Protein AF-A0A969JZW0-F1 (afdb_monomer_lite)

Radius of gyration: 37.88 Å; chains: 1; bounding box: 107×43×106 Å

Foldseek 3Di:
DDDDDDDDDDDPDPDDDPLLVVVLVCLPPPFFDKDDFAQVRKDWQADQFKKKAWAAAKKWKWKAFDDPLDGDDDTHTQDMDHHSAMDGRAHCVVVVNGITMIIHTHPPTMITMGTVLVLLVLCPDPSCVVSSL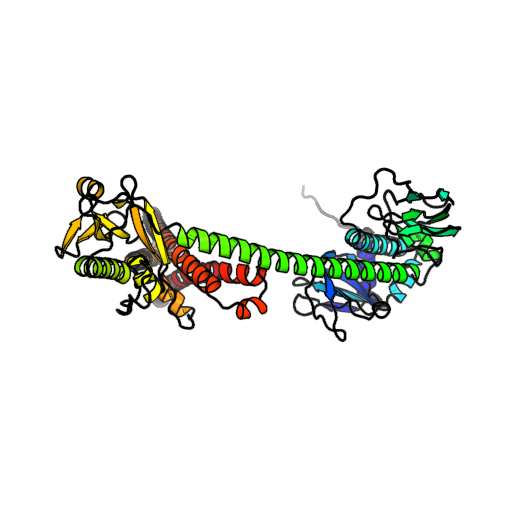VRVQVVLQSLLLSLDPDAFDPQADADDADDWDWDAAQHKHAHAATKKWKAWPQAWWAKQNDPVRIHGRPGTEIGHNRIIITGHHTTTMHIHRSSVRCVVCSVCVNVNVNSNVSRVSVVVVVVVVVVVVVVVVVVVVVVVVVVVVVVVVVVVVVPDDPDDDDDPPVLLVQLLVLVVVQCVLLVQDFDDADPDDPDPDPDDSVVRRCVRSVKDKDKDFQDDLNQQAQDGKWFWAFPVPRRTWTWHRPDRGWIWIQRSVVRDIHTDDPVVSVRIDRMIMHIAHADDPDDQDLVNLVVSLCPNLVVLVVLLVVLLLLLLVLVLLVVVLVLCCVPPCVVVVPVVVVVVSVVVNVVSVVSSVVSVVSNVVSLVVSLVSSVVRLLVNLVSVVVPDDPVVPVVDDPVRSVVVSVCVSVSSCCCSPVVSVVVSVVVSCVVNVVVVVVSVVVVD

Sequence (577 aa):
MKGKRNRNQPEAELDQRPVEELFLLHLRYKEARLVETGSNQPILLTDKDTAWVVYTGRIDLFAVQLAHGQVAGPRVHLYRVEAGQALLGIDNAQIGGQIGLLAVGNKETTLLKLPISRLQALSQDKEFGPAIVSMLERWVEQLSNCLSPALPPKDCLNLETGRERVVASQTHASAKRSILWIEHIEGKSYFMGQPQFTVNGQGYMPLSAHTWIETIEDCRIQAQSTASFLTHDPTWSALDNFHQLVLQHIWHTAQQSAQADKQRLQDRLTSNQEVINEALASLAAPLVLPGHRTLTGTGQKTLLHACRLVAEQMGIPLVEPPTHRVNGTNLDPLAEIARASRFQWRRVVLKGCWWQLDGGPFLGYWEESKQPVAILPQSAKSYVVYDPVTGSRIKVTDEVAERLSPFAIMFYRPFASQVVSALDMLKFGFYGRRHELQTILLAGLAVSLLSLVIPIATGLIFNTIIPNAAQDQLWQLGFAMFIIALAVAMFQVTQNIAVLRLQGKMGIELQAAVWNRLISLPASFFRDYSAGDLGNRAMGINVIQQTFSGQVIYAFLSGIFSIFSFFLLFTIVNNWH

Structure (mmCIF, N/CA/C/O backbone):
data_AF-A0A969JZW0-F1
#
_entry.id   AF-A0A969JZW0-F1
#
loop_
_atom_site.group_PDB
_atom_site.id
_atom_site.type_symbol
_atom_site.label_atom_id
_atom_site.label_alt_id
_atom_site.label_comp_id
_atom_site.label_asym_id
_atom_site.label_entity_id
_atom_site.label_seq_id
_atom_site.pdbx_PDB_ins_code
_atom_site.Cartn_x
_atom_site.Cartn_y
_atom_site.Cartn_z
_atom_site.occupancy
_atom_site.B_iso_or_equiv
_atom_site.auth_seq_id
_atom_site.auth_comp_id
_atom_site.auth_asym_id
_atom_site.auth_atom_id
_atom_site.pdbx_PDB_model_num
ATOM 1 N N . MET A 1 1 ? 54.578 18.059 -29.781 1.00 37.38 1 MET A N 1
ATOM 2 C CA . MET A 1 1 ? 55.375 17.136 -28.942 1.00 37.38 1 MET A CA 1
ATOM 3 C C . MET A 1 1 ? 54.429 16.294 -28.104 1.00 37.38 1 MET A C 1
ATOM 5 O O . MET A 1 1 ? 53.544 16.841 -27.464 1.00 37.38 1 MET A O 1
ATOM 9 N N . LYS A 1 2 ? 54.574 14.969 -28.201 1.00 33.38 2 LYS A N 1
ATOM 10 C CA . LYS A 1 2 ? 53.803 13.950 -27.478 1.00 33.38 2 LYS A CA 1
ATOM 11 C C . LYS A 1 2 ? 54.117 14.013 -25.977 1.00 33.38 2 LYS A C 1
ATOM 13 O O . LYS A 1 2 ? 55.288 13.963 -25.612 1.00 33.38 2 LYS A O 1
ATOM 18 N N . GLY A 1 3 ? 53.091 14.056 -25.130 1.00 30.64 3 GLY A N 1
ATOM 19 C CA . GLY A 1 3 ? 53.227 13.830 -23.690 1.00 30.64 3 GLY A CA 1
ATOM 20 C C . GLY A 1 3 ? 53.461 12.345 -23.402 1.00 30.64 3 GLY A C 1
ATOM 21 O O . GLY A 1 3 ? 52.573 11.521 -23.617 1.00 30.64 3 GLY A O 1
ATOM 22 N N . LYS A 1 4 ? 54.669 12.000 -22.944 1.00 35.62 4 LYS A N 1
ATOM 23 C CA . LYS A 1 4 ? 55.001 10.685 -22.382 1.00 35.62 4 LYS A CA 1
ATOM 24 C C . LYS A 1 4 ? 54.555 10.643 -20.918 1.00 35.62 4 LYS A C 1
ATOM 26 O O . LYS A 1 4 ? 55.038 11.423 -20.106 1.00 35.62 4 LYS A O 1
ATOM 31 N N . ARG A 1 5 ? 53.675 9.693 -20.595 1.00 39.09 5 ARG A N 1
ATOM 32 C CA . ARG A 1 5 ? 53.467 9.172 -19.237 1.00 39.09 5 ARG A CA 1
ATOM 33 C C . ARG A 1 5 ? 54.698 8.357 -18.815 1.00 39.09 5 ARG A C 1
ATOM 35 O O . ARG A 1 5 ? 55.123 7.486 -19.567 1.00 39.09 5 ARG A O 1
ATOM 42 N N . ASN A 1 6 ? 55.196 8.600 -17.608 1.00 31.98 6 ASN A N 1
ATOM 43 C CA . ASN A 1 6 ? 56.005 7.674 -16.805 1.00 31.98 6 ASN A CA 1
ATOM 44 C C . ASN A 1 6 ? 55.536 7.920 -15.357 1.00 31.98 6 ASN A C 1
ATOM 46 O O . ASN A 1 6 ? 55.662 9.041 -14.884 1.00 31.98 6 ASN A O 1
ATOM 50 N N . ARG A 1 7 ? 54.693 7.085 -14.734 1.00 38.50 7 ARG A N 1
ATOM 51 C CA . ARG A 1 7 ? 54.944 5.738 -14.181 1.00 38.50 7 ARG A CA 1
ATOM 52 C C . ARG A 1 7 ? 56.124 5.755 -13.201 1.00 38.50 7 ARG A C 1
ATOM 54 O O . ARG A 1 7 ? 57.257 5.592 -13.630 1.00 38.50 7 ARG A O 1
ATOM 61 N N . ASN A 1 8 ? 55.818 6.026 -11.927 1.00 34.56 8 ASN A N 1
ATOM 62 C CA . ASN A 1 8 ? 56.456 5.461 -10.728 1.00 34.56 8 ASN A CA 1
ATOM 63 C C . ASN A 1 8 ? 55.795 6.024 -9.457 1.00 34.56 8 ASN A C 1
ATOM 65 O O . ASN A 1 8 ? 56.185 7.082 -8.979 1.00 34.56 8 ASN A O 1
ATOM 69 N N . GLN A 1 9 ? 54.801 5.303 -8.933 1.00 31.06 9 GLN A N 1
ATOM 70 C CA . GLN A 1 9 ? 54.475 5.224 -7.502 1.00 31.06 9 GLN A CA 1
ATOM 71 C C . GLN A 1 9 ? 53.404 4.142 -7.306 1.00 31.06 9 GLN A C 1
ATOM 73 O O . GLN A 1 9 ? 52.301 4.281 -7.834 1.00 31.06 9 GLN A O 1
ATOM 78 N N . PRO A 1 10 ? 53.722 3.053 -6.595 1.00 41.28 10 PRO A N 1
ATOM 79 C CA . PRO A 1 10 ? 52.693 2.307 -5.886 1.00 41.28 10 PRO A CA 1
ATOM 80 C C . PRO A 1 10 ? 53.188 1.979 -4.474 1.00 41.28 10 PRO A C 1
ATOM 82 O O . PRO A 1 10 ? 53.932 1.020 -4.349 1.00 41.28 10 PRO A O 1
ATOM 85 N N . GLU A 1 11 ? 52.820 2.753 -3.439 1.00 36.50 11 GLU A N 1
ATOM 86 C CA . GLU A 1 11 ? 52.935 2.273 -2.037 1.00 36.50 11 GLU A CA 1
ATOM 87 C C . GLU A 1 11 ? 52.282 3.133 -0.923 1.00 36.50 11 GLU A C 1
ATOM 89 O O . GLU A 1 11 ? 52.630 2.971 0.240 1.00 36.50 11 GLU A O 1
ATOM 94 N N . ALA A 1 12 ? 51.304 4.013 -1.190 1.00 36.16 12 ALA A N 1
ATOM 95 C CA . ALA A 1 12 ? 50.705 4.821 -0.105 1.00 36.16 12 ALA A CA 1
ATOM 96 C C . ALA A 1 12 ? 49.208 5.144 -0.279 1.00 36.16 12 ALA A C 1
ATOM 98 O O . ALA A 1 12 ? 48.798 6.289 -0.130 1.00 36.16 12 ALA A O 1
ATOM 99 N N . GLU A 1 13 ? 48.379 4.144 -0.594 1.00 30.06 13 GLU A N 1
ATOM 100 C CA . GLU A 1 13 ? 46.913 4.313 -0.711 1.00 30.06 13 GLU A CA 1
ATOM 101 C C . GLU A 1 13 ? 46.124 3.255 0.094 1.00 30.06 13 GLU A C 1
ATOM 103 O O . GLU A 1 13 ? 45.050 2.799 -0.289 1.00 30.06 13 GLU A O 1
ATOM 108 N N . LEU A 1 14 ? 46.673 2.844 1.240 1.00 40.41 14 LEU A N 1
ATOM 109 C CA . LEU A 1 14 ? 46.079 1.887 2.180 1.00 40.41 14 LEU A CA 1
ATOM 110 C C . LEU A 1 14 ? 45.947 2.539 3.567 1.00 40.41 14 LEU A C 1
ATOM 112 O O . LEU A 1 14 ? 46.707 2.169 4.443 1.00 40.41 14 LEU A O 1
ATOM 116 N N . ASP A 1 15 ? 45.060 3.532 3.747 1.00 45.81 15 ASP A N 1
ATOM 117 C CA . ASP A 1 15 ? 44.317 3.751 5.019 1.00 45.81 15 ASP A CA 1
ATOM 118 C C . ASP A 1 15 ? 43.428 5.013 5.026 1.00 45.81 15 ASP A C 1
ATOM 120 O O . ASP A 1 15 ? 43.680 5.986 5.730 1.00 45.81 15 ASP A O 1
ATOM 124 N N . GLN A 1 16 ? 42.350 5.037 4.239 1.00 41.94 16 GLN A N 1
ATOM 125 C CA . GLN A 1 16 ? 41.265 6.016 4.452 1.00 41.94 16 GLN A CA 1
ATOM 126 C C . GLN A 1 16 ? 39.883 5.381 4.279 1.00 41.94 16 GLN A C 1
ATOM 128 O O . GLN A 1 16 ? 38.971 5.981 3.717 1.00 41.94 16 GLN A O 1
ATOM 133 N N . ARG A 1 17 ? 39.715 4.139 4.745 1.00 55.78 17 ARG A N 1
ATOM 134 C CA . ARG A 1 17 ? 38.367 3.588 4.921 1.00 55.78 17 ARG A CA 1
ATOM 135 C C . ARG A 1 17 ? 37.816 4.082 6.260 1.00 55.78 17 ARG A C 1
ATOM 137 O O . ARG A 1 17 ? 38.556 4.041 7.242 1.00 55.78 17 ARG A O 1
ATOM 144 N N . PRO A 1 18 ? 36.565 4.573 6.329 1.00 75.00 18 PRO A N 1
ATOM 145 C CA . PRO A 1 18 ? 35.971 4.968 7.600 1.00 75.00 18 PRO A CA 1
ATOM 146 C C . PRO A 1 18 ? 36.014 3.784 8.576 1.00 75.00 18 PRO A C 1
ATOM 148 O O . PRO A 1 18 ? 35.802 2.639 8.176 1.00 75.00 18 PRO A O 1
ATOM 151 N N . VAL A 1 19 ? 36.296 4.052 9.856 1.00 76.25 19 VAL A N 1
ATOM 152 C CA . VAL A 1 19 ? 36.465 3.019 10.903 1.00 76.25 19 VAL A CA 1
ATOM 153 C C . VAL A 1 19 ? 35.271 2.054 10.951 1.00 76.25 19 VAL A C 1
ATOM 155 O O . VAL A 1 19 ? 35.451 0.865 11.184 1.00 76.25 19 VAL A O 1
ATOM 158 N N . GLU A 1 20 ? 34.062 2.532 10.639 1.00 75.75 20 GLU A N 1
ATOM 159 C CA . GLU A 1 20 ? 32.848 1.711 10.527 1.00 75.75 20 GLU A CA 1
ATOM 160 C C . GLU A 1 20 ? 32.937 0.644 9.410 1.00 75.75 20 GLU A C 1
ATOM 162 O O . GLU A 1 20 ? 32.519 -0.497 9.608 1.00 75.75 20 GLU A O 1
ATOM 167 N N . GLU A 1 21 ? 33.529 0.959 8.252 1.00 79.62 21 GLU A N 1
ATOM 168 C CA . GLU A 1 21 ? 33.740 -0.011 7.166 1.00 79.62 21 GLU A CA 1
ATOM 169 C C . GLU A 1 21 ? 34.820 -1.037 7.521 1.00 79.62 21 GLU A C 1
ATOM 171 O O . GLU A 1 21 ? 34.662 -2.229 7.239 1.00 79.62 21 GLU A O 1
ATOM 176 N N . LEU A 1 22 ? 35.909 -0.594 8.160 1.00 80.44 22 LEU A N 1
ATOM 177 C CA . LEU A 1 22 ? 36.961 -1.490 8.650 1.00 80.44 22 LEU A CA 1
ATOM 178 C C . LEU A 1 22 ? 36.426 -2.427 9.734 1.00 80.44 22 LEU A C 1
ATOM 180 O O . LEU A 1 22 ? 36.720 -3.621 9.701 1.00 80.44 22 LEU A O 1
ATOM 184 N N . PHE A 1 23 ? 35.576 -1.920 10.628 1.00 84.69 23 PHE A N 1
ATOM 185 C CA . PHE A 1 23 ? 34.878 -2.707 11.637 1.00 84.69 23 PHE A CA 1
ATOM 186 C C . PHE A 1 23 ? 33.985 -3.784 11.004 1.00 84.69 23 PHE A C 1
ATOM 188 O O . PHE A 1 23 ? 34.104 -4.960 11.346 1.00 84.69 23 PHE A O 1
ATOM 195 N N . LEU A 1 24 ? 33.152 -3.434 10.016 1.00 84.50 24 LEU A N 1
ATOM 196 C CA . LEU A 1 24 ? 32.302 -4.410 9.320 1.00 84.50 24 LEU A CA 1
ATOM 197 C C . LEU A 1 24 ? 33.112 -5.475 8.568 1.00 84.50 24 LEU A C 1
ATOM 199 O O . LEU A 1 24 ? 32.738 -6.651 8.560 1.00 84.50 24 LEU A O 1
ATOM 203 N N . LEU A 1 25 ? 34.228 -5.087 7.947 1.00 84.00 25 LEU A N 1
ATOM 204 C CA . LEU A 1 25 ? 35.143 -6.027 7.299 1.00 84.00 25 LEU A CA 1
ATOM 205 C C . LEU A 1 25 ? 35.827 -6.939 8.324 1.00 84.00 25 LEU A C 1
ATOM 207 O O . LEU A 1 25 ? 35.902 -8.148 8.097 1.00 84.00 25 LEU A O 1
ATOM 211 N N . HIS A 1 26 ? 36.279 -6.391 9.453 1.00 85.19 26 HIS A N 1
ATOM 212 C CA . HIS A 1 26 ? 36.864 -7.163 10.545 1.00 85.19 26 HIS A CA 1
ATOM 213 C C . HIS A 1 26 ? 35.871 -8.211 11.051 1.00 85.19 26 HIS A C 1
ATOM 215 O O . HIS A 1 26 ? 36.202 -9.398 11.090 1.00 85.19 26 HIS A O 1
ATOM 221 N N . LEU A 1 27 ? 34.632 -7.800 11.343 1.00 84.56 27 LEU A N 1
ATOM 222 C CA . LEU A 1 27 ? 33.584 -8.719 11.775 1.00 84.56 27 LEU A CA 1
ATOM 223 C C . LEU A 1 27 ? 33.341 -9.821 10.739 1.00 84.56 27 LEU A C 1
ATOM 225 O O . LEU A 1 27 ? 33.337 -10.998 11.095 1.00 84.56 27 LEU A O 1
ATOM 229 N N . ARG A 1 28 ? 33.200 -9.464 9.455 1.00 84.94 28 ARG A N 1
ATOM 230 C CA . ARG A 1 28 ? 32.926 -10.423 8.373 1.00 84.94 28 ARG A CA 1
ATOM 231 C C . ARG A 1 28 ? 34.002 -11.497 8.221 1.00 84.94 28 ARG A C 1
ATOM 233 O O . ARG A 1 28 ? 33.662 -12.637 7.918 1.00 84.94 28 ARG A O 1
ATOM 240 N N . TYR A 1 29 ? 35.278 -11.138 8.353 1.00 81.94 29 TYR A N 1
ATOM 241 C CA . TYR A 1 29 ? 36.380 -12.056 8.048 1.00 81.94 29 TYR A CA 1
ATOM 242 C C . TYR A 1 29 ? 36.982 -12.752 9.271 1.00 81.94 29 TYR A C 1
ATOM 244 O O . TYR A 1 29 ? 37.661 -13.762 9.090 1.00 81.94 29 TYR A O 1
ATOM 252 N N . LYS A 1 30 ? 36.762 -12.241 10.489 1.00 79.12 30 LYS A N 1
ATOM 253 C CA . LYS A 1 30 ? 37.411 -12.769 11.700 1.00 79.12 30 LYS A CA 1
ATOM 254 C C . LYS A 1 30 ? 36.458 -13.258 12.787 1.00 79.12 30 LYS A C 1
ATOM 256 O O . LYS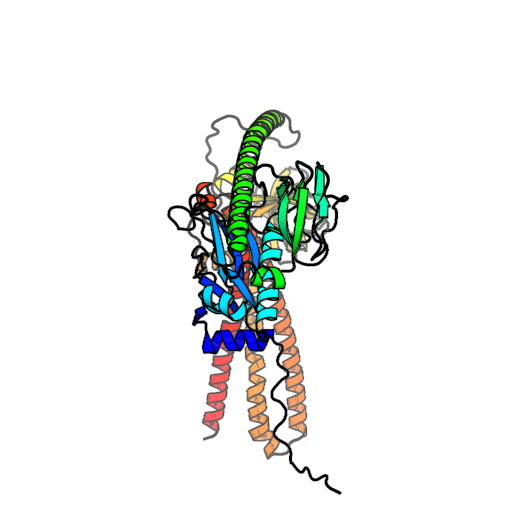 A 1 30 ? 36.830 -14.171 13.513 1.00 79.12 30 LYS A O 1
ATOM 261 N N . GLU A 1 31 ? 35.260 -12.685 12.904 1.00 77.75 31 GLU A N 1
ATOM 262 C CA . GLU A 1 31 ? 34.463 -12.810 14.138 1.00 77.75 31 GLU A CA 1
ATOM 263 C C . GLU A 1 31 ? 33.040 -13.343 13.930 1.00 77.75 31 GLU A C 1
ATOM 265 O O . GLU A 1 31 ? 32.464 -13.945 14.837 1.00 77.75 31 GLU A O 1
ATOM 270 N N . ALA A 1 32 ? 32.450 -13.122 12.753 1.00 81.56 32 ALA A N 1
ATOM 271 C CA . ALA A 1 32 ? 31.029 -13.340 12.519 1.00 81.56 32 ALA A CA 1
ATOM 272 C C . ALA A 1 32 ? 30.746 -14.285 11.349 1.00 81.56 32 ALA A C 1
ATOM 274 O O . ALA A 1 32 ? 31.478 -14.355 10.362 1.00 81.56 32 ALA A O 1
ATOM 275 N N . ARG A 1 33 ? 29.609 -14.977 11.433 1.00 87.31 33 ARG A N 1
ATOM 276 C CA . ARG A 1 33 ? 29.072 -15.798 10.346 1.00 87.31 33 ARG A CA 1
ATOM 277 C C . ARG A 1 33 ? 28.030 -15.007 9.566 1.00 87.31 33 ARG A C 1
ATOM 279 O O . ARG A 1 33 ? 27.095 -14.472 10.155 1.00 87.31 33 ARG A O 1
ATOM 286 N N . LEU A 1 34 ? 28.148 -14.999 8.240 1.00 88.81 34 LEU A N 1
ATOM 287 C CA . LEU A 1 34 ? 27.137 -14.407 7.368 1.00 88.81 34 LEU A CA 1
ATOM 288 C C . LEU A 1 34 ? 25.852 -15.255 7.380 1.00 88.81 34 LEU A C 1
ATOM 290 O O . LEU A 1 34 ? 25.904 -16.475 7.198 1.00 88.81 34 LEU A O 1
ATOM 294 N N . VAL A 1 35 ? 24.711 -14.607 7.598 1.00 87.06 35 VAL A N 1
ATOM 295 C CA . VAL A 1 35 ? 23.369 -15.199 7.607 1.00 87.06 35 VAL A CA 1
ATOM 296 C C . VAL A 1 35 ? 22.468 -14.361 6.708 1.00 87.06 35 VAL A C 1
ATOM 298 O O . VAL A 1 35 ? 22.420 -13.140 6.836 1.00 87.06 35 VAL A O 1
ATOM 301 N N . GLU A 1 36 ? 21.747 -15.007 5.801 1.00 84.19 36 GLU A N 1
ATOM 302 C CA . GLU A 1 36 ? 20.725 -14.343 4.993 1.00 84.19 36 GLU A CA 1
ATOM 303 C C . GLU A 1 36 ? 19.407 -14.289 5.765 1.00 84.19 36 GLU A C 1
ATOM 305 O O . GLU A 1 36 ? 19.029 -15.248 6.440 1.00 84.19 36 GLU A O 1
ATOM 310 N N . THR A 1 37 ? 18.701 -13.164 5.673 1.00 76.94 37 THR A N 1
ATOM 311 C CA . THR A 1 37 ? 17.343 -13.041 6.205 1.00 76.94 37 THR A CA 1
ATOM 312 C C . THR A 1 37 ? 16.445 -12.385 5.169 1.00 76.94 37 THR A C 1
ATOM 314 O O . THR A 1 37 ? 16.830 -11.447 4.472 1.00 76.94 37 THR A O 1
ATOM 317 N N . GLY A 1 38 ? 15.228 -12.899 5.056 1.00 75.12 38 GLY A N 1
ATOM 318 C CA . GLY A 1 38 ? 14.202 -12.369 4.173 1.00 75.12 38 GLY A CA 1
ATOM 319 C C . GLY A 1 38 ? 12.835 -12.442 4.838 1.00 75.12 38 GLY A C 1
ATOM 320 O O . GLY A 1 38 ? 12.675 -13.030 5.906 1.00 75.12 38 GLY A O 1
ATOM 321 N N . SER A 1 39 ? 11.818 -11.895 4.173 1.00 70.88 39 SER A N 1
ATOM 322 C CA . SER A 1 39 ? 10.430 -11.902 4.670 1.00 70.88 39 SER A CA 1
ATOM 323 C C . SER A 1 39 ? 9.884 -13.291 5.055 1.00 70.88 39 SER A C 1
ATOM 325 O O . SER A 1 39 ? 8.980 -13.387 5.884 1.00 70.88 39 SER A O 1
ATOM 327 N N . ASN A 1 40 ? 10.442 -14.363 4.483 1.00 74.94 40 ASN A N 1
ATOM 328 C CA . ASN A 1 40 ? 10.101 -15.763 4.750 1.00 74.94 40 ASN A CA 1
ATOM 329 C C . ASN A 1 40 ? 10.970 -16.436 5.834 1.00 74.94 40 ASN A C 1
ATOM 331 O O . ASN A 1 40 ? 10.647 -17.547 6.245 1.00 74.94 40 ASN A O 1
ATOM 335 N N . GLN A 1 41 ? 12.050 -15.795 6.287 1.00 82.38 41 GLN A N 1
ATOM 336 C CA . GLN A 1 41 ? 12.964 -16.286 7.326 1.00 82.38 41 GLN A CA 1
ATOM 337 C C . GLN A 1 41 ? 13.250 -15.173 8.349 1.00 82.38 41 GLN A C 1
ATOM 339 O O . GLN A 1 41 ? 14.363 -14.634 8.397 1.00 82.38 41 GLN A O 1
ATOM 344 N N . PRO A 1 42 ? 12.236 -14.772 9.138 1.00 88.44 42 PRO A N 1
ATOM 345 C CA . PRO A 1 42 ? 12.424 -13.777 10.180 1.00 88.44 42 PRO A CA 1
ATOM 346 C C . PRO A 1 42 ? 13.227 -14.362 11.351 1.00 88.44 42 PRO A C 1
ATOM 348 O O . PRO A 1 42 ? 13.149 -15.558 11.637 1.00 88.44 42 PRO A O 1
ATOM 351 N N . ILE A 1 43 ? 13.980 -13.510 12.042 1.00 91.25 43 ILE A N 1
ATOM 352 C CA . ILE A 1 43 ? 14.823 -13.892 13.178 1.00 91.25 43 ILE A CA 1
ATOM 353 C C . ILE A 1 43 ? 14.175 -13.371 14.456 1.00 91.25 43 ILE A C 1
ATOM 355 O O . ILE A 1 43 ? 13.914 -12.177 14.586 1.00 91.25 43 ILE A O 1
ATOM 359 N N . LEU A 1 44 ? 13.917 -14.268 15.405 1.00 91.62 44 LEU A N 1
ATOM 360 C CA . LEU A 1 44 ? 13.443 -13.900 16.732 1.00 91.62 44 LEU A CA 1
ATOM 361 C C . LEU A 1 44 ? 14.649 -13.623 17.642 1.00 91.62 44 LEU A C 1
ATOM 363 O O . LEU A 1 44 ? 15.514 -14.482 17.807 1.00 91.62 44 LEU A O 1
ATOM 367 N N . LEU A 1 45 ? 14.714 -12.421 18.213 1.00 92.56 45 LEU A N 1
ATOM 368 C CA . LEU A 1 45 ? 15.845 -11.937 19.010 1.00 92.56 45 LEU A CA 1
ATOM 369 C C . LEU A 1 45 ? 15.698 -12.330 20.490 1.00 92.56 45 LEU A C 1
ATOM 371 O O . LEU A 1 45 ? 15.675 -11.463 21.353 1.00 92.56 45 LEU A O 1
ATOM 375 N N . THR A 1 46 ? 15.546 -13.622 20.790 1.00 89.25 46 THR A N 1
ATOM 376 C CA . THR A 1 46 ? 15.339 -14.128 22.169 1.00 89.25 46 THR A CA 1
ATOM 377 C C . THR A 1 46 ? 16.610 -14.605 22.870 1.00 89.25 46 THR A C 1
ATOM 379 O O . THR A 1 46 ? 16.588 -14.904 24.058 1.00 89.25 46 THR A O 1
ATOM 382 N N . ASP A 1 47 ? 17.705 -14.755 22.130 1.00 89.69 47 ASP A N 1
ATOM 383 C CA . ASP A 1 47 ? 18.965 -15.292 22.646 1.00 89.69 47 ASP A CA 1
ATOM 384 C C . ASP A 1 47 ? 19.922 -14.158 23.022 1.00 89.69 47 ASP A C 1
ATOM 386 O O . ASP A 1 47 ? 20.579 -13.602 22.142 1.00 89.69 47 ASP A O 1
ATOM 390 N N . LYS A 1 48 ? 20.001 -13.828 24.317 1.00 89.06 48 LYS A N 1
ATOM 391 C CA . LYS A 1 48 ? 20.829 -12.726 24.839 1.00 89.06 48 LYS A CA 1
ATOM 392 C C . LYS A 1 48 ? 22.323 -12.848 24.530 1.00 89.06 48 LYS A C 1
ATOM 394 O O . LYS A 1 48 ? 23.026 -11.844 24.481 1.00 89.06 48 LYS A O 1
ATOM 399 N N . ASP A 1 49 ? 22.810 -14.063 24.282 1.00 91.38 49 ASP A N 1
ATOM 400 C CA . ASP A 1 49 ? 24.232 -14.304 24.030 1.00 91.38 49 ASP A CA 1
ATOM 401 C C . ASP A 1 49 ? 24.604 -14.082 22.553 1.00 91.38 49 ASP A C 1
ATOM 403 O O . ASP A 1 49 ? 25.782 -14.136 22.182 1.00 91.38 49 ASP A O 1
ATOM 407 N N . THR A 1 50 ? 23.616 -13.791 21.701 1.00 93.75 50 THR A N 1
ATOM 408 C CA . THR A 1 50 ? 23.791 -13.562 20.268 1.00 93.75 50 THR A CA 1
ATOM 409 C C . THR A 1 50 ? 23.514 -12.106 19.887 1.00 93.75 50 THR A C 1
ATOM 411 O O . THR A 1 50 ? 22.503 -11.508 20.252 1.00 93.75 50 THR A O 1
ATOM 414 N N . ALA A 1 51 ? 24.385 -11.564 19.039 1.00 94.50 51 ALA A N 1
ATOM 415 C CA . ALA A 1 51 ? 24.194 -10.301 18.346 1.00 94.50 51 ALA A CA 1
ATOM 416 C C . ALA A 1 51 ? 24.186 -10.502 16.823 1.00 94.50 51 ALA A C 1
ATOM 418 O O . ALA A 1 51 ? 24.740 -11.468 16.281 1.00 94.50 51 ALA A O 1
ATOM 419 N N . TRP A 1 52 ? 23.579 -9.551 16.122 1.00 94.94 52 TRP A N 1
ATOM 420 C CA . TRP A 1 52 ? 23.609 -9.456 14.670 1.00 94.94 52 TRP A CA 1
ATOM 421 C C . TRP A 1 52 ? 23.975 -8.038 14.251 1.00 94.94 52 TRP A C 1
ATOM 423 O O . TRP A 1 52 ? 23.479 -7.077 14.826 1.00 94.94 52 TRP A O 1
ATOM 433 N N . VAL A 1 53 ? 24.795 -7.895 13.215 1.00 93.88 53 VAL A N 1
ATOM 434 C CA . VAL A 1 53 ? 25.093 -6.598 12.591 1.00 93.88 53 VAL A CA 1
ATOM 435 C C . VAL A 1 53 ? 24.642 -6.633 11.138 1.00 93.88 53 VAL A C 1
ATOM 437 O O . VAL A 1 53 ? 24.939 -7.591 10.421 1.00 93.88 53 VAL A O 1
ATOM 440 N N . VAL A 1 54 ? 23.910 -5.612 10.692 1.00 92.38 54 VAL A N 1
ATOM 441 C CA . VAL A 1 54 ? 23.436 -5.531 9.306 1.00 92.38 54 VAL A CA 1
ATOM 442 C C . VAL A 1 54 ? 24.618 -5.257 8.384 1.00 92.38 54 VAL A C 1
ATOM 444 O O . VAL A 1 54 ? 25.237 -4.199 8.461 1.00 92.38 54 VAL A O 1
ATOM 447 N N . TYR A 1 55 ? 24.932 -6.209 7.505 1.00 89.81 55 TYR A N 1
ATOM 448 C CA . TYR A 1 55 ? 26.036 -6.075 6.556 1.00 89.81 55 TYR A CA 1
ATOM 449 C C . TYR A 1 55 ? 25.582 -5.392 5.269 1.00 89.81 55 TYR A C 1
ATOM 451 O O . TYR A 1 55 ? 26.178 -4.410 4.836 1.00 89.81 55 TYR A O 1
ATOM 459 N N . THR A 1 56 ? 24.490 -5.885 4.683 1.00 88.56 56 THR A N 1
ATOM 460 C CA . THR A 1 56 ? 23.843 -5.287 3.510 1.00 88.56 56 THR A CA 1
ATOM 461 C C . THR A 1 56 ? 22.329 -5.375 3.638 1.00 88.56 56 THR A C 1
ATOM 463 O O . THR A 1 56 ? 21.801 -6.317 4.230 1.00 88.56 56 THR A O 1
ATOM 466 N N . GLY A 1 57 ? 21.618 -4.426 3.032 1.00 89.06 57 GLY A N 1
ATOM 467 C CA . GLY A 1 57 ? 20.158 -4.391 3.053 1.00 89.06 57 GLY A CA 1
ATOM 468 C C . GLY A 1 57 ? 19.596 -3.688 4.286 1.00 89.06 57 GLY A C 1
ATOM 469 O O . GLY A 1 57 ? 20.240 -2.811 4.862 1.00 89.06 57 GLY A O 1
ATOM 470 N N . ARG A 1 58 ? 18.349 -4.025 4.631 1.00 91.06 58 ARG A N 1
ATOM 471 C CA . ARG A 1 58 ? 17.566 -3.356 5.680 1.00 91.06 58 ARG A CA 1
ATOM 472 C C . ARG A 1 58 ? 16.682 -4.356 6.404 1.00 91.06 58 ARG A C 1
ATOM 474 O O . ARG A 1 58 ? 16.123 -5.256 5.772 1.00 91.06 58 ARG A O 1
ATOM 481 N N . ILE A 1 59 ? 16.507 -4.145 7.702 1.00 93.88 59 ILE A N 1
ATOM 482 C CA . ILE A 1 59 ? 15.648 -4.965 8.554 1.00 93.88 59 ILE A CA 1
ATOM 483 C C . ILE A 1 59 ? 14.570 -4.107 9.181 1.00 93.88 59 ILE A C 1
ATOM 485 O O . ILE A 1 59 ? 14.861 -3.068 9.757 1.00 93.88 59 ILE A O 1
ATOM 489 N N . ASP A 1 60 ? 13.332 -4.573 9.117 1.00 93.88 60 ASP A N 1
ATOM 490 C CA . ASP A 1 60 ? 12.243 -3.999 9.894 1.00 93.88 60 ASP A CA 1
ATOM 491 C C . ASP A 1 60 ? 12.108 -4.785 11.207 1.00 93.88 60 ASP A C 1
ATOM 493 O O . ASP A 1 60 ? 12.006 -6.019 11.201 1.00 93.88 60 ASP A O 1
ATOM 497 N N . LEU A 1 61 ? 12.149 -4.074 12.336 1.00 94.00 61 LEU A N 1
ATOM 498 C CA . LEU A 1 61 ? 12.038 -4.650 13.672 1.00 94.00 61 LEU A CA 1
ATOM 499 C C . LEU A 1 61 ? 10.599 -4.530 14.176 1.00 94.00 61 LEU A C 1
ATOM 501 O O . LEU A 1 61 ? 10.012 -3.446 14.178 1.00 94.00 61 LEU A O 1
ATOM 505 N N . PHE A 1 62 ? 10.034 -5.643 14.632 1.00 92.44 62 PHE A N 1
ATOM 506 C CA . PHE A 1 62 ? 8.660 -5.714 15.119 1.00 92.44 62 PHE A CA 1
ATOM 507 C C . PHE A 1 62 ? 8.610 -6.223 16.556 1.00 92.44 62 PHE A C 1
ATOM 509 O O . PHE A 1 62 ? 9.290 -7.186 16.898 1.00 92.44 62 PHE A O 1
ATOM 516 N N . ALA A 1 63 ? 7.730 -5.650 17.368 1.00 91.25 63 ALA A N 1
ATOM 517 C CA . ALA A 1 63 ? 7.262 -6.284 18.589 1.00 91.25 63 ALA A CA 1
ATOM 518 C C . ALA A 1 63 ? 6.190 -7.325 18.248 1.00 91.25 63 ALA A C 1
ATOM 520 O O . ALA A 1 63 ? 5.267 -7.060 17.468 1.00 91.25 63 ALA A O 1
ATOM 521 N N . VAL A 1 64 ? 6.312 -8.516 18.831 1.00 91.06 64 VAL A N 1
ATOM 522 C CA . VAL A 1 64 ? 5.396 -9.634 18.593 1.00 91.06 64 VAL A CA 1
ATOM 523 C C . VAL A 1 64 ? 5.016 -10.325 19.889 1.00 91.06 64 VAL A C 1
ATOM 525 O O . VAL A 1 64 ? 5.854 -10.524 20.765 1.00 91.06 64 VAL A O 1
ATOM 528 N N . GLN A 1 65 ? 3.754 -10.740 19.986 1.00 88.75 65 GLN A N 1
ATOM 529 C CA . GLN A 1 65 ? 3.323 -11.648 21.043 1.00 88.75 65 GLN A CA 1
ATOM 530 C C . GLN A 1 65 ? 3.779 -13.071 20.727 1.00 88.75 65 GLN A C 1
ATOM 532 O O . GLN A 1 65 ? 3.683 -13.533 19.583 1.00 88.75 65 GLN A O 1
ATOM 537 N N . LEU A 1 66 ? 4.248 -13.762 21.757 1.00 88.19 66 LEU A N 1
ATOM 538 C CA . LEU A 1 66 ? 4.749 -15.121 21.690 1.00 88.19 66 LEU A CA 1
ATOM 539 C C . LEU A 1 66 ? 3.844 -16.052 22.500 1.00 88.19 66 LEU A C 1
ATOM 541 O O . LEU A 1 66 ? 3.477 -15.753 23.634 1.00 88.19 66 LEU A O 1
ATOM 545 N N . ALA A 1 67 ? 3.517 -17.207 21.925 1.00 84.81 67 ALA A N 1
ATOM 546 C CA . ALA A 1 67 ? 2.908 -18.326 22.632 1.00 84.81 67 ALA A CA 1
ATOM 547 C C . ALA A 1 67 ? 3.793 -19.556 22.425 1.00 84.81 67 ALA A C 1
ATOM 549 O O . ALA A 1 67 ? 4.071 -19.935 21.288 1.00 84.81 67 ALA A O 1
ATOM 550 N N . HIS A 1 68 ? 4.257 -20.169 23.516 1.00 80.94 68 HIS A N 1
ATOM 551 C CA . HIS A 1 68 ? 5.181 -21.315 23.474 1.00 80.94 68 HIS A CA 1
ATOM 552 C C . HIS A 1 68 ? 6.451 -21.043 22.636 1.00 80.94 68 HIS A C 1
ATOM 554 O O . HIS A 1 68 ? 6.925 -21.911 21.908 1.00 80.94 68 HIS A O 1
ATOM 560 N N . GLY A 1 69 ? 6.978 -19.812 22.692 1.00 76.81 69 GLY A N 1
ATOM 561 C CA . GLY A 1 69 ? 8.173 -19.399 21.944 1.00 76.81 69 GLY A CA 1
ATOM 562 C C . GLY A 1 69 ? 7.954 -19.140 20.447 1.00 76.81 69 GLY A C 1
ATOM 563 O O . GLY A 1 69 ? 8.910 -18.828 19.741 1.00 76.81 69 GLY A O 1
ATOM 564 N N . GLN A 1 70 ? 6.718 -19.233 19.948 1.00 83.06 70 GLN A N 1
ATOM 565 C CA . GLN A 1 70 ? 6.370 -18.936 18.556 1.00 83.06 70 GLN A CA 1
ATOM 566 C C . GLN A 1 70 ? 5.512 -17.676 18.447 1.00 83.06 70 GLN A C 1
ATOM 568 O O . GLN A 1 70 ? 4.731 -17.361 19.340 1.00 83.06 70 GLN A O 1
ATOM 573 N N . VAL A 1 71 ? 5.636 -16.963 17.326 1.00 86.75 71 VAL A N 1
ATOM 574 C CA . VAL A 1 71 ? 4.855 -15.750 17.041 1.00 86.75 71 VAL A CA 1
ATOM 575 C C . VAL A 1 71 ? 3.373 -16.100 16.917 1.00 86.75 71 VAL A C 1
ATOM 577 O O . VAL A 1 71 ? 2.986 -16.828 16.006 1.00 86.75 71 VAL A O 1
ATOM 580 N N . ALA A 1 72 ? 2.550 -15.559 17.817 1.00 81.94 72 ALA A N 1
ATOM 581 C CA . ALA A 1 72 ? 1.137 -15.921 17.961 1.00 81.94 72 ALA A CA 1
ATOM 582 C C . ALA A 1 72 ? 0.171 -14.725 17.888 1.00 81.94 72 ALA A C 1
ATOM 584 O O . ALA A 1 72 ? -1.034 -14.894 18.059 1.00 81.94 72 ALA A O 1
ATOM 585 N N . GLY A 1 73 ? 0.679 -13.519 17.624 1.00 75.06 73 GLY A N 1
ATOM 586 C CA . GLY A 1 73 ? -0.124 -12.297 17.583 1.00 75.06 73 GLY A CA 1
ATOM 587 C C . GLY A 1 73 ? 0.255 -11.333 16.456 1.00 75.06 73 GLY A C 1
ATOM 588 O O . GLY A 1 73 ? 1.141 -11.628 15.645 1.00 75.06 73 GLY A O 1
ATOM 589 N N . PRO A 1 74 ? -0.424 -10.172 16.387 1.00 79.19 74 PRO A N 1
ATOM 590 C CA . PRO A 1 74 ? -0.124 -9.139 15.404 1.00 79.19 74 PRO A CA 1
ATOM 591 C C . PRO A 1 74 ? 1.303 -8.605 15.581 1.00 79.19 74 PRO A C 1
ATOM 593 O O . PRO A 1 74 ? 1.828 -8.537 16.693 1.00 79.19 74 PRO A O 1
ATOM 596 N N . ARG A 1 75 ? 1.928 -8.217 14.464 1.00 88.00 75 ARG A N 1
ATOM 597 C CA . ARG A 1 75 ? 3.261 -7.603 14.450 1.00 88.00 75 ARG A CA 1
ATOM 598 C C . ARG A 1 75 ? 3.114 -6.093 14.554 1.00 88.00 75 ARG A C 1
ATOM 600 O O . ARG A 1 75 ? 2.515 -5.481 13.670 1.00 88.00 75 ARG A O 1
ATOM 607 N N . VAL A 1 76 ? 3.674 -5.502 15.600 1.00 86.38 76 VAL A N 1
ATOM 608 C CA . VAL A 1 76 ? 3.714 -4.048 15.780 1.00 86.38 76 VAL A CA 1
ATOM 609 C C . VAL A 1 76 ? 5.075 -3.561 15.313 1.00 86.38 76 VAL A C 1
ATOM 611 O O . VAL A 1 76 ? 6.093 -3.927 15.888 1.00 86.38 76 VAL A O 1
ATOM 614 N N . HIS A 1 77 ? 5.105 -2.782 14.235 1.00 90.75 77 HIS A N 1
ATOM 615 C CA . HIS A 1 77 ? 6.352 -2.219 13.725 1.00 90.75 77 HIS A CA 1
ATOM 616 C C . HIS A 1 77 ? 6.938 -1.233 14.739 1.00 90.75 77 HIS A C 1
ATOM 618 O O . HIS A 1 77 ? 6.232 -0.327 15.179 1.00 90.75 77 HIS A O 1
ATOM 624 N N . LEU A 1 78 ? 8.220 -1.396 15.069 1.00 89.38 78 LEU A N 1
ATOM 625 C CA . LEU A 1 78 ? 8.958 -0.488 15.943 1.00 89.38 78 LEU A CA 1
ATOM 626 C C . LEU A 1 78 ? 9.740 0.519 15.096 1.00 89.38 78 LEU A C 1
ATOM 628 O O . LEU A 1 78 ? 9.330 1.668 14.957 1.00 89.38 78 LEU A O 1
ATOM 632 N N . TYR A 1 79 ? 10.821 0.071 14.460 1.00 91.88 79 TYR A N 1
ATOM 633 C CA . TYR A 1 79 ? 11.672 0.900 13.611 1.00 91.88 79 TYR A CA 1
ATOM 634 C C . TYR A 1 79 ? 12.450 0.046 12.605 1.00 91.88 79 TYR A C 1
ATOM 636 O O . TYR A 1 79 ? 12.425 -1.187 12.639 1.00 91.88 79 TYR A O 1
ATOM 644 N N . ARG A 1 80 ? 13.148 0.732 11.701 1.00 93.44 80 ARG A N 1
ATOM 645 C CA . ARG A 1 80 ? 13.970 0.134 10.653 1.00 93.44 80 ARG A CA 1
ATOM 646 C C . ARG A 1 80 ? 15.451 0.222 10.999 1.00 93.44 80 ARG A C 1
ATOM 648 O O . ARG A 1 80 ? 15.929 1.280 11.397 1.00 93.44 80 ARG A O 1
ATOM 655 N N . VAL A 1 81 ? 16.154 -0.882 10.784 1.00 92.81 81 VAL A N 1
ATOM 656 C CA . VAL A 1 81 ? 17.585 -1.064 11.018 1.00 92.81 81 VAL A CA 1
ATOM 657 C C . VAL A 1 81 ? 18.320 -1.087 9.680 1.00 92.81 81 VAL A C 1
ATOM 659 O O . VAL A 1 81 ? 17.998 -1.874 8.784 1.00 92.81 81 VAL A O 1
ATOM 662 N N . GLU A 1 82 ? 19.291 -0.193 9.542 1.00 92.12 82 GLU A N 1
ATOM 663 C CA . GLU A 1 82 ? 20.084 0.033 8.331 1.00 92.12 82 GLU A CA 1
ATOM 664 C C . GLU A 1 82 ? 21.455 -0.664 8.418 1.00 92.12 82 GLU A C 1
ATOM 666 O O . GLU A 1 82 ? 21.880 -1.117 9.483 1.00 92.12 82 GLU A O 1
ATOM 671 N N . ALA A 1 83 ? 22.169 -0.743 7.291 1.00 89.19 83 ALA A N 1
ATOM 672 C CA . ALA A 1 83 ? 23.522 -1.299 7.243 1.00 89.19 83 ALA A CA 1
ATOM 673 C C . ALA A 1 83 ? 24.469 -0.611 8.248 1.00 89.19 83 ALA A C 1
ATOM 675 O O . ALA A 1 83 ? 24.439 0.607 8.419 1.00 89.19 83 ALA A O 1
ATOM 676 N N . GLY A 1 84 ? 25.301 -1.404 8.925 1.00 86.06 84 GLY A N 1
ATOM 677 C CA . GLY A 1 84 ? 26.201 -0.948 9.988 1.00 86.06 84 GLY A CA 1
ATOM 678 C C . GLY A 1 84 ? 25.572 -0.865 11.382 1.00 86.06 84 GLY A C 1
ATOM 679 O O . GLY A 1 84 ? 26.291 -0.653 12.355 1.00 86.06 84 GLY A O 1
ATOM 680 N N . GLN A 1 85 ? 24.256 -1.045 11.515 1.00 91.31 85 GLN A N 1
ATOM 681 C CA . GLN A 1 85 ? 23.581 -1.066 12.815 1.00 91.31 85 GLN A CA 1
ATOM 682 C C . GLN A 1 85 ? 23.461 -2.492 13.367 1.00 91.31 85 GLN A C 1
ATOM 684 O O . GLN A 1 85 ? 23.468 -3.471 12.614 1.00 91.31 85 GLN A O 1
ATOM 689 N N . ALA A 1 86 ? 23.349 -2.603 14.692 1.00 92.81 86 ALA A N 1
ATOM 690 C CA . ALA A 1 86 ? 23.226 -3.878 15.385 1.00 92.81 86 ALA A CA 1
ATOM 691 C C . ALA A 1 86 ? 21.801 -4.176 15.848 1.00 92.81 86 ALA A C 1
ATOM 693 O O . ALA A 1 86 ? 21.002 -3.282 16.114 1.00 92.81 86 ALA A O 1
ATOM 694 N N . LEU A 1 87 ? 21.540 -5.469 15.982 1.00 94.50 87 LEU A N 1
ATOM 695 C CA . LEU A 1 87 ? 20.403 -6.076 16.645 1.00 94.50 87 LEU A CA 1
ATOM 696 C C . LEU A 1 87 ? 20.973 -6.951 17.757 1.00 94.50 87 LEU A C 1
ATOM 698 O O . LEU A 1 87 ? 21.791 -7.834 17.487 1.00 94.50 87 LEU A O 1
ATOM 702 N N . LEU A 1 88 ? 20.558 -6.716 18.994 1.00 95.06 88 LEU A N 1
ATOM 703 C CA . LEU A 1 88 ? 20.981 -7.530 20.129 1.00 95.06 88 LEU A CA 1
ATOM 704 C C . LEU A 1 88 ? 19.852 -8.479 20.514 1.00 95.06 88 LEU A C 1
ATOM 706 O O . LEU A 1 88 ? 18.679 -8.097 20.481 1.00 95.06 88 LEU A O 1
ATOM 710 N N . GLY A 1 89 ? 20.202 -9.722 20.831 1.00 92.50 89 GLY A N 1
ATOM 711 C CA . GLY A 1 89 ? 19.255 -10.655 21.413 1.00 92.50 89 GLY A CA 1
ATOM 712 C C . GLY A 1 89 ? 18.869 -10.227 22.821 1.00 92.50 89 GLY A C 1
ATOM 713 O O . GLY A 1 89 ? 19.682 -9.674 23.555 1.00 92.50 89 GLY A O 1
ATOM 714 N N . ILE A 1 90 ? 17.611 -10.461 23.177 1.00 91.69 90 ILE A N 1
ATOM 715 C CA . ILE A 1 90 ? 17.026 -10.043 24.444 1.00 91.69 90 ILE A CA 1
ATOM 716 C C . ILE A 1 90 ? 16.420 -11.266 25.114 1.00 91.69 90 ILE A C 1
ATOM 718 O O . ILE A 1 90 ? 15.546 -11.918 24.543 1.00 91.69 90 ILE A O 1
ATOM 722 N N . ASP A 1 91 ? 16.832 -11.548 26.346 1.00 88.50 91 ASP A N 1
ATOM 723 C CA . ASP A 1 91 ? 16.151 -12.547 27.164 1.00 88.50 91 ASP A CA 1
ATOM 724 C C . ASP A 1 91 ? 14.739 -12.050 27.498 1.00 88.50 91 ASP A C 1
ATOM 726 O O . ASP A 1 91 ? 14.561 -10.945 27.997 1.00 88.50 91 ASP A O 1
ATOM 730 N N . ASN A 1 92 ? 13.712 -12.844 27.227 1.00 86.31 92 ASN A N 1
ATOM 731 C CA . ASN A 1 92 ? 12.329 -12.498 27.546 1.00 86.31 92 ASN A CA 1
ATOM 732 C C . ASN A 1 92 ? 11.727 -13.386 28.645 1.00 86.31 92 ASN A C 1
ATOM 734 O O . ASN A 1 92 ? 10.538 -13.254 28.960 1.00 86.31 92 ASN A O 1
ATOM 738 N N . ALA A 1 93 ? 12.522 -14.278 29.244 1.00 82.06 93 ALA A N 1
ATOM 739 C CA . ALA A 1 93 ? 12.058 -15.223 30.252 1.00 82.06 93 ALA A CA 1
ATOM 740 C C . ALA A 1 93 ? 11.509 -14.514 31.499 1.00 82.06 93 ALA A C 1
ATOM 742 O O . ALA A 1 93 ? 10.493 -14.938 32.051 1.00 82.06 93 ALA A O 1
ATOM 743 N N . GLN A 1 94 ? 12.117 -13.393 31.902 1.00 72.19 94 GLN A N 1
ATOM 744 C CA . GLN A 1 94 ? 11.697 -12.634 33.087 1.00 72.19 94 GLN A CA 1
ATOM 745 C C . GLN A 1 94 ? 10.307 -11.993 32.953 1.00 72.19 94 GLN A C 1
ATOM 747 O O . GLN A 1 94 ? 9.661 -11.711 33.959 1.00 72.19 94 GLN A O 1
ATOM 752 N N . ILE A 1 95 ? 9.808 -11.815 31.727 1.00 71.25 95 ILE A N 1
ATOM 753 C CA . ILE A 1 95 ? 8.486 -11.230 31.432 1.00 71.25 95 ILE A CA 1
ATOM 754 C C . ILE A 1 95 ? 7.515 -12.342 30.980 1.00 71.25 95 ILE A C 1
ATOM 756 O O . ILE A 1 95 ? 6.558 -12.127 30.238 1.00 71.25 95 ILE A O 1
ATOM 760 N N . GLY A 1 96 ? 7.783 -13.586 31.389 1.00 75.38 96 GLY A N 1
ATOM 761 C CA . GLY A 1 96 ? 6.954 -14.750 31.078 1.00 75.38 96 GLY A CA 1
ATOM 762 C C . GLY A 1 96 ? 7.038 -15.227 29.625 1.00 75.38 96 GLY A C 1
ATOM 763 O O . GLY A 1 96 ? 6.215 -16.044 29.217 1.00 75.38 96 GLY A O 1
ATOM 764 N N . GLY A 1 97 ? 7.990 -14.721 28.830 1.00 80.88 97 GLY A N 1
ATOM 765 C CA . GLY A 1 97 ? 8.203 -15.136 27.441 1.00 80.88 97 GLY A CA 1
ATOM 766 C C . GLY A 1 97 ? 7.048 -14.807 26.491 1.00 80.88 97 GLY A C 1
ATOM 767 O O . GLY A 1 97 ? 6.951 -15.410 25.426 1.00 80.88 97 GLY A O 1
ATOM 768 N N . GLN A 1 98 ? 6.156 -13.885 26.873 1.00 84.94 98 GLN A N 1
ATOM 769 C CA . GLN A 1 98 ? 4.928 -13.565 26.129 1.00 84.94 98 GLN A CA 1
ATOM 770 C C . GLN A 1 98 ? 5.135 -12.515 25.033 1.00 84.94 98 GLN A C 1
ATOM 772 O O . GLN A 1 98 ? 4.264 -12.325 24.183 1.00 84.94 98 GLN A O 1
ATOM 777 N N . ILE A 1 99 ? 6.279 -11.833 25.034 1.00 89.06 99 ILE A N 1
ATOM 778 C CA . ILE A 1 99 ? 6.637 -10.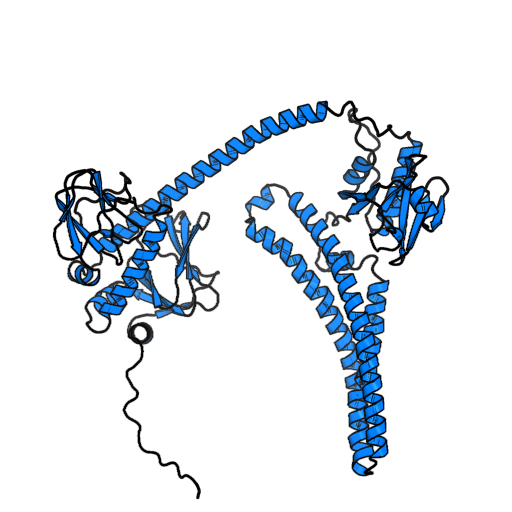824 24.042 1.00 89.06 99 ILE A CA 1
ATOM 779 C C . ILE A 1 99 ? 8.084 -11.007 23.591 1.00 89.06 99 ILE A C 1
ATOM 781 O O . ILE A 1 99 ? 8.927 -11.493 24.345 1.00 89.06 99 ILE A O 1
ATOM 785 N N . GLY A 1 100 ? 8.377 -10.634 22.350 1.00 91.12 100 GLY A N 1
ATOM 786 C CA . GLY A 1 100 ? 9.737 -10.615 21.826 1.00 91.12 100 GLY A CA 1
ATOM 787 C C . GLY A 1 100 ? 9.885 -9.664 20.647 1.00 91.12 100 GLY A C 1
ATOM 788 O O . GLY A 1 100 ? 8.901 -9.120 20.136 1.00 91.12 100 GLY A O 1
ATOM 789 N N . LEU A 1 101 ? 11.131 -9.479 20.217 1.00 93.44 101 LEU A N 1
ATOM 790 C CA . LEU A 1 101 ? 11.465 -8.692 19.037 1.00 93.44 101 LEU A CA 1
ATOM 791 C C . LEU A 1 101 ? 11.731 -9.614 17.847 1.00 93.44 101 LEU A C 1
ATOM 793 O O . LEU A 1 101 ? 12.531 -10.547 17.927 1.00 93.44 101 LEU A O 1
ATOM 797 N N . LEU A 1 102 ? 11.051 -9.346 16.738 1.00 93.44 102 LEU A N 1
ATOM 798 C CA . LEU A 1 102 ? 11.161 -10.079 15.486 1.00 93.44 102 LEU A CA 1
ATOM 799 C C . LEU A 1 102 ? 11.814 -9.189 14.428 1.00 93.44 102 LEU A C 1
ATOM 801 O O . LEU A 1 102 ? 11.241 -8.180 14.017 1.00 93.44 102 LEU A O 1
ATOM 805 N N . ALA A 1 103 ? 12.989 -9.590 13.960 1.00 94.12 103 ALA A N 1
ATOM 806 C CA . ALA A 1 103 ? 13.702 -8.960 12.861 1.00 94.12 103 ALA A CA 1
ATOM 807 C C . ALA A 1 103 ? 13.267 -9.583 11.526 1.00 94.12 103 ALA A C 1
ATOM 809 O O . ALA A 1 103 ? 13.375 -10.797 11.330 1.00 94.12 103 ALA A O 1
ATOM 810 N N . VAL A 1 104 ? 12.779 -8.761 10.596 1.00 92.50 104 VAL A N 1
ATOM 811 C CA . VAL A 1 104 ? 12.342 -9.200 9.264 1.00 92.50 104 VAL A CA 1
ATOM 812 C C . VAL A 1 104 ? 13.177 -8.499 8.195 1.00 92.50 104 VAL A C 1
ATOM 814 O O . VAL A 1 104 ? 13.093 -7.284 8.029 1.00 92.50 104 VAL A O 1
ATOM 817 N N . GLY A 1 105 ? 13.981 -9.269 7.460 1.00 88.44 105 GLY A N 1
ATOM 818 C CA . GLY A 1 105 ? 14.781 -8.752 6.352 1.00 88.44 105 GLY A CA 1
ATOM 819 C C . GLY A 1 105 ? 13.978 -8.491 5.080 1.00 88.44 105 GLY A C 1
ATOM 820 O O . GLY A 1 105 ? 13.090 -9.267 4.706 1.00 88.44 105 GLY A O 1
ATOM 821 N N . ASN A 1 106 ? 14.347 -7.431 4.363 1.00 82.88 106 ASN A N 1
ATOM 822 C CA . ASN A 1 106 ? 13.926 -7.225 2.977 1.00 82.88 106 ASN A CA 1
ATOM 823 C C . ASN A 1 106 ? 14.703 -8.157 2.027 1.00 82.88 106 ASN A C 1
ATOM 825 O O . ASN A 1 106 ? 15.660 -8.816 2.437 1.00 82.88 106 ASN A O 1
ATOM 829 N N . LYS A 1 107 ? 14.303 -8.236 0.748 1.00 78.06 107 LYS A N 1
ATOM 830 C CA . LYS A 1 107 ? 15.042 -9.033 -0.252 1.00 78.06 107 LYS A CA 1
ATOM 831 C C . LYS A 1 107 ? 16.523 -8.620 -0.266 1.00 78.06 107 LYS A C 1
ATOM 833 O O . LYS A 1 107 ? 16.803 -7.428 -0.236 1.00 78.06 107 LYS A O 1
ATOM 838 N N . GLU A 1 108 ? 17.423 -9.606 -0.308 1.00 80.50 108 GLU A N 1
ATOM 839 C CA . GLU A 1 108 ? 18.891 -9.425 -0.353 1.00 80.50 108 GLU A CA 1
ATOM 840 C C . GLU A 1 108 ? 19.522 -8.840 0.933 1.00 80.50 108 GLU A C 1
ATOM 842 O O . GLU A 1 108 ? 20.603 -8.249 0.901 1.00 80.50 108 GLU A O 1
ATOM 847 N N . THR A 1 109 ? 18.873 -9.025 2.090 1.00 89.00 109 THR A N 1
ATOM 848 C CA . THR A 1 109 ? 19.429 -8.602 3.386 1.00 89.00 109 THR A CA 1
ATOM 849 C C . THR A 1 109 ? 20.362 -9.662 3.969 1.00 89.00 109 THR A C 1
ATOM 851 O O . THR A 1 109 ? 19.984 -10.827 4.121 1.00 89.00 109 THR A O 1
ATOM 854 N N . THR A 1 110 ? 21.575 -9.249 4.341 1.00 89.88 110 THR A N 1
ATOM 855 C CA . THR A 1 110 ? 22.572 -10.123 4.970 1.00 89.88 110 THR A CA 1
ATOM 856 C C . THR A 1 110 ? 23.030 -9.574 6.317 1.00 89.88 110 THR A C 1
ATOM 858 O O . THR A 1 110 ? 23.229 -8.370 6.497 1.00 89.88 110 THR A O 1
ATOM 861 N N . LEU A 1 111 ? 23.190 -10.481 7.277 1.00 92.56 111 LEU A N 1
ATOM 862 C CA . LEU A 1 111 ? 23.568 -10.206 8.656 1.00 92.56 111 LEU A CA 1
ATOM 863 C C . LEU A 1 111 ? 24.866 -10.909 9.022 1.00 92.56 111 LEU A C 1
ATOM 865 O O . LEU A 1 111 ? 25.108 -12.044 8.621 1.00 92.56 111 LEU A O 1
ATOM 869 N N . LEU A 1 112 ? 25.659 -10.265 9.865 1.00 92.62 112 LEU A N 1
ATOM 870 C CA . LEU A 1 112 ? 26.786 -10.868 10.561 1.00 92.62 112 LEU A CA 1
ATOM 871 C C . LEU A 1 112 ? 26.307 -11.327 11.935 1.00 92.62 112 LEU A C 1
ATOM 873 O O . LEU A 1 112 ? 26.076 -10.496 12.806 1.00 92.62 112 LEU A O 1
ATOM 877 N N . LYS A 1 113 ? 26.133 -12.638 12.116 1.00 94.44 113 LYS A N 1
ATOM 878 C CA . LYS A 1 113 ? 25.781 -13.254 13.401 1.00 94.44 113 LYS A CA 1
ATOM 879 C C . LYS A 1 113 ? 27.052 -13.548 14.197 1.00 94.44 113 LYS A C 1
ATOM 881 O O . LYS A 1 113 ? 27.936 -14.239 13.684 1.00 94.44 113 LYS A O 1
ATOM 886 N N . LEU A 1 114 ? 27.118 -13.087 15.444 1.00 94.56 114 LEU A N 1
ATOM 887 C CA . LEU A 1 114 ? 28.256 -13.301 16.341 1.00 94.56 114 LEU A CA 1
ATOM 888 C C . LEU A 1 114 ? 27.840 -13.346 17.822 1.00 94.56 114 LEU A C 1
ATOM 890 O O . LEU A 1 114 ? 26.804 -12.782 18.171 1.00 94.56 114 LEU A O 1
ATOM 894 N N . PRO A 1 115 ? 28.630 -13.986 18.702 1.00 94.06 115 PRO A N 1
ATOM 895 C CA . PRO A 1 115 ? 28.400 -13.929 20.143 1.00 94.06 115 PRO A CA 1
ATOM 896 C C . PRO A 1 115 ? 28.598 -12.513 20.698 1.00 94.06 115 PRO A C 1
ATOM 898 O O . PRO A 1 115 ? 29.552 -11.826 20.314 1.00 94.06 115 PRO A O 1
ATOM 901 N N . ILE A 1 116 ? 27.760 -12.098 21.652 1.00 92.50 116 ILE A N 1
ATOM 902 C CA . ILE A 1 116 ? 27.852 -10.767 22.279 1.00 92.50 116 ILE A CA 1
ATOM 903 C C . ILE A 1 116 ? 29.192 -10.553 23.001 1.00 92.50 116 ILE A C 1
ATOM 905 O O . ILE A 1 116 ? 29.746 -9.456 22.973 1.00 92.50 116 ILE A O 1
ATOM 909 N N . SER A 1 117 ? 29.791 -11.625 23.531 1.00 92.69 117 SER A N 1
ATOM 910 C CA . SER A 1 117 ? 31.108 -11.603 24.181 1.00 92.69 117 SER A CA 1
ATOM 911 C C . SER A 1 117 ? 32.243 -11.136 23.265 1.00 92.69 117 SER A C 1
ATOM 913 O O . SER A 1 117 ? 33.228 -10.565 23.734 1.00 92.69 117 SER A O 1
ATOM 915 N N . ARG A 1 118 ? 32.114 -11.321 21.943 1.00 91.94 118 ARG A N 1
ATOM 916 C CA . ARG A 1 118 ? 33.084 -10.791 20.971 1.00 91.94 118 ARG A CA 1
ATOM 917 C C . ARG A 1 118 ? 32.942 -9.283 20.799 1.00 91.94 118 ARG A C 1
ATOM 919 O O . ARG A 1 118 ? 33.955 -8.595 20.733 1.00 91.94 118 ARG A O 1
ATOM 926 N N . LEU A 1 119 ? 31.715 -8.759 20.800 1.00 91.06 119 LEU A N 1
ATOM 927 C CA . LEU A 1 119 ? 31.477 -7.312 20.782 1.00 91.06 119 LEU A CA 1
ATOM 928 C C . LEU A 1 119 ? 31.954 -6.645 22.081 1.00 91.06 119 LEU A C 1
ATOM 930 O O . LEU A 1 119 ? 32.563 -5.581 22.018 1.00 91.06 119 LEU A O 1
ATOM 934 N N . GLN A 1 120 ? 31.751 -7.293 23.232 1.00 92.25 120 GLN A N 1
ATOM 935 C CA . GLN A 1 120 ? 32.283 -6.850 24.528 1.00 92.25 120 GLN A CA 1
ATOM 936 C C . GLN A 1 120 ? 33.819 -6.816 24.540 1.00 92.25 120 GLN A C 1
ATOM 938 O O . GLN A 1 120 ? 34.418 -5.876 25.050 1.00 92.25 120 GLN A O 1
ATOM 943 N N . ALA A 1 121 ? 34.483 -7.808 23.938 1.00 90.06 121 ALA A N 1
ATOM 944 C CA . ALA A 1 121 ? 35.940 -7.795 23.813 1.00 90.06 121 ALA A CA 1
ATOM 945 C C . ALA A 1 121 ? 36.429 -6.649 22.906 1.00 90.06 121 ALA A C 1
ATOM 947 O O . ALA A 1 121 ? 37.357 -5.928 23.270 1.00 90.06 121 ALA A O 1
ATOM 948 N N . LEU A 1 122 ? 35.778 -6.445 21.753 1.00 89.88 122 LEU A N 1
ATOM 949 C CA . LEU A 1 122 ? 36.104 -5.363 20.813 1.00 89.88 122 LEU A CA 1
ATOM 950 C C . LEU A 1 122 ? 35.799 -3.969 21.376 1.00 89.88 122 LEU A C 1
ATOM 952 O O . LEU A 1 122 ? 36.414 -2.997 20.945 1.00 89.88 122 LEU A O 1
ATOM 956 N N . SER A 1 123 ? 34.891 -3.849 22.350 1.00 90.06 123 SER A N 1
ATOM 957 C CA . SER A 1 123 ? 34.597 -2.564 22.989 1.00 90.06 123 SER A CA 1
ATOM 958 C C . SER A 1 123 ? 35.769 -2.024 23.809 1.00 90.06 123 SER A C 1
ATOM 960 O O . SER A 1 123 ? 35.836 -0.821 24.040 1.00 90.06 123 SER A O 1
ATOM 962 N N . GLN A 1 124 ? 36.679 -2.903 24.246 1.00 88.25 124 GLN A N 1
ATOM 963 C CA . GLN A 1 124 ? 37.900 -2.543 24.976 1.00 88.25 124 GLN A CA 1
ATOM 964 C C . GLN A 1 124 ? 39.088 -2.266 24.040 1.00 88.25 124 GLN A C 1
ATOM 966 O O . GLN A 1 124 ? 40.153 -1.843 24.495 1.00 88.25 124 GLN A O 1
ATOM 971 N N . ASP A 1 125 ? 38.928 -2.506 22.736 1.00 87.25 125 ASP A N 1
ATOM 972 C CA . ASP A 1 125 ? 39.945 -2.205 21.735 1.00 87.25 125 ASP A CA 1
ATOM 973 C C . ASP A 1 125 ? 39.996 -0.692 21.465 1.00 87.25 125 ASP A C 1
ATOM 975 O O . ASP A 1 125 ? 38.968 -0.023 21.341 1.00 87.25 125 ASP A O 1
ATOM 979 N N . LYS A 1 126 ? 41.205 -0.142 21.326 1.00 84.94 126 LYS A N 1
ATOM 980 C CA . LYS A 1 126 ? 41.401 1.268 20.971 1.00 84.94 126 LYS A CA 1
ATOM 981 C C . LYS A 1 126 ? 40.945 1.573 19.545 1.00 84.94 126 LYS A C 1
ATOM 983 O O . LYS A 1 126 ? 40.535 2.702 19.286 1.00 84.94 126 LYS A O 1
ATOM 988 N N . GLU A 1 127 ? 41.034 0.601 18.638 1.00 87.12 127 GLU A N 1
ATOM 989 C CA . GLU A 1 127 ? 40.684 0.778 17.226 1.00 87.12 127 GLU A CA 1
ATOM 990 C C . GLU A 1 127 ? 39.165 0.689 17.005 1.00 87.12 127 GLU A C 1
ATOM 992 O O . GLU A 1 127 ? 38.571 1.578 16.394 1.00 87.12 127 GLU A O 1
ATOM 997 N N . PHE A 1 128 ? 38.517 -0.347 17.549 1.00 88.44 128 PHE A N 1
ATOM 998 C CA . PHE A 1 128 ? 37.095 -0.631 17.302 1.00 88.44 128 PHE A CA 1
ATOM 999 C C . PHE A 1 128 ? 36.140 -0.161 18.407 1.00 88.44 128 PHE A C 1
ATOM 1001 O O . PHE A 1 128 ? 34.936 -0.054 18.157 1.00 88.44 128 PHE A O 1
ATOM 1008 N N . GLY A 1 129 ? 36.643 0.186 19.596 1.00 88.44 129 GLY A N 1
ATOM 1009 C CA . GLY A 1 129 ? 35.838 0.687 20.714 1.00 88.44 129 GLY A CA 1
ATOM 1010 C C . GLY A 1 129 ? 34.892 1.839 20.341 1.00 88.44 129 GLY A C 1
ATOM 1011 O O . GLY A 1 129 ? 33.698 1.748 20.640 1.00 88.44 129 GLY A O 1
ATOM 1012 N N . PRO A 1 130 ? 35.343 2.885 19.614 1.00 90.00 130 PRO A N 1
ATOM 1013 C CA . PRO A 1 130 ? 34.467 3.976 19.175 1.00 90.00 130 PRO A CA 1
ATOM 1014 C C . PRO A 1 130 ? 33.308 3.532 18.265 1.00 90.00 130 PRO A C 1
ATOM 1016 O O . PRO A 1 130 ? 32.204 4.079 18.357 1.00 90.00 130 PRO A O 1
ATOM 1019 N N . ALA A 1 131 ? 33.532 2.527 17.410 1.00 89.62 131 ALA A N 1
ATOM 1020 C CA . ALA A 1 131 ? 32.492 1.973 16.543 1.00 89.62 131 ALA A CA 1
ATOM 1021 C C . ALA A 1 131 ? 31.439 1.205 17.359 1.00 89.62 131 ALA A C 1
ATOM 1023 O O . ALA A 1 131 ? 30.243 1.384 17.131 1.00 89.62 131 ALA A O 1
ATOM 1024 N N . ILE A 1 132 ? 31.867 0.427 18.364 1.00 91.19 132 ILE A N 1
ATOM 1025 C CA . ILE A 1 132 ? 30.958 -0.260 19.296 1.00 91.19 132 ILE A CA 1
ATOM 1026 C C . ILE A 1 132 ? 30.133 0.742 20.108 1.00 91.19 132 ILE A C 1
ATOM 1028 O O . ILE A 1 132 ? 28.923 0.561 20.237 1.00 91.19 132 ILE A O 1
ATOM 1032 N N . VAL A 1 133 ? 30.753 1.818 20.605 1.00 92.25 133 VAL A N 1
ATOM 1033 C CA . VAL A 1 133 ? 30.045 2.901 21.308 1.00 92.25 133 VAL A CA 1
ATOM 1034 C C . VAL A 1 133 ? 28.938 3.474 20.427 1.00 92.25 133 VAL A C 1
ATOM 1036 O O . VAL A 1 133 ? 27.780 3.481 20.835 1.00 92.25 133 VAL A O 1
ATOM 1039 N N . SER A 1 134 ? 29.265 3.876 19.197 1.00 91.38 134 SER A N 1
ATOM 1040 C CA . SER A 1 134 ? 28.283 4.449 18.264 1.00 91.38 134 SER A CA 1
ATOM 1041 C C . SER A 1 134 ? 27.167 3.459 17.913 1.00 91.38 134 SER A C 1
ATOM 1043 O O . SER A 1 134 ? 26.001 3.834 17.798 1.00 91.38 134 SER A O 1
ATOM 1045 N N . MET A 1 135 ? 27.508 2.180 17.755 1.00 92.00 135 MET A N 1
ATOM 1046 C CA . MET A 1 135 ? 26.557 1.106 17.474 1.00 92.00 135 MET A CA 1
ATOM 1047 C C . MET A 1 135 ? 25.575 0.887 18.636 1.00 92.00 135 MET A C 1
ATOM 1049 O O . MET A 1 135 ? 24.369 0.781 18.403 1.00 92.00 135 MET A O 1
ATOM 1053 N N . LEU A 1 136 ? 26.071 0.856 19.877 1.00 93.19 136 LEU A N 1
ATOM 1054 C CA . LEU A 1 136 ? 25.243 0.713 21.075 1.00 93.19 136 LEU A CA 1
ATOM 1055 C C . LEU A 1 136 ? 24.378 1.944 21.331 1.00 93.19 136 LEU A C 1
ATOM 1057 O O . LEU A 1 136 ? 23.203 1.790 21.654 1.00 93.19 136 LEU A O 1
ATOM 1061 N N . GLU A 1 137 ? 24.919 3.149 21.148 1.00 93.19 137 GLU A N 1
ATOM 1062 C CA . GLU A 1 137 ? 24.142 4.383 21.288 1.00 93.19 137 GLU A CA 1
ATOM 1063 C C . GLU A 1 137 ? 22.967 4.409 20.313 1.00 93.19 137 GLU A C 1
ATOM 1065 O O . GLU A 1 137 ? 21.845 4.672 20.737 1.00 93.19 137 GLU A O 1
ATOM 1070 N N . ARG A 1 138 ? 23.185 4.030 19.044 1.00 92.75 138 ARG A N 1
ATOM 1071 C CA . ARG A 1 138 ? 22.101 3.906 18.055 1.00 92.75 138 ARG A CA 1
ATOM 1072 C C . ARG A 1 138 ? 21.058 2.870 18.482 1.00 92.75 138 ARG A C 1
ATOM 1074 O O . ARG A 1 138 ? 19.867 3.142 18.376 1.00 92.75 138 ARG A O 1
ATOM 1081 N N . TRP A 1 139 ? 21.472 1.698 18.969 1.00 93.75 139 TRP A N 1
ATOM 1082 C CA . TRP A 1 139 ? 20.539 0.660 19.437 1.00 93.75 139 TRP A CA 1
ATOM 1083 C C . TRP A 1 139 ? 19.671 1.148 20.606 1.00 93.75 139 TRP A C 1
ATOM 1085 O O . TRP A 1 139 ? 18.444 1.037 20.571 1.00 93.75 139 TRP A O 1
ATOM 1095 N N . VAL A 1 140 ? 20.303 1.740 21.620 1.00 93.62 140 VAL A N 1
ATOM 1096 C CA . VAL A 1 140 ? 19.628 2.283 22.805 1.00 93.62 140 VAL A CA 1
ATOM 1097 C C . VAL A 1 140 ? 18.713 3.451 22.440 1.00 93.62 140 VAL A C 1
ATOM 1099 O O . VAL A 1 140 ? 17.589 3.522 22.935 1.00 93.62 140 VAL A O 1
ATOM 1102 N N . GLU A 1 141 ? 19.153 4.347 21.558 1.00 91.50 141 GLU A N 1
ATOM 1103 C CA . GLU A 1 141 ? 1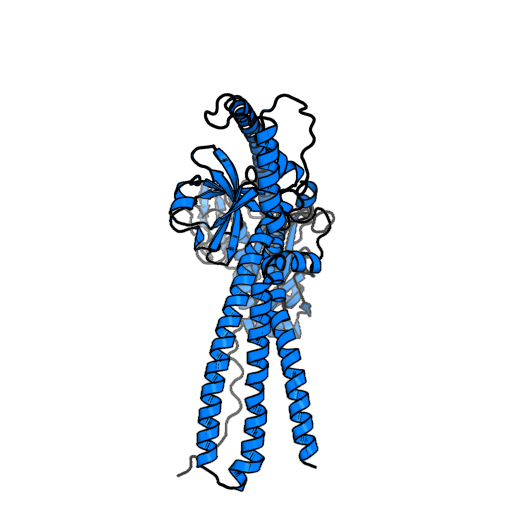8.364 5.487 21.089 1.00 91.50 141 GLU A CA 1
ATOM 1104 C C . GLU A 1 141 ? 17.095 5.035 20.360 1.00 91.50 141 GLU A C 1
ATOM 1106 O O . GLU A 1 141 ? 16.004 5.507 20.675 1.00 91.50 141 GLU A O 1
ATOM 1111 N N . GLN A 1 142 ? 17.200 4.077 19.435 1.00 91.56 142 GLN A N 1
ATOM 1112 C CA . GLN A 1 142 ? 16.038 3.597 18.685 1.00 91.56 142 GLN A CA 1
ATOM 1113 C C . GLN A 1 142 ? 15.032 2.860 19.575 1.00 91.56 142 GLN A C 1
ATOM 1115 O O . GLN A 1 142 ? 13.823 3.061 19.436 1.00 91.56 142 GLN A O 1
ATOM 1120 N N . LEU A 1 143 ? 15.502 2.053 20.533 1.00 91.44 143 LEU A N 1
ATOM 1121 C CA . LEU A 1 143 ? 14.611 1.452 21.527 1.00 91.44 143 LEU A CA 1
ATOM 1122 C C . LEU A 1 143 ? 13.965 2.515 22.423 1.00 91.44 143 LEU A C 1
ATOM 1124 O O . LEU A 1 143 ? 12.762 2.448 22.659 1.00 91.44 143 LEU A O 1
ATOM 1128 N N . SER A 1 144 ? 14.722 3.524 22.859 1.00 90.31 144 SER A N 1
ATOM 1129 C CA . SER A 1 144 ? 14.201 4.641 23.660 1.00 90.31 144 SER A CA 1
ATOM 1130 C C . SER A 1 144 ? 13.102 5.419 22.925 1.00 90.31 144 SER A C 1
ATOM 1132 O O . SER A 1 144 ? 12.081 5.749 23.526 1.00 90.31 144 SER A O 1
ATOM 1134 N N . ASN A 1 145 ? 13.254 5.643 21.615 1.00 87.44 145 ASN A N 1
ATOM 1135 C CA . ASN A 1 145 ? 12.233 6.280 20.773 1.00 87.44 145 ASN A CA 1
ATOM 1136 C C . ASN A 1 145 ? 10.920 5.490 20.744 1.00 87.44 145 ASN A C 1
ATOM 1138 O O . ASN A 1 145 ? 9.850 6.080 20.624 1.00 87.44 145 ASN A O 1
ATOM 1142 N N . CYS A 1 146 ? 10.984 4.162 20.867 1.00 84.62 146 CYS A N 1
ATOM 1143 C CA . CYS A 1 146 ? 9.792 3.316 20.890 1.00 84.62 146 CYS A CA 1
ATOM 1144 C C . CYS A 1 146 ? 9.012 3.420 22.207 1.00 84.62 146 CYS A C 1
ATOM 1146 O O . CYS A 1 146 ? 7.824 3.106 22.227 1.00 84.62 146 CYS A O 1
ATOM 1148 N N . LEU A 1 147 ? 9.665 3.834 23.298 1.00 83.06 147 LEU A N 1
ATOM 1149 C CA . LEU A 1 147 ? 9.036 3.939 24.616 1.00 83.06 147 LEU A CA 1
ATOM 1150 C C . LEU A 1 147 ? 8.166 5.189 24.754 1.00 83.06 147 LEU A C 1
ATOM 1152 O O . LEU A 1 147 ? 7.231 5.192 25.553 1.00 83.06 147 LEU A O 1
ATOM 1156 N N . SER A 1 148 ? 8.453 6.255 23.999 1.00 70.12 148 SER A N 1
ATOM 1157 C CA . SER A 1 148 ? 7.764 7.533 24.166 1.00 70.12 148 SER A CA 1
ATOM 1158 C C . SER A 1 148 ? 7.009 7.986 22.917 1.00 70.12 148 SER A C 1
ATOM 1160 O O . SER A 1 148 ? 7.620 8.480 21.973 1.00 70.12 148 SER A O 1
ATOM 1162 N N . PRO A 1 149 ? 5.664 7.948 22.922 1.00 59.00 149 PRO A N 1
ATOM 1163 C CA . PRO A 1 149 ? 4.869 8.749 21.994 1.00 59.00 149 PRO A CA 1
ATOM 1164 C C . PRO A 1 149 ? 4.797 10.235 22.408 1.00 59.00 149 PRO A C 1
ATOM 1166 O O . PRO A 1 149 ? 4.291 11.054 21.641 1.00 59.00 149 PRO A O 1
ATOM 1169 N N . ALA A 1 150 ? 5.268 10.596 23.611 1.00 60.00 150 ALA A N 1
ATOM 1170 C CA . ALA A 1 150 ? 5.200 11.945 24.176 1.00 60.00 150 ALA A CA 1
ATOM 1171 C C . ALA A 1 150 ? 6.574 12.642 24.186 1.00 60.00 150 ALA A C 1
ATOM 1173 O O . ALA A 1 150 ? 7.615 12.012 24.366 1.00 60.00 150 ALA A O 1
ATOM 1174 N N . LEU A 1 151 ? 6.586 13.965 24.014 1.00 66.44 151 LEU A N 1
ATOM 1175 C CA . LEU A 1 151 ? 7.801 14.760 24.206 1.00 66.44 151 LEU A CA 1
ATOM 1176 C C . LEU A 1 151 ? 8.164 14.799 25.702 1.00 66.44 151 LEU A C 1
ATOM 1178 O O . LEU A 1 151 ? 7.244 14.837 26.526 1.00 66.44 151 LEU A O 1
ATOM 1182 N N . PRO A 1 152 ? 9.462 14.844 26.062 1.00 70.75 152 PRO A N 1
ATOM 1183 C CA . PRO A 1 152 ? 9.871 15.094 27.439 1.00 70.75 152 PRO A CA 1
ATOM 1184 C C . PRO A 1 152 ? 9.187 16.353 27.999 1.00 70.75 152 PRO A C 1
ATOM 1186 O O . PRO A 1 152 ? 8.952 17.307 27.242 1.00 70.75 152 PRO A O 1
ATOM 1189 N N . PRO A 1 153 ? 8.874 16.394 29.307 1.00 78.50 153 PRO A N 1
ATOM 1190 C CA . PRO A 1 153 ? 8.363 17.594 29.959 1.00 78.50 153 PRO A CA 1
ATOM 1191 C C . PRO A 1 153 ? 9.214 18.831 29.634 1.00 78.50 153 PRO A C 1
ATOM 1193 O O . PRO A 1 153 ? 10.442 18.763 29.577 1.00 78.50 153 PRO A O 1
ATOM 1196 N N . LYS A 1 154 ? 8.569 19.988 29.429 1.00 76.50 154 LYS A N 1
ATOM 1197 C CA . LYS A 1 154 ? 9.276 21.233 29.061 1.00 76.50 154 LYS A CA 1
ATOM 1198 C C . LYS A 1 154 ? 10.302 21.670 30.113 1.00 76.50 154 LYS A C 1
ATOM 1200 O O . LYS A 1 154 ? 11.306 22.277 29.753 1.00 76.50 154 LYS A O 1
ATOM 1205 N N . ASP A 1 155 ? 10.072 21.300 31.370 1.00 78.88 155 ASP A N 1
ATOM 1206 C CA . ASP A 1 155 ? 10.892 21.672 32.525 1.00 78.88 155 ASP A CA 1
ATOM 1207 C C . ASP A 1 155 ? 11.907 20.575 32.911 1.00 78.88 155 ASP A C 1
ATOM 1209 O O . ASP A 1 155 ? 12.208 20.371 34.086 1.00 78.88 155 ASP A O 1
ATOM 1213 N N . CYS A 1 156 ? 12.440 19.833 31.930 1.00 82.62 156 CYS A N 1
ATOM 1214 C CA . CYS A 1 156 ? 13.471 18.824 32.179 1.00 82.62 156 CYS A CA 1
ATOM 1215 C C . CYS A 1 156 ? 14.849 19.443 32.472 1.00 82.62 156 CYS A C 1
ATOM 1217 O O . CYS A 1 156 ? 15.435 20.162 31.656 1.00 82.62 156 CYS A O 1
ATOM 1219 N N . LEU A 1 157 ? 15.426 19.064 33.611 1.00 87.81 157 LEU A N 1
ATOM 1220 C CA . LEU A 1 157 ? 16.821 19.300 33.951 1.00 87.81 157 LEU A CA 1
ATOM 1221 C C . LEU A 1 157 ? 17.735 18.481 33.027 1.00 87.81 157 LEU A C 1
ATOM 1223 O O . LEU A 1 157 ? 17.621 17.260 32.939 1.00 87.81 157 LEU A O 1
ATOM 1227 N N . ASN A 1 158 ? 18.687 19.141 32.369 1.00 88.06 158 ASN A N 1
ATOM 1228 C CA . ASN A 1 158 ? 19.665 18.452 31.527 1.00 88.06 158 ASN A CA 1
ATOM 1229 C C . ASN A 1 158 ? 20.800 17.880 32.383 1.00 88.06 158 ASN A C 1
ATOM 1231 O O . ASN A 1 158 ? 21.517 18.641 33.043 1.00 88.06 158 ASN A O 1
ATOM 1235 N N . LEU A 1 159 ? 20.976 16.559 32.349 1.00 87.44 159 LEU A N 1
ATOM 1236 C CA . LEU A 1 159 ? 22.125 15.888 32.955 1.00 87.44 159 LEU A CA 1
ATOM 1237 C C . LEU A 1 159 ? 23.358 16.007 32.047 1.00 87.44 159 LEU A C 1
ATOM 1239 O O . LEU A 1 159 ? 23.247 16.057 30.823 1.00 87.44 159 LEU A O 1
ATOM 1243 N N . GLU A 1 160 ? 24.538 16.067 32.662 1.00 86.00 160 GLU A N 1
ATOM 1244 C CA . GLU A 1 160 ? 25.837 16.167 31.989 1.00 86.00 160 GLU A CA 1
ATOM 1245 C C . GLU A 1 160 ? 26.794 15.130 32.581 1.00 86.00 160 GLU A C 1
ATOM 1247 O O . GLU A 1 160 ? 26.672 14.754 33.747 1.00 86.00 160 GLU A O 1
ATOM 1252 N N . THR A 1 161 ? 27.752 14.660 31.785 1.00 85.81 161 THR A N 1
ATOM 1253 C CA . THR A 1 161 ? 28.698 13.619 32.199 1.00 85.81 161 THR A CA 1
ATOM 1254 C C . THR A 1 161 ? 29.651 14.086 33.302 1.00 85.81 161 THR A C 1
ATOM 1256 O O . THR A 1 161 ? 30.175 15.199 33.241 1.00 85.81 161 THR A O 1
ATOM 1259 N N . GLY A 1 162 ? 29.981 13.192 34.237 1.00 72.81 162 GLY A N 1
ATOM 1260 C CA . GLY A 1 162 ? 31.155 13.309 35.112 1.00 72.81 162 GLY A CA 1
ATOM 1261 C C . GLY A 1 162 ? 30.980 14.140 36.386 1.00 72.81 162 GLY A C 1
ATOM 1262 O O . GLY A 1 162 ? 31.939 14.272 37.142 1.00 72.81 162 GLY A O 1
ATOM 1263 N N . ARG A 1 163 ? 29.786 14.680 36.665 1.00 72.19 163 ARG A N 1
ATOM 1264 C CA . ARG A 1 163 ? 29.483 15.339 37.946 1.00 72.19 163 ARG A CA 1
ATOM 1265 C C . ARG A 1 163 ? 28.294 14.677 38.622 1.00 72.19 163 ARG A C 1
ATOM 1267 O O . ARG A 1 163 ? 27.258 14.480 37.993 1.00 72.19 163 ARG A O 1
ATOM 1274 N N . GLU A 1 164 ? 28.449 14.374 39.907 1.00 85.75 164 GLU A N 1
ATOM 1275 C CA . GLU A 1 164 ? 27.308 14.075 40.767 1.00 85.75 164 GLU A CA 1
ATOM 1276 C C . GLU A 1 164 ? 26.402 15.301 40.825 1.00 85.75 164 GLU A C 1
ATOM 1278 O O . GLU A 1 164 ? 26.863 16.435 41.005 1.00 85.75 164 GLU A O 1
ATOM 1283 N N . ARG A 1 165 ? 25.105 15.076 40.652 1.00 87.69 165 ARG A N 1
ATOM 1284 C CA . ARG A 1 165 ? 24.105 16.129 40.678 1.00 87.69 165 ARG A CA 1
ATOM 1285 C C . ARG A 1 165 ? 23.021 15.761 41.668 1.00 87.69 165 ARG A C 1
ATOM 1287 O O . ARG A 1 165 ? 22.436 14.685 41.587 1.00 87.69 165 ARG A O 1
ATOM 1294 N N . VAL A 1 166 ? 22.758 16.681 42.586 1.00 89.50 166 VAL A N 1
ATOM 1295 C CA . VAL A 1 166 ? 21.585 16.605 43.450 1.00 89.50 166 VAL A CA 1
ATOM 1296 C C . VAL A 1 166 ? 20.394 17.104 42.641 1.00 89.50 166 VAL A C 1
ATOM 1298 O O . VAL A 1 166 ? 20.412 18.222 42.118 1.00 89.50 166 VAL A O 1
ATOM 1301 N N . VAL A 1 167 ? 19.395 16.245 42.492 1.00 89.44 167 VAL A N 1
ATOM 1302 C CA . VAL A 1 167 ? 18.143 16.520 41.793 1.00 89.44 167 VAL A CA 1
ATOM 1303 C C . VAL A 1 167 ? 17.039 16.474 42.840 1.00 89.44 167 VAL A C 1
ATOM 1305 O O . VAL A 1 167 ? 16.842 15.443 43.476 1.00 89.44 167 VAL A O 1
ATOM 1308 N N . ALA A 1 168 ? 16.358 17.600 43.046 1.00 90.44 168 ALA A N 1
ATOM 1309 C CA . ALA A 1 168 ? 15.291 17.708 44.037 1.00 90.44 168 ALA A CA 1
ATOM 1310 C C . ALA A 1 168 ? 14.120 16.769 43.705 1.00 90.44 168 ALA A C 1
ATOM 1312 O O . ALA A 1 168 ? 13.931 16.410 42.541 1.00 90.44 168 ALA A O 1
ATOM 1313 N N . SER A 1 169 ? 13.321 16.399 44.703 1.00 90.06 169 SER A N 1
ATOM 1314 C CA . SER A 1 169 ? 12.065 15.654 44.525 1.00 90.06 169 SER A CA 1
ATOM 1315 C C . SER A 1 169 ? 11.128 16.317 43.494 1.00 90.06 169 SER A C 1
ATOM 1317 O O . SER A 1 169 ? 11.136 17.539 43.325 1.00 90.06 169 SER A O 1
ATOM 1319 N N . GLN A 1 170 ? 10.332 15.507 42.787 1.00 86.69 170 GLN A N 1
ATOM 1320 C CA . GLN A 1 170 ? 9.365 15.908 41.752 1.00 86.69 170 GLN A CA 1
ATOM 1321 C C . GLN A 1 170 ? 9.975 16.680 40.571 1.00 86.69 170 GLN A C 1
ATOM 1323 O O . GLN A 1 170 ? 9.304 17.469 39.902 1.00 86.69 170 GLN A O 1
ATOM 1328 N N . THR A 1 171 ? 11.260 16.457 40.298 1.00 89.31 171 THR A N 1
ATOM 1329 C CA . THR A 1 171 ? 11.967 17.087 39.182 1.00 89.31 171 THR A CA 1
ATOM 1330 C C . THR A 1 171 ? 12.139 16.088 38.046 1.00 89.31 171 THR A C 1
ATOM 1332 O O . THR A 1 171 ? 12.503 14.929 38.253 1.00 89.31 171 THR A O 1
ATOM 1335 N N . HIS A 1 172 ? 11.924 16.553 36.817 1.00 91.38 172 HIS A N 1
ATOM 1336 C CA . HIS A 1 172 ? 12.188 15.758 35.625 1.00 91.38 172 HIS A CA 1
ATOM 1337 C C . HIS A 1 172 ? 13.629 15.970 35.161 1.00 91.38 172 HIS A C 1
ATOM 1339 O O . HIS A 1 172 ? 14.077 17.112 35.070 1.00 91.38 172 HIS A O 1
ATOM 1345 N N . ALA A 1 173 ? 14.346 14.905 34.807 1.00 90.06 173 ALA A N 1
ATOM 1346 C CA . ALA A 1 173 ? 15.698 15.004 34.259 1.00 90.06 173 ALA A CA 1
ATOM 1347 C C . ALA A 1 173 ? 15.868 14.144 32.999 1.00 90.06 173 ALA A C 1
ATOM 1349 O O . ALA A 1 173 ? 15.346 13.035 32.924 1.00 90.06 173 ALA A O 1
ATOM 1350 N N . SER A 1 174 ? 16.590 14.656 32.001 1.00 90.62 174 SER A N 1
ATOM 1351 C CA . SER A 1 174 ? 16.807 13.999 30.703 1.00 90.62 174 SER A CA 1
ATOM 1352 C C . SER A 1 174 ? 18.218 14.274 30.162 1.00 90.62 174 SER A C 1
ATOM 1354 O O . SER A 1 174 ? 18.962 15.103 30.701 1.00 90.62 174 SER A O 1
ATOM 1356 N N . ALA A 1 175 ? 18.604 13.567 29.099 1.00 88.50 175 ALA A N 1
ATOM 1357 C CA . ALA A 1 175 ? 19.844 13.792 28.367 1.00 88.50 175 ALA A CA 1
ATOM 1358 C C . ALA A 1 175 ? 19.595 14.717 27.163 1.00 88.50 175 ALA A C 1
ATOM 1360 O O . ALA A 1 175 ? 18.602 14.580 26.463 1.00 88.50 175 ALA A O 1
ATOM 1361 N N . LYS A 1 176 ? 20.490 15.671 26.879 1.00 80.19 176 LYS A N 1
ATOM 1362 C CA . LYS A 1 176 ? 20.217 16.701 25.853 1.00 80.19 176 LYS A CA 1
ATOM 1363 C C . LYS A 1 176 ? 20.580 16.305 24.417 1.00 80.19 176 LYS A C 1
ATOM 1365 O O . LYS A 1 176 ? 19.933 16.765 23.481 1.00 80.19 176 LYS A O 1
ATOM 1370 N N . ARG A 1 177 ? 21.684 15.576 24.216 1.00 74.38 177 ARG A N 1
ATOM 1371 C CA . ARG A 1 177 ? 22.272 15.345 22.873 1.00 74.38 177 ARG A CA 1
ATOM 1372 C C . ARG A 1 177 ? 22.839 13.949 22.632 1.00 74.38 177 ARG A C 1
ATOM 1374 O O . ARG A 1 177 ? 22.949 13.563 21.479 1.00 74.38 177 ARG A O 1
ATOM 1381 N N . SER A 1 178 ? 23.230 13.231 23.676 1.00 83.50 178 SER A N 1
ATOM 1382 C CA . SER A 1 178 ? 23.843 11.903 23.589 1.00 83.50 178 SER A CA 1
ATOM 1383 C C . SER A 1 178 ? 23.249 10.994 24.656 1.00 83.50 178 SER A C 1
ATOM 1385 O O . SER A 1 178 ? 22.632 11.487 25.603 1.00 83.50 178 SER A O 1
ATOM 1387 N N . ILE A 1 179 ? 23.457 9.686 24.524 1.00 91.88 179 ILE A N 1
ATOM 1388 C CA . ILE A 1 179 ? 23.061 8.732 25.559 1.00 91.88 179 ILE A CA 1
ATOM 1389 C C . ILE A 1 179 ? 23.912 8.961 26.813 1.00 91.88 179 ILE A C 1
ATOM 1391 O O . ILE A 1 179 ? 25.138 9.080 26.740 1.00 91.88 179 ILE A O 1
ATOM 1395 N N . LEU A 1 180 ? 23.248 9.041 27.964 1.00 93.12 180 LEU A N 1
ATOM 1396 C CA . LEU A 1 180 ? 23.876 9.100 29.279 1.00 93.12 180 LEU A CA 1
ATOM 1397 C C . LEU A 1 180 ? 23.495 7.862 30.074 1.00 93.12 180 LEU A C 1
ATOM 1399 O O . LEU A 1 180 ? 22.323 7.521 30.158 1.00 93.12 180 LEU A O 1
ATOM 1403 N N . TRP A 1 181 ? 24.469 7.227 30.704 1.00 92.75 181 TRP A N 1
ATOM 1404 C CA . TRP A 1 181 ? 24.237 6.131 31.634 1.00 92.75 181 TRP A CA 1
ATOM 1405 C C . TRP A 1 181 ? 24.192 6.711 33.037 1.00 92.75 181 TRP A C 1
ATOM 1407 O O . TRP A 1 181 ? 25.196 7.239 33.522 1.00 92.75 181 TRP A O 1
ATOM 1417 N N . ILE A 1 182 ? 23.011 6.691 33.648 1.00 92.56 182 ILE A N 1
ATOM 1418 C CA . ILE A 1 182 ? 22.781 7.272 34.966 1.00 92.56 182 ILE A CA 1
ATOM 1419 C C . ILE A 1 182 ? 22.814 6.198 36.047 1.00 92.56 182 ILE A C 1
ATOM 1421 O O . ILE A 1 182 ? 22.279 5.107 35.871 1.00 92.56 182 ILE A O 1
ATOM 1425 N N . GLU A 1 183 ? 23.401 6.540 37.181 1.00 91.50 183 GLU A N 1
ATOM 1426 C CA . GLU A 1 183 ? 23.429 5.733 38.393 1.00 91.50 183 GLU A CA 1
ATOM 1427 C C . GLU A 1 183 ? 22.891 6.582 39.545 1.00 91.50 183 GLU A C 1
ATOM 1429 O O . GLU A 1 183 ? 23.266 7.747 39.707 1.00 91.50 183 GLU A O 1
ATOM 1434 N N . HIS A 1 184 ? 21.968 6.015 40.320 1.00 91.44 184 HIS A N 1
ATOM 1435 C CA . HIS A 1 184 ? 21.471 6.663 41.529 1.00 91.44 184 HIS A CA 1
ATOM 1436 C C . HIS A 1 184 ? 22.372 6.249 42.683 1.00 91.44 184 HIS A C 1
ATOM 1438 O O . HIS A 1 184 ? 22.378 5.083 43.069 1.00 91.44 184 HIS A O 1
ATOM 1444 N N . ILE A 1 185 ? 23.121 7.204 43.226 1.00 90.12 185 ILE A N 1
ATOM 1445 C CA . ILE A 1 185 ? 23.929 6.994 44.429 1.00 90.12 185 ILE A CA 1
ATOM 1446 C C . ILE A 1 185 ? 23.008 6.987 45.652 1.00 90.12 185 ILE A C 1
ATOM 1448 O O . ILE A 1 185 ? 23.148 6.155 46.542 1.00 90.12 185 ILE A O 1
ATOM 1452 N N . GLU A 1 186 ? 22.045 7.911 45.676 1.00 89.62 186 GLU A N 1
ATOM 1453 C CA . GLU A 1 186 ? 21.009 8.020 46.703 1.00 89.62 186 GLU A CA 1
ATOM 1454 C C . GLU A 1 186 ? 19.675 8.410 46.055 1.00 89.62 186 GLU A C 1
ATOM 1456 O O . GLU A 1 186 ? 19.649 9.149 45.065 1.00 89.62 186 GLU A O 1
ATOM 1461 N N . GLY A 1 187 ? 18.574 7.938 46.640 1.00 89.75 187 GLY A N 1
ATOM 1462 C CA . GLY A 1 187 ? 17.211 8.236 46.206 1.00 89.75 187 GLY A CA 1
ATOM 1463 C C . GLY A 1 187 ? 16.659 7.299 45.126 1.00 89.75 187 GLY A C 1
ATOM 1464 O O . GLY A 1 187 ? 17.327 6.373 44.654 1.00 89.75 187 GLY A O 1
ATOM 1465 N N . LYS A 1 188 ? 15.402 7.536 44.742 1.00 92.00 188 LYS A N 1
ATOM 1466 C CA . LYS A 1 188 ? 14.669 6.767 43.727 1.00 92.00 188 LYS A CA 1
ATOM 1467 C C . LYS A 1 188 ? 13.932 7.681 42.755 1.00 92.00 188 LYS A C 1
ATOM 1469 O O . LYS A 1 188 ? 13.378 8.712 43.141 1.00 92.00 188 LYS A O 1
ATOM 1474 N N . SER A 1 189 ? 13.855 7.252 41.501 1.00 92.62 189 SER A N 1
ATOM 1475 C CA . SER A 1 189 ? 13.085 7.929 40.457 1.00 92.62 189 SER A CA 1
ATOM 1476 C C . SER A 1 189 ? 12.200 6.960 39.677 1.00 92.62 189 SER A C 1
ATOM 1478 O O . SER A 1 189 ? 12.438 5.753 39.655 1.00 92.62 189 SER A O 1
ATOM 1480 N N . TYR A 1 190 ? 11.168 7.490 39.030 1.00 91.38 190 TYR A N 1
ATOM 1481 C CA . TYR A 1 190 ? 10.373 6.781 38.039 1.00 91.38 190 TYR A CA 1
ATOM 1482 C C . TYR A 1 190 ? 10.901 7.074 36.639 1.00 91.38 190 TYR A C 1
ATOM 1484 O O . TYR A 1 190 ? 11.024 8.229 36.228 1.00 91.38 190 TYR A O 1
ATOM 1492 N N . PHE A 1 191 ? 11.176 6.028 35.872 1.00 89.31 191 PHE A N 1
ATOM 1493 C CA . PHE A 1 191 ? 11.516 6.151 34.466 1.00 89.31 191 PHE A CA 1
ATOM 1494 C C . PHE A 1 191 ? 10.265 6.539 33.671 1.00 89.31 191 PHE A C 1
ATOM 1496 O O . PHE A 1 191 ? 9.214 5.906 33.779 1.00 89.31 191 PHE A O 1
ATOM 1503 N N . MET A 1 192 ? 10.370 7.617 32.896 1.00 87.62 192 MET A N 1
ATOM 1504 C CA . MET A 1 192 ? 9.281 8.226 32.126 1.00 87.62 192 MET A CA 1
ATOM 1505 C C . MET A 1 192 ? 8.034 8.577 32.956 1.00 87.62 192 MET A C 1
ATOM 1507 O O . MET A 1 192 ? 6.917 8.558 32.438 1.00 87.62 192 MET A O 1
ATOM 1511 N N . GLY A 1 193 ? 8.214 8.860 34.252 1.00 85.69 193 GLY A N 1
ATOM 1512 C CA . GLY A 1 193 ? 7.116 9.141 35.186 1.00 85.69 193 GLY A CA 1
ATOM 1513 C C . GLY A 1 193 ? 6.181 7.953 35.434 1.00 85.69 193 GLY A C 1
ATOM 1514 O O . GLY A 1 193 ? 5.048 8.124 35.878 1.00 85.69 193 GLY A O 1
ATOM 1515 N N . GLN A 1 194 ? 6.618 6.731 35.112 1.00 84.50 194 GLN A N 1
ATOM 1516 C CA . GLN A 1 194 ? 5.816 5.523 35.278 1.00 84.50 194 GLN A CA 1
ATOM 1517 C C . GLN A 1 194 ? 6.189 4.801 36.582 1.00 84.50 194 GLN A C 1
ATOM 1519 O O . GLN A 1 194 ? 7.306 4.286 36.680 1.00 84.50 194 GLN A O 1
ATOM 1524 N N . PRO A 1 195 ? 5.270 4.682 37.563 1.00 83.75 195 PRO A N 1
ATOM 1525 C CA . PRO A 1 195 ? 5.565 4.060 38.856 1.00 83.75 195 PRO A CA 1
ATOM 1526 C C . PRO A 1 195 ? 6.085 2.621 38.765 1.00 83.75 195 PRO A C 1
ATOM 1528 O O . PRO A 1 195 ? 6.907 2.192 39.574 1.00 83.75 195 PRO A O 1
ATOM 1531 N N . GLN A 1 196 ? 5.641 1.877 37.747 1.00 81.50 196 GLN A N 1
ATOM 1532 C CA . GLN A 1 196 ? 6.090 0.512 37.469 1.00 81.50 196 GLN A CA 1
ATOM 1533 C C . GLN A 1 196 ? 7.575 0.402 37.088 1.00 81.50 196 GLN A C 1
ATOM 1535 O O . GLN A 1 196 ? 8.146 -0.678 37.206 1.00 81.50 196 GLN A O 1
ATOM 1540 N N . PHE A 1 197 ? 8.213 1.494 36.659 1.00 85.12 197 PHE A N 1
ATOM 1541 C CA . PHE A 1 197 ? 9.608 1.513 36.220 1.00 85.12 197 PHE A CA 1
ATOM 1542 C C . PHE A 1 197 ? 10.457 2.338 37.189 1.00 85.12 197 PHE A C 1
ATOM 1544 O O . PHE A 1 197 ? 10.894 3.443 36.881 1.00 85.12 197 PHE A O 1
ATOM 1551 N N . THR A 1 198 ? 10.670 1.813 38.396 1.00 87.62 198 THR A N 1
ATOM 1552 C CA . THR A 1 198 ? 11.474 2.486 39.428 1.00 87.62 198 THR A CA 1
ATOM 1553 C C . THR A 1 198 ? 12.973 2.257 39.210 1.00 87.62 198 THR A C 1
ATOM 1555 O O . THR A 1 198 ? 13.414 1.119 39.070 1.00 87.62 198 THR A O 1
ATOM 1558 N N . VAL A 1 199 ? 13.765 3.329 39.259 1.00 86.56 199 VAL A N 1
ATOM 1559 C CA . VAL A 1 199 ? 15.233 3.318 39.220 1.00 86.56 199 VAL A CA 1
ATOM 1560 C C . VAL A 1 199 ? 15.761 3.695 40.608 1.00 86.56 199 VAL A C 1
ATOM 1562 O O . VAL A 1 199 ? 15.417 4.748 41.141 1.00 86.56 199 VAL A O 1
ATOM 1565 N N . ASN A 1 200 ? 16.562 2.819 41.220 1.00 83.38 200 ASN A N 1
ATOM 1566 C CA . ASN A 1 200 ? 16.947 2.889 42.640 1.00 83.38 200 ASN A CA 1
ATOM 1567 C C . ASN A 1 200 ? 18.434 2.566 42.910 1.00 83.38 200 ASN A C 1
ATOM 1569 O O . ASN A 1 200 ? 18.776 2.172 44.022 1.00 83.38 200 ASN A O 1
ATOM 1573 N N . GLY A 1 201 ? 19.298 2.674 41.896 1.00 77.69 201 GLY A N 1
ATOM 1574 C CA . GLY A 1 201 ? 20.748 2.480 42.048 1.00 77.69 201 GLY A CA 1
ATOM 1575 C C . GLY A 1 201 ? 21.244 1.041 41.879 1.00 77.69 201 GLY A C 1
ATOM 1576 O O . GLY A 1 201 ? 22.422 0.778 42.084 1.00 77.69 201 GLY A O 1
ATOM 1577 N N . GLN A 1 202 ? 20.392 0.096 41.467 1.00 78.81 202 GLN A N 1
ATOM 1578 C CA . GLN A 1 202 ? 20.797 -1.284 41.144 1.00 78.81 202 GLN A CA 1
ATOM 1579 C C . GLN A 1 202 ? 21.441 -1.410 39.746 1.00 78.81 202 GLN A C 1
ATOM 1581 O O . GLN A 1 202 ? 21.081 -2.283 38.957 1.00 78.81 202 GLN A O 1
ATOM 1586 N N . GLY A 1 203 ? 22.392 -0.525 39.440 1.00 83.25 203 GLY A N 1
ATOM 1587 C CA . GLY A 1 203 ? 23.110 -0.463 38.166 1.00 83.25 203 GLY A CA 1
ATOM 1588 C C . GLY A 1 203 ? 22.779 0.770 37.324 1.00 83.25 203 GLY A C 1
ATOM 1589 O O . GLY A 1 203 ? 21.980 1.629 37.709 1.00 83.25 203 GLY A O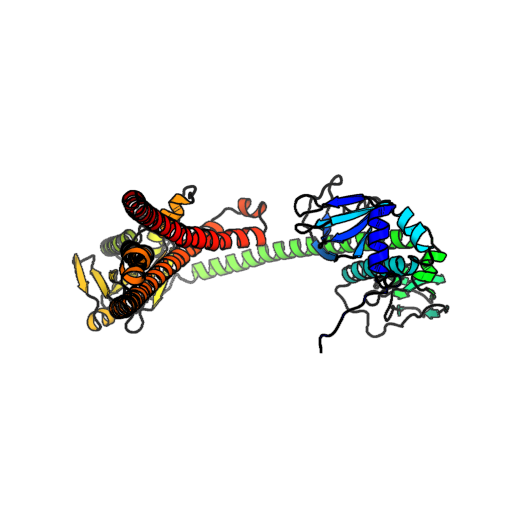 1
ATOM 1590 N N . TYR A 1 204 ? 23.425 0.853 36.160 1.00 89.88 204 TYR A N 1
ATOM 1591 C CA . TYR A 1 204 ? 23.238 1.959 35.228 1.00 89.88 204 TYR A CA 1
ATOM 1592 C C . TYR A 1 204 ? 21.902 1.850 34.480 1.00 89.88 204 TYR A C 1
ATOM 1594 O O . TYR A 1 204 ? 21.446 0.762 34.137 1.00 89.88 204 TYR A O 1
ATOM 1602 N N . MET A 1 205 ? 21.297 2.994 34.175 1.00 91.56 205 MET A N 1
ATOM 1603 C CA . MET A 1 205 ? 20.131 3.103 33.297 1.00 91.56 205 MET A CA 1
ATOM 1604 C C . MET A 1 205 ? 20.463 4.068 32.155 1.00 91.56 205 MET A C 1
ATOM 1606 O O . MET A 1 205 ? 20.905 5.186 32.432 1.00 91.56 205 MET A O 1
ATOM 1610 N N . PRO A 1 206 ? 20.280 3.692 30.880 1.00 93.69 206 PRO A N 1
ATOM 1611 C CA . PRO A 1 206 ? 20.501 4.621 29.789 1.00 93.69 206 PRO A CA 1
ATOM 1612 C C . PRO A 1 206 ? 19.374 5.655 29.705 1.00 93.69 206 PRO A C 1
ATOM 1614 O O . PRO A 1 206 ? 18.189 5.347 29.831 1.00 93.69 206 PRO A O 1
ATOM 1617 N N . LEU A 1 207 ? 19.763 6.894 29.434 1.00 91.62 207 LEU A N 1
ATOM 1618 C CA . LEU A 1 207 ? 18.891 8.038 29.246 1.00 91.62 207 LEU A CA 1
ATOM 1619 C C . LEU A 1 207 ? 19.228 8.699 27.909 1.00 91.62 207 LEU A C 1
ATOM 1621 O O . LEU A 1 207 ? 20.349 9.157 27.685 1.00 91.62 207 LEU A O 1
ATOM 1625 N N . SER A 1 208 ? 18.248 8.732 27.014 1.00 90.94 208 SER A N 1
ATOM 1626 C CA . SER A 1 208 ? 18.293 9.424 25.725 1.00 90.94 208 SER A CA 1
ATOM 1627 C C . SER A 1 208 ? 17.581 10.780 25.787 1.00 90.94 208 SER A C 1
ATOM 1629 O O . SER A 1 208 ? 16.934 11.107 26.783 1.00 90.94 208 SER A O 1
ATOM 1631 N N . ALA A 1 209 ? 17.621 11.531 24.684 1.00 86.62 209 ALA A N 1
ATOM 1632 C CA . ALA A 1 209 ? 16.837 12.757 24.514 1.00 86.62 209 ALA A CA 1
ATOM 1633 C C . ALA A 1 209 ? 15.315 12.540 24.457 1.00 86.62 209 ALA A C 1
ATOM 1635 O O . ALA A 1 209 ? 14.555 13.499 24.571 1.00 86.62 209 ALA A O 1
ATOM 1636 N N . HIS A 1 210 ? 14.864 11.296 24.297 1.00 85.94 210 HIS A N 1
ATOM 1637 C CA . HIS A 1 210 ? 13.447 10.938 24.194 1.00 85.94 210 HIS A CA 1
ATOM 1638 C C . HIS A 1 210 ? 12.895 10.333 25.492 1.00 85.94 210 HIS A C 1
ATOM 1640 O O . HIS A 1 210 ? 11.712 10.017 25.580 1.00 85.94 210 HIS A O 1
ATOM 1646 N N . THR A 1 211 ? 13.741 10.187 26.513 1.00 89.75 211 THR A N 1
ATOM 1647 C CA . THR A 1 211 ? 13.413 9.559 27.799 1.00 89.75 211 THR A CA 1
ATOM 1648 C C . THR A 1 211 ? 13.797 10.485 28.942 1.00 89.75 211 THR A C 1
ATOM 1650 O O . THR A 1 211 ? 14.788 11.209 28.859 1.00 89.75 211 THR A O 1
ATOM 1653 N N . TRP A 1 212 ? 13.047 10.450 30.034 1.00 91.50 212 TRP A N 1
ATOM 1654 C CA . TRP A 1 212 ? 13.335 11.232 31.232 1.00 91.50 212 TRP A CA 1
ATOM 1655 C C . TRP A 1 212 ? 13.135 10.370 32.474 1.00 91.50 212 TRP A C 1
ATOM 1657 O O . TRP A 1 212 ? 12.488 9.327 32.418 1.00 91.50 212 TRP A O 1
ATOM 1667 N N . ILE A 1 213 ? 13.677 10.818 33.595 1.00 91.56 213 ILE A N 1
ATOM 1668 C CA . ILE A 1 213 ? 13.346 10.312 34.925 1.00 91.56 213 ILE A CA 1
ATOM 1669 C C . ILE A 1 213 ? 12.560 11.375 35.688 1.00 91.56 213 ILE A C 1
ATOM 1671 O O . ILE A 1 213 ? 12.745 12.567 35.449 1.00 91.56 213 ILE A O 1
ATOM 1675 N N . GLU A 1 214 ? 11.699 10.942 36.596 1.00 91.75 214 GLU A N 1
ATOM 1676 C CA . GLU A 1 214 ? 10.967 11.781 37.543 1.00 91.75 214 GLU A CA 1
ATOM 1677 C C . GLU A 1 214 ? 11.383 11.380 38.958 1.00 91.75 214 GLU A C 1
ATOM 1679 O O . GLU A 1 214 ? 11.154 10.247 39.384 1.00 91.75 214 GLU A O 1
ATOM 1684 N N . THR A 1 215 ? 12.059 12.269 39.679 1.00 91.62 215 THR A N 1
ATOM 1685 C CA . THR A 1 215 ? 12.541 11.980 41.035 1.00 91.62 215 THR A CA 1
ATOM 1686 C C . THR A 1 215 ? 11.385 11.913 42.032 1.00 91.62 215 THR A C 1
ATOM 1688 O O . THR A 1 215 ? 10.534 12.798 42.085 1.00 91.62 215 THR A O 1
ATOM 1691 N N . ILE A 1 216 ? 11.354 10.866 42.856 1.00 90.94 216 ILE A N 1
ATOM 1692 C CA . ILE A 1 216 ? 10.330 10.695 43.902 1.00 90.94 216 ILE A CA 1
ATOM 1693 C C . ILE A 1 216 ? 10.757 11.456 45.162 1.00 90.94 216 ILE A C 1
ATOM 1695 O O . ILE A 1 216 ? 9.956 12.108 45.827 1.00 90.94 216 ILE A O 1
ATOM 1699 N N . GLU A 1 217 ? 12.049 11.409 45.457 1.00 91.62 217 GLU A N 1
ATOM 1700 C CA . GLU A 1 217 ? 12.720 12.049 46.587 1.00 91.62 217 GLU A CA 1
ATOM 1701 C C . GLU A 1 217 ? 13.966 12.792 46.093 1.00 91.62 217 GLU A C 1
ATOM 1703 O O . GLU A 1 217 ? 14.291 12.737 44.904 1.00 91.62 217 GLU A O 1
ATOM 1708 N N . ASP A 1 218 ? 14.663 13.497 46.979 1.00 91.75 218 ASP A N 1
ATOM 1709 C CA . ASP A 1 218 ? 15.934 14.122 46.618 1.00 91.75 218 ASP A CA 1
ATOM 1710 C C . ASP A 1 218 ? 16.942 13.031 46.235 1.00 91.75 218 ASP A C 1
ATOM 1712 O O . ASP A 1 218 ? 17.277 12.156 47.033 1.00 91.75 218 ASP A O 1
ATOM 1716 N N . CYS A 1 219 ? 17.397 13.062 44.983 1.00 91.81 219 CYS A N 1
ATOM 1717 C CA . CYS A 1 219 ? 18.268 12.040 44.417 1.00 91.81 219 CYS A CA 1
ATOM 1718 C C . CYS A 1 219 ? 19.669 12.598 44.175 1.00 91.81 219 CYS A C 1
ATOM 1720 O O . CYS A 1 219 ? 19.825 13.688 43.617 1.00 91.81 219 CYS A O 1
ATOM 1722 N N . ARG A 1 220 ? 20.703 11.820 44.508 1.00 92.88 220 ARG A N 1
ATOM 1723 C CA . ARG A 1 220 ? 22.080 12.087 44.074 1.00 92.88 220 ARG A CA 1
ATOM 1724 C C . ARG A 1 220 ? 22.401 11.176 42.898 1.00 92.88 220 ARG A C 1
ATOM 1726 O O . ARG A 1 220 ? 22.533 9.966 43.065 1.00 92.88 220 ARG A O 1
ATOM 1733 N N . ILE A 1 221 ? 22.492 11.762 41.708 1.00 92.12 221 ILE A N 1
ATOM 1734 C CA . ILE A 1 221 ? 22.612 11.031 40.444 1.00 92.12 221 ILE A CA 1
ATOM 1735 C C . ILE A 1 221 ? 23.958 11.343 39.804 1.00 92.12 221 ILE A C 1
ATOM 1737 O O . ILE A 1 221 ? 24.350 12.507 39.694 1.00 92.12 221 ILE A O 1
ATOM 1741 N N . GLN A 1 222 ? 24.646 10.306 39.340 1.00 91.75 222 GLN A N 1
ATOM 1742 C CA . GLN A 1 222 ? 25.850 10.429 38.528 1.00 91.75 222 GLN A CA 1
ATOM 1743 C C . GLN A 1 222 ? 25.547 9.985 37.098 1.00 91.75 222 GLN A C 1
ATOM 1745 O O . GLN A 1 222 ? 24.931 8.947 36.886 1.00 91.75 222 GLN A O 1
ATOM 1750 N N . ALA A 1 223 ? 25.979 10.772 36.112 1.00 91.81 223 ALA A N 1
ATOM 1751 C CA . ALA A 1 223 ? 25.821 10.447 34.698 1.00 91.81 223 ALA A CA 1
ATOM 1752 C C . ALA A 1 223 ? 27.184 10.216 34.037 1.00 91.81 223 ALA A C 1
ATOM 1754 O O . ALA A 1 223 ? 28.131 10.983 34.246 1.00 91.81 223 ALA A O 1
ATOM 1755 N N . GLN A 1 224 ? 27.275 9.186 33.201 1.00 92.00 224 GLN A N 1
ATOM 1756 C CA . GLN A 1 224 ? 28.482 8.819 32.465 1.00 92.00 224 GLN A CA 1
ATOM 1757 C C . GLN A 1 224 ? 28.200 8.673 30.964 1.00 92.00 224 GLN A C 1
ATOM 1759 O O . GLN A 1 224 ? 27.068 8.427 30.549 1.00 92.00 224 GLN A O 1
ATOM 1764 N N . SER A 1 225 ? 29.232 8.844 30.135 1.00 93.06 225 SER A N 1
ATOM 1765 C CA . SER A 1 225 ? 29.140 8.562 28.698 1.00 93.06 225 SER A CA 1
ATOM 1766 C C . SER A 1 225 ? 29.128 7.055 28.441 1.00 93.06 225 SER A C 1
ATOM 1768 O O . SER A 1 225 ? 29.624 6.283 29.262 1.00 93.06 225 SER A O 1
ATOM 1770 N N . THR A 1 226 ? 28.642 6.632 27.273 1.00 92.75 226 THR A N 1
ATOM 1771 C CA . THR A 1 226 ? 28.669 5.219 26.864 1.00 92.75 226 THR A CA 1
ATOM 1772 C C . THR A 1 226 ? 30.082 4.639 26.894 1.00 92.75 226 THR A C 1
ATOM 1774 O O . THR A 1 226 ? 30.277 3.543 27.401 1.00 92.75 226 THR A O 1
ATOM 1777 N N . ALA A 1 227 ? 31.097 5.389 26.453 1.00 91.56 227 ALA A N 1
ATOM 1778 C CA . ALA A 1 227 ? 32.490 4.937 26.524 1.00 91.56 227 ALA A CA 1
ATOM 1779 C C . ALA A 1 227 ? 32.955 4.655 27.968 1.00 91.56 227 ALA A C 1
ATOM 1781 O O . ALA A 1 227 ? 33.598 3.641 28.214 1.00 91.56 227 ALA A O 1
ATOM 1782 N N . SER A 1 228 ? 32.598 5.518 28.928 1.00 90.56 228 SER A N 1
ATOM 1783 C CA . SER A 1 228 ? 32.910 5.303 30.350 1.00 90.56 228 SER A CA 1
ATOM 1784 C C . SER A 1 228 ? 32.121 4.124 30.919 1.00 90.56 228 SER A C 1
ATOM 1786 O O . SER A 1 228 ? 32.686 3.278 31.610 1.00 90.56 228 SER A O 1
ATOM 1788 N N . PHE A 1 229 ? 30.838 4.013 30.577 1.00 90.69 229 PHE A N 1
ATOM 1789 C CA . PHE A 1 229 ? 29.985 2.896 30.978 1.00 90.69 229 PHE A CA 1
ATOM 1790 C C . PHE A 1 229 ? 30.578 1.540 30.565 1.00 90.69 229 PHE A C 1
ATOM 1792 O O . PHE A 1 229 ? 30.710 0.659 31.409 1.00 90.69 229 PHE A O 1
ATOM 1799 N N . LEU A 1 230 ? 31.035 1.395 29.315 1.00 90.25 230 LEU A N 1
ATOM 1800 C CA . LEU A 1 230 ? 31.610 0.137 28.814 1.00 90.25 230 LEU A CA 1
ATOM 1801 C C . LEU A 1 230 ? 32.889 -0.290 29.551 1.00 90.25 230 LEU A C 1
ATOM 1803 O O . LEU A 1 230 ? 33.257 -1.463 29.501 1.00 90.25 230 LEU A O 1
ATOM 1807 N N . THR A 1 231 ? 33.578 0.636 30.225 1.00 88.56 231 THR A N 1
ATOM 1808 C CA . THR A 1 231 ? 34.738 0.304 31.069 1.00 88.56 231 THR A CA 1
ATOM 1809 C C . THR A 1 231 ? 34.342 -0.140 32.478 1.00 88.56 231 THR A C 1
ATOM 1811 O O . THR A 1 231 ? 35.013 -0.997 33.047 1.00 88.56 231 THR A O 1
ATOM 1814 N N . HIS A 1 232 ? 33.248 0.399 33.026 1.00 87.12 232 HIS A N 1
ATOM 1815 C CA . HIS A 1 232 ? 32.772 0.086 34.379 1.00 87.12 232 HIS A CA 1
ATOM 1816 C C . HIS A 1 232 ? 31.850 -1.145 34.421 1.00 87.12 232 HIS A C 1
ATOM 1818 O O . HIS A 1 232 ? 31.873 -1.882 35.403 1.00 87.12 232 HIS A O 1
ATOM 1824 N N . ASP A 1 233 ? 31.087 -1.406 33.355 1.00 87.00 233 ASP A N 1
ATOM 1825 C CA . ASP A 1 233 ? 30.262 -2.607 33.176 1.00 87.00 233 ASP A CA 1
ATOM 1826 C C . ASP A 1 233 ? 30.648 -3.325 31.868 1.00 87.00 233 ASP A C 1
ATOM 1828 O O . ASP A 1 233 ? 29.971 -3.184 30.844 1.00 87.00 233 ASP A O 1
ATOM 1832 N N . PRO A 1 234 ? 31.743 -4.111 31.865 1.00 85.88 234 PRO A N 1
ATOM 1833 C CA . PRO A 1 234 ? 32.201 -4.822 30.670 1.00 85.88 234 PRO A CA 1
ATOM 1834 C C . PRO A 1 234 ? 31.244 -5.945 30.240 1.00 85.88 234 PRO A C 1
ATOM 1836 O O . PRO A 1 234 ? 31.301 -6.400 29.100 1.00 85.88 234 PRO A O 1
ATOM 1839 N N . THR A 1 235 ? 30.365 -6.391 31.142 1.00 86.00 235 THR A N 1
ATOM 1840 C CA . THR A 1 235 ? 29.357 -7.428 30.887 1.00 86.00 235 THR A CA 1
ATOM 1841 C C . THR A 1 235 ? 28.073 -6.893 30.262 1.00 86.00 235 THR A C 1
ATOM 1843 O O . THR A 1 235 ? 27.243 -7.689 29.835 1.00 86.00 235 THR A O 1
ATOM 1846 N N . TRP A 1 236 ? 27.915 -5.569 30.182 1.00 91.31 236 TRP A N 1
ATOM 1847 C CA . TRP A 1 236 ? 26.719 -4.887 29.676 1.00 91.31 236 TRP A CA 1
ATOM 1848 C C . TRP A 1 236 ? 25.438 -5.268 30.438 1.00 91.31 236 TRP A C 1
ATOM 1850 O O . TRP A 1 236 ? 24.346 -5.265 29.875 1.00 91.31 236 TRP A O 1
ATOM 1860 N N . SER A 1 237 ? 25.545 -5.551 31.737 1.00 89.12 237 SER A N 1
ATOM 1861 C CA . SER A 1 237 ? 24.406 -5.939 32.583 1.00 89.12 237 SER A CA 1
ATOM 1862 C C . SER A 1 237 ? 23.311 -4.863 32.650 1.00 89.12 237 SER A C 1
ATOM 1864 O O . SER A 1 237 ? 22.117 -5.163 32.655 1.00 89.12 237 SER A O 1
ATOM 1866 N N . ALA A 1 238 ? 23.700 -3.587 32.617 1.00 89.69 238 ALA A N 1
ATOM 1867 C CA . ALA A 1 238 ? 22.768 -2.466 32.544 1.00 89.69 238 ALA A CA 1
ATOM 1868 C C . ALA A 1 238 ? 21.946 -2.448 31.244 1.00 89.69 238 ALA A C 1
ATOM 1870 O O . ALA A 1 238 ? 20.800 -1.993 31.231 1.00 89.69 238 ALA A O 1
ATOM 1871 N N . LEU A 1 239 ? 22.520 -2.947 30.145 1.00 91.38 239 LEU A N 1
ATOM 1872 C CA . LEU A 1 239 ? 21.836 -3.038 28.860 1.00 91.38 239 LEU A CA 1
ATOM 1873 C C . LEU A 1 239 ? 20.752 -4.123 28.894 1.00 91.38 239 LEU A C 1
ATOM 1875 O O . LEU A 1 239 ? 19.654 -3.878 28.398 1.00 91.38 239 LEU A O 1
ATOM 1879 N N . ASP A 1 240 ? 21.020 -5.255 29.550 1.00 89.50 240 ASP A N 1
ATOM 1880 C CA . ASP A 1 240 ? 20.025 -6.310 29.780 1.00 89.50 240 ASP A CA 1
ATOM 1881 C C . ASP A 1 240 ? 18.837 -5.774 30.594 1.00 89.50 240 ASP A C 1
ATOM 1883 O O . ASP A 1 240 ? 17.680 -5.964 30.214 1.00 89.50 240 ASP A O 1
ATOM 1887 N N . ASN A 1 241 ? 19.108 -5.034 31.677 1.00 88.00 241 ASN A N 1
ATOM 1888 C CA . ASN A 1 241 ? 18.067 -4.400 32.496 1.00 88.00 241 ASN A CA 1
ATOM 1889 C C . ASN A 1 241 ? 17.215 -3.419 31.675 1.00 88.00 241 ASN A C 1
ATOM 1891 O O . ASN A 1 241 ? 15.985 -3.405 31.786 1.00 88.00 241 ASN A O 1
ATOM 1895 N N . PHE A 1 242 ? 17.854 -2.625 30.811 1.00 90.44 242 PHE A N 1
ATOM 1896 C CA . PHE A 1 242 ? 17.151 -1.731 29.896 1.00 90.44 242 PHE A CA 1
ATOM 1897 C C . PHE A 1 242 ? 16.282 -2.499 28.892 1.00 90.44 242 PHE A C 1
ATOM 1899 O O . PHE A 1 242 ? 15.137 -2.115 28.653 1.00 90.44 242 PHE A O 1
ATOM 1906 N N . HIS A 1 243 ? 16.771 -3.609 28.332 1.00 91.69 243 HIS A N 1
ATOM 1907 C CA . HIS A 1 243 ? 15.978 -4.440 27.424 1.00 91.69 243 HIS A CA 1
ATOM 1908 C C . HIS A 1 243 ? 14.741 -5.036 28.103 1.00 91.69 243 HIS A C 1
ATOM 1910 O O . HIS A 1 243 ? 13.670 -5.043 27.491 1.00 91.69 243 HIS A O 1
ATOM 1916 N N . GLN A 1 244 ? 14.854 -5.476 29.363 1.00 88.38 244 GLN A N 1
ATOM 1917 C CA . GLN A 1 244 ? 13.694 -5.938 30.136 1.00 88.38 244 GLN A CA 1
ATOM 1918 C C . GLN A 1 244 ? 12.654 -4.828 30.286 1.00 88.38 244 GLN A C 1
ATOM 1920 O O . GLN A 1 244 ? 11.472 -5.046 30.017 1.00 88.38 244 GLN A O 1
ATOM 1925 N N . LEU A 1 245 ? 13.089 -3.622 30.661 1.00 88.00 245 LEU A N 1
ATOM 1926 C CA . LEU A 1 245 ? 12.205 -2.464 30.794 1.00 88.00 245 LEU A CA 1
ATOM 1927 C C . LEU A 1 245 ? 11.492 -2.170 29.468 1.00 88.00 245 LEU A C 1
ATOM 1929 O O . LEU A 1 245 ? 10.271 -1.998 29.442 1.00 88.00 245 LEU A O 1
ATOM 1933 N N . VAL A 1 246 ? 12.229 -2.184 28.353 1.00 89.75 246 VAL A N 1
ATOM 1934 C CA . VAL A 1 246 ? 11.669 -1.959 27.016 1.00 89.75 246 VAL A CA 1
ATOM 1935 C C . VAL A 1 246 ? 10.587 -2.987 26.688 1.00 89.75 246 VAL A C 1
ATOM 1937 O O . VAL A 1 246 ? 9.482 -2.613 26.291 1.00 89.75 246 VAL A O 1
ATOM 1940 N N . LEU A 1 247 ? 10.859 -4.279 26.884 1.00 89.56 247 LEU A N 1
ATOM 1941 C CA . LEU A 1 247 ? 9.880 -5.334 26.621 1.00 89.56 247 LEU A CA 1
ATOM 1942 C C . LEU A 1 247 ? 8.645 -5.227 27.531 1.00 89.56 247 LEU A C 1
ATOM 1944 O O . LEU A 1 247 ? 7.524 -5.414 27.051 1.00 89.56 247 LEU A O 1
ATOM 1948 N N . GLN A 1 248 ? 8.821 -4.880 28.810 1.00 87.00 248 GLN A N 1
ATOM 1949 C CA . GLN A 1 248 ? 7.709 -4.661 29.743 1.00 87.00 248 GLN A CA 1
ATOM 1950 C C . GLN A 1 248 ? 6.826 -3.491 29.305 1.00 87.00 248 GLN A C 1
ATOM 1952 O O . GLN A 1 248 ? 5.598 -3.604 29.322 1.00 87.00 248 GLN A O 1
ATOM 1957 N N . HIS A 1 249 ? 7.431 -2.384 28.870 1.00 86.50 249 HIS A N 1
ATOM 1958 C CA . HIS A 1 249 ? 6.695 -1.233 28.360 1.00 86.50 249 HIS A CA 1
ATOM 1959 C C . HIS A 1 249 ? 5.899 -1.589 27.099 1.00 86.50 249 HIS A C 1
ATOM 1961 O O . HIS A 1 249 ? 4.698 -1.323 27.034 1.00 86.50 249 HIS A O 1
ATOM 1967 N N . ILE A 1 250 ? 6.533 -2.240 26.117 1.00 87.00 250 ILE A N 1
ATOM 1968 C CA . ILE A 1 250 ? 5.860 -2.662 24.880 1.00 87.00 250 ILE A CA 1
ATOM 1969 C C . ILE A 1 250 ? 4.688 -3.600 25.206 1.00 87.00 250 ILE A C 1
ATOM 1971 O O . ILE A 1 250 ? 3.601 -3.446 24.645 1.00 87.00 250 ILE A O 1
ATOM 1975 N N . TRP A 1 251 ? 4.874 -4.543 26.135 1.00 85.19 251 TRP A N 1
ATOM 1976 C CA . TRP A 1 251 ? 3.812 -5.442 26.585 1.00 85.19 251 TRP A CA 1
ATOM 1977 C C . TRP A 1 251 ? 2.634 -4.686 27.200 1.00 85.19 251 TRP A C 1
ATOM 1979 O O . TRP A 1 251 ? 1.483 -4.907 26.817 1.00 85.19 251 TRP A O 1
ATOM 1989 N N . HIS A 1 252 ? 2.913 -3.763 28.118 1.00 83.12 252 HIS A N 1
ATOM 1990 C CA . HIS A 1 252 ? 1.887 -2.974 28.785 1.00 83.12 252 HIS A CA 1
ATOM 1991 C C . HIS A 1 252 ? 1.090 -2.114 27.791 1.00 83.12 252 HIS A C 1
ATOM 1993 O O . HIS A 1 252 ? -0.142 -2.135 27.797 1.00 83.12 252 HIS A O 1
ATOM 1999 N N . THR A 1 253 ? 1.775 -1.432 26.871 1.00 82.38 253 THR A N 1
ATOM 2000 C CA . THR A 1 253 ? 1.142 -0.625 25.819 1.00 82.38 253 THR A CA 1
ATOM 2001 C C . THR A 1 253 ? 0.301 -1.487 24.871 1.00 82.38 253 THR A C 1
ATOM 2003 O O . THR A 1 253 ? -0.816 -1.107 24.510 1.00 82.38 253 THR A O 1
ATOM 2006 N N . ALA A 1 254 ? 0.772 -2.686 24.515 1.00 80.50 254 ALA A N 1
ATOM 2007 C CA . ALA A 1 254 ? 0.006 -3.626 23.698 1.00 80.50 254 ALA A CA 1
ATOM 2008 C C . ALA A 1 254 ? -1.286 -4.091 24.398 1.00 80.50 254 ALA A C 1
ATOM 2010 O O . ALA A 1 254 ? -2.339 -4.152 23.760 1.00 80.50 254 ALA A O 1
ATOM 2011 N N . GLN A 1 255 ? -1.234 -4.366 25.705 1.00 80.38 255 GLN A N 1
ATOM 2012 C CA . GLN A 1 255 ? -2.412 -4.733 26.502 1.00 80.38 255 GLN A CA 1
ATOM 2013 C C . GLN A 1 255 ? -3.425 -3.585 26.592 1.00 80.38 255 GLN A C 1
ATOM 2015 O O . GLN A 1 255 ? -4.624 -3.795 26.396 1.00 80.38 255 GLN A O 1
ATOM 2020 N N . GLN A 1 256 ? -2.953 -2.356 26.817 1.00 82.00 256 GLN A N 1
ATOM 2021 C CA . GLN A 1 256 ? -3.814 -1.173 26.823 1.00 82.00 256 GLN A CA 1
ATOM 2022 C C . GLN A 1 256 ? -4.486 -0.945 25.466 1.00 82.00 256 GLN A C 1
ATOM 2024 O O . GLN A 1 256 ? -5.692 -0.694 25.416 1.00 82.00 256 GLN A O 1
ATOM 2029 N N . SER A 1 257 ? -3.743 -1.089 24.363 1.00 81.12 257 SER A N 1
ATOM 2030 C CA . SER A 1 257 ? -4.307 -0.980 23.013 1.00 81.12 257 SER A CA 1
ATOM 2031 C C . SER A 1 257 ? -5.369 -2.049 22.756 1.00 81.12 257 SER A C 1
ATOM 2033 O O . SER A 1 257 ? -6.436 -1.728 22.240 1.00 81.12 257 SER A O 1
ATOM 2035 N N . ALA A 1 258 ? -5.118 -3.301 23.152 1.00 79.69 258 ALA A N 1
ATOM 2036 C CA . ALA A 1 258 ? -6.079 -4.390 22.988 1.00 79.69 258 ALA A CA 1
ATOM 2037 C C . ALA A 1 258 ? -7.376 -4.139 23.777 1.00 79.69 258 ALA A C 1
ATOM 2039 O O . ALA A 1 258 ? -8.475 -4.380 23.271 1.00 79.69 258 ALA A O 1
ATOM 2040 N N . GLN A 1 259 ? -7.262 -3.605 24.995 1.00 81.75 259 GLN A N 1
ATOM 2041 C CA . GLN A 1 259 ? -8.418 -3.243 25.811 1.00 81.75 259 GLN A CA 1
ATOM 2042 C C . GLN A 1 259 ? -9.190 -2.060 25.211 1.00 81.75 259 GLN A C 1
ATOM 2044 O O . GLN A 1 259 ? -10.420 -2.092 25.163 1.00 81.75 259 GLN A O 1
ATOM 2049 N N . ALA A 1 260 ? -8.489 -1.046 24.696 1.00 83.50 260 ALA A N 1
ATOM 2050 C CA . ALA A 1 260 ? -9.109 0.081 24.007 1.00 83.50 260 ALA A CA 1
ATOM 2051 C C . ALA A 1 260 ? -9.829 -0.360 22.723 1.00 83.50 260 ALA A C 1
ATOM 2053 O O . ALA A 1 260 ? -10.937 0.097 22.455 1.00 83.50 260 ALA A O 1
ATOM 2054 N N . ASP A 1 261 ? -9.249 -1.276 21.946 1.00 80.62 261 ASP A N 1
ATOM 2055 C CA . ASP A 1 261 ? -9.889 -1.829 20.749 1.00 80.62 261 ASP A CA 1
ATOM 2056 C C . ASP A 1 261 ? -11.137 -2.650 21.099 1.00 80.62 261 ASP A C 1
ATOM 2058 O O . ASP A 1 261 ? -12.164 -2.531 20.424 1.00 80.62 261 ASP A O 1
ATOM 2062 N N . LYS A 1 262 ? -11.092 -3.426 22.190 1.00 81.25 262 LYS A N 1
ATOM 2063 C CA . LYS A 1 262 ? -12.264 -4.131 22.726 1.00 81.25 262 LYS A CA 1
ATOM 2064 C C . LYS A 1 262 ? -13.365 -3.152 23.134 1.00 81.25 262 LYS A C 1
ATOM 2066 O O . LYS A 1 262 ? -14.522 -3.386 22.787 1.00 81.25 262 LYS A O 1
ATOM 2071 N N . GLN A 1 263 ? -13.008 -2.056 23.803 1.00 85.69 263 GLN A N 1
ATOM 2072 C CA . GLN A 1 263 ? -13.952 -1.002 24.171 1.00 85.69 263 GLN A CA 1
ATOM 2073 C C . GLN A 1 263 ? -14.563 -0.356 22.923 1.00 85.69 263 GLN A C 1
ATOM 2075 O O . GLN A 1 263 ? -15.780 -0.325 22.796 1.00 85.69 263 GLN A O 1
ATOM 2080 N N . ARG A 1 264 ? -13.748 0.031 21.930 1.00 82.12 264 ARG A N 1
ATOM 2081 C CA . ARG A 1 264 ? -14.247 0.583 20.655 1.00 82.12 264 ARG A CA 1
ATOM 2082 C C . ARG A 1 264 ? -15.185 -0.380 19.931 1.00 82.12 264 ARG A C 1
ATOM 2084 O O . ARG A 1 264 ? -16.120 0.057 19.265 1.00 82.12 264 ARG A O 1
ATOM 2091 N N . LEU A 1 265 ? -14.932 -1.687 20.008 1.00 79.94 265 LEU A N 1
ATOM 2092 C CA . LEU A 1 265 ? -15.810 -2.694 19.417 1.00 79.94 265 LEU A CA 1
ATOM 2093 C C . LEU A 1 265 ? -17.146 -2.781 20.166 1.00 79.94 265 LEU A C 1
ATOM 2095 O O . LEU A 1 265 ? -18.186 -2.885 19.521 1.00 79.94 265 LEU A O 1
ATOM 2099 N N . GLN A 1 266 ? -17.132 -2.688 21.497 1.00 81.44 266 GLN A N 1
ATOM 2100 C CA . GLN A 1 266 ? -18.349 -2.608 22.310 1.00 81.44 266 GLN A CA 1
ATOM 2101 C C . GLN A 1 266 ? -19.138 -1.327 22.021 1.00 81.44 266 GLN A C 1
ATOM 2103 O O . GLN A 1 266 ? -20.335 -1.416 21.759 1.00 81.44 266 GLN A O 1
ATOM 2108 N N . ASP A 1 267 ? -18.467 -0.178 21.950 1.00 80.56 267 ASP A N 1
ATOM 2109 C CA . ASP A 1 267 ? -19.082 1.112 21.622 1.00 80.56 267 ASP A CA 1
ATOM 2110 C C . ASP A 1 267 ? -19.685 1.104 20.205 1.00 80.56 267 ASP A C 1
ATOM 2112 O O . ASP A 1 267 ? -20.741 1.679 19.955 1.00 80.56 267 ASP A O 1
ATOM 2116 N N . ARG A 1 268 ? -19.058 0.400 19.250 1.00 76.00 268 ARG A N 1
ATOM 2117 C CA . ARG A 1 268 ? -19.642 0.176 17.916 1.00 76.00 268 ARG A CA 1
ATOM 2118 C C . ARG A 1 268 ? -20.861 -0.732 17.951 1.00 76.00 268 ARG A C 1
ATOM 2120 O O . ARG A 1 268 ? -21.748 -0.547 17.129 1.00 76.00 268 ARG A O 1
ATOM 2127 N N . LEU A 1 269 ? -20.912 -1.725 18.837 1.00 71.88 269 LEU A N 1
ATOM 2128 C CA . LEU A 1 269 ? -22.079 -2.599 18.969 1.00 71.88 269 LEU A CA 1
ATOM 2129 C C . LEU A 1 269 ? -23.268 -1.850 19.584 1.00 71.88 269 LEU A C 1
ATOM 2131 O O . LEU A 1 269 ? -24.386 -2.029 19.105 1.00 71.88 269 LEU A O 1
ATOM 2135 N N . THR A 1 270 ? -23.037 -0.987 20.576 1.00 74.00 270 THR A N 1
ATOM 2136 C CA . THR A 1 270 ? -24.081 -0.133 21.170 1.00 74.00 270 THR A CA 1
ATOM 2137 C C . THR A 1 270 ? -24.516 0.973 20.212 1.00 74.00 270 THR A C 1
ATOM 2139 O O . THR A 1 270 ? -25.709 1.115 19.960 1.00 74.00 270 THR A O 1
ATOM 2142 N N . SER A 1 271 ? -23.576 1.670 19.568 1.00 69.56 271 SER A N 1
ATOM 2143 C CA . SER A 1 271 ? -23.894 2.663 18.535 1.00 69.56 271 SER A CA 1
ATOM 2144 C C . SER A 1 271 ? -24.593 2.022 17.332 1.00 69.56 271 SER A C 1
ATOM 2146 O O . SER A 1 271 ? -25.538 2.592 16.803 1.00 69.56 271 SER A O 1
ATOM 2148 N N . ASN A 1 272 ? -24.235 0.792 16.940 1.00 65.81 272 ASN A N 1
ATOM 2149 C CA . ASN A 1 272 ? -24.995 0.054 15.930 1.00 65.81 272 ASN A CA 1
ATOM 2150 C C . ASN A 1 272 ? -26.413 -0.274 16.398 1.00 65.81 272 ASN A C 1
ATOM 2152 O O . ASN A 1 272 ? -27.293 -0.303 15.556 1.00 65.81 272 ASN A O 1
ATOM 2156 N N . GLN A 1 273 ? -26.673 -0.528 17.683 1.00 64.25 273 GLN A N 1
ATOM 2157 C CA . GLN A 1 273 ? -28.047 -0.707 18.169 1.00 64.25 273 GLN A CA 1
ATOM 2158 C C . GLN A 1 273 ? -28.840 0.599 18.108 1.00 64.25 273 GLN A C 1
ATOM 2160 O O . GLN A 1 273 ? -30.003 0.572 17.719 1.00 64.25 273 GLN A O 1
ATOM 2165 N N . GLU A 1 274 ? -28.220 1.734 18.423 1.00 66.88 274 GLU A N 1
ATOM 2166 C CA . GLU A 1 274 ? -28.837 3.059 18.294 1.00 66.88 274 GLU A CA 1
ATOM 2167 C C . GLU A 1 274 ? -29.097 3.415 16.829 1.00 66.88 274 GLU A C 1
ATOM 2169 O O . GLU A 1 274 ? -30.222 3.759 16.487 1.00 66.88 274 GLU A O 1
ATOM 2174 N N . VAL A 1 275 ? -28.120 3.206 15.942 1.00 63.84 275 VAL A N 1
ATOM 2175 C CA . VAL A 1 275 ? -28.259 3.382 14.489 1.00 63.84 275 VAL A CA 1
ATOM 2176 C C . VAL A 1 275 ? -29.231 2.366 13.898 1.00 63.84 275 VAL A C 1
ATOM 2178 O O . VAL A 1 275 ? -29.940 2.709 12.968 1.00 63.84 275 VAL A O 1
ATOM 2181 N N . ILE A 1 276 ? -29.325 1.134 14.409 1.00 65.44 276 ILE A N 1
ATOM 2182 C CA . ILE A 1 276 ? -30.346 0.157 13.996 1.00 65.44 276 ILE A CA 1
ATOM 2183 C C . ILE A 1 276 ? -31.722 0.598 14.485 1.00 65.44 276 ILE A C 1
ATOM 2185 O O . ILE A 1 276 ? -32.673 0.472 13.731 1.00 65.44 276 ILE A O 1
ATOM 2189 N N . ASN A 1 277 ? -31.855 1.143 15.693 1.00 61.88 277 ASN A N 1
ATOM 2190 C CA . ASN A 1 277 ? -33.126 1.651 16.207 1.00 61.88 277 ASN A CA 1
ATOM 2191 C C . ASN A 1 277 ? -33.562 2.929 15.477 1.00 61.88 277 ASN A C 1
ATOM 2193 O O . ASN A 1 277 ? -34.739 3.083 15.169 1.00 61.88 277 ASN A O 1
ATOM 2197 N N . GLU A 1 278 ? -32.623 3.802 15.120 1.00 53.47 278 GLU A N 1
ATOM 2198 C CA . GLU A 1 278 ? -32.840 4.994 14.300 1.00 53.47 278 GLU A CA 1
ATOM 2199 C C . GLU A 1 278 ? -33.044 4.634 12.817 1.00 53.47 278 GLU A C 1
ATOM 2201 O O . GLU A 1 278 ? -33.859 5.243 12.129 1.00 53.47 278 GLU A O 1
ATOM 2206 N N . ALA A 1 279 ? -32.403 3.573 12.321 1.00 52.47 279 ALA A N 1
ATOM 2207 C CA . ALA A 1 279 ? -32.678 2.960 11.024 1.00 52.47 279 ALA A CA 1
ATOM 2208 C C . ALA A 1 279 ? -34.056 2.293 11.016 1.00 52.47 279 ALA A C 1
ATOM 2210 O O . ALA A 1 279 ? -34.773 2.422 10.042 1.00 52.47 279 ALA A O 1
ATOM 2211 N N . LEU A 1 280 ? -34.478 1.628 12.091 1.00 57.28 280 LEU A N 1
ATOM 2212 C CA . LEU A 1 280 ? -35.818 1.056 12.243 1.00 57.28 280 LEU A CA 1
ATOM 2213 C C . LEU A 1 280 ? -36.874 2.164 12.358 1.00 57.28 280 LEU A C 1
ATOM 2215 O O . LEU A 1 280 ? -37.936 2.055 11.747 1.00 57.28 280 LEU A O 1
ATOM 2219 N N . ALA A 1 281 ? -36.566 3.264 13.047 1.00 53.09 281 ALA A N 1
ATOM 2220 C CA . ALA A 1 281 ? -37.405 4.459 13.098 1.00 53.09 281 ALA A CA 1
ATOM 2221 C C . ALA A 1 281 ? -37.463 5.182 11.738 1.00 53.09 281 ALA A C 1
ATOM 2223 O O . ALA A 1 281 ? -38.533 5.616 11.315 1.00 53.09 281 ALA A O 1
ATOM 2224 N N . SER A 1 282 ? -36.356 5.242 10.993 1.00 47.78 282 SER A N 1
ATOM 2225 C CA . SER A 1 282 ? -36.301 5.794 9.632 1.00 47.78 282 SER A CA 1
ATOM 2226 C C . SER A 1 282 ? -36.756 4.819 8.542 1.00 47.78 282 SER A C 1
ATOM 2228 O O . SER A 1 282 ? -37.021 5.264 7.433 1.00 47.78 282 SER A O 1
ATOM 2230 N N . LEU A 1 283 ? -36.919 3.527 8.852 1.00 47.47 283 LEU A N 1
ATOM 2231 C CA . LEU A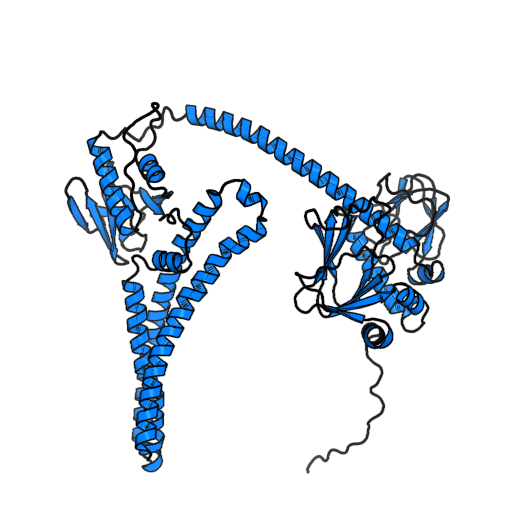 1 283 ? -37.637 2.509 8.071 1.00 47.47 283 LEU A CA 1
ATOM 2232 C C . LEU A 1 283 ? -39.146 2.548 8.355 1.00 47.47 283 LEU A C 1
ATOM 2234 O O . LEU A 1 283 ? -39.928 2.129 7.504 1.00 47.47 283 LEU A O 1
ATOM 2238 N N . ALA A 1 284 ? -39.565 3.085 9.506 1.00 47.94 284 ALA A N 1
ATOM 2239 C CA . ALA A 1 284 ? -40.958 3.437 9.781 1.00 47.94 284 ALA A CA 1
ATOM 2240 C C . ALA A 1 284 ? -41.345 4.798 9.162 1.00 47.94 284 ALA A C 1
ATOM 2242 O O . ALA A 1 284 ? -42.488 4.990 8.746 1.00 47.94 284 ALA A O 1
ATOM 2243 N N . ALA A 1 285 ? -40.386 5.719 9.027 1.00 40.94 285 ALA A N 1
ATOM 2244 C CA . ALA A 1 285 ? -40.577 7.035 8.418 1.00 40.94 285 ALA A CA 1
ATOM 2245 C C . ALA A 1 285 ? -40.935 7.076 6.905 1.00 40.94 285 ALA A C 1
ATOM 2247 O O . ALA A 1 285 ? -41.616 8.026 6.518 1.00 40.94 285 ALA A O 1
ATOM 2248 N N . PRO A 1 286 ? -40.596 6.117 6.008 1.00 42.97 286 PRO A N 1
ATOM 2249 C CA . PRO A 1 286 ? -40.898 6.223 4.581 1.00 42.97 286 PRO A CA 1
ATOM 2250 C C . PRO A 1 286 ? -42.262 5.625 4.216 1.00 42.97 286 PRO A C 1
ATOM 2252 O O . PRO A 1 286 ? -42.533 5.406 3.036 1.00 42.97 286 PRO A O 1
ATOM 2255 N N . LEU A 1 287 ? -43.163 5.409 5.183 1.00 41.97 287 LEU A N 1
ATOM 2256 C CA . LEU A 1 287 ? -44.576 5.146 4.880 1.00 41.97 287 LEU A CA 1
ATOM 2257 C C . LEU A 1 287 ? -45.263 6.325 4.162 1.00 41.97 287 LEU A C 1
ATOM 2259 O O . LEU A 1 287 ? -46.377 6.164 3.671 1.00 41.97 287 LEU A O 1
ATOM 2263 N N . VAL A 1 288 ? -44.591 7.474 4.012 1.00 44.91 288 VAL A N 1
ATOM 2264 C CA . VAL A 1 288 ? -45.006 8.550 3.106 1.00 44.91 288 VAL A CA 1
ATOM 2265 C C . VAL A 1 288 ? -43.795 9.108 2.346 1.00 44.91 288 VAL A C 1
ATOM 2267 O O . VAL A 1 288 ? -43.200 10.108 2.732 1.00 44.91 288 VAL A O 1
ATOM 2270 N N . LEU A 1 289 ? -43.440 8.477 1.223 1.00 39.84 289 LEU A N 1
ATOM 2271 C CA . LEU A 1 289 ? -42.691 9.137 0.149 1.00 39.84 289 LEU A CA 1
ATOM 2272 C C . LEU A 1 289 ? -43.662 9.503 -0.989 1.00 39.84 289 LEU A C 1
ATOM 2274 O O . LEU A 1 289 ? -44.268 8.609 -1.585 1.00 39.84 289 LEU A O 1
ATOM 2278 N N . PRO A 1 290 ? -43.817 10.791 -1.337 1.00 37.69 290 PRO A N 1
ATOM 2279 C CA . PRO A 1 290 ? -44.578 11.196 -2.509 1.00 37.69 290 PRO A CA 1
ATOM 2280 C C . PRO A 1 290 ? -43.721 10.962 -3.763 1.00 37.69 290 PRO A C 1
ATOM 2282 O O . PRO A 1 290 ? -42.749 11.676 -3.989 1.00 37.69 290 PRO A O 1
ATOM 2285 N N . GLY A 1 291 ? -44.062 9.970 -4.596 1.00 41.19 291 GLY A N 1
ATOM 2286 C CA . GLY A 1 291 ? -43.526 9.945 -5.967 1.00 41.19 291 GLY A CA 1
ATOM 2287 C C . GLY A 1 291 ? -43.472 8.626 -6.737 1.00 41.19 291 GLY A C 1
ATOM 2288 O O . GLY A 1 291 ? -43.346 8.675 -7.959 1.00 41.19 291 GLY A O 1
ATOM 2289 N N . HIS A 1 292 ? -43.594 7.453 -6.115 1.00 43.44 292 HIS A N 1
ATOM 2290 C CA . HIS A 1 292 ? -43.614 6.184 -6.859 1.00 43.44 292 HIS A CA 1
ATOM 2291 C C . HIS A 1 292 ? -44.938 5.467 -6.637 1.00 43.44 292 HIS A C 1
ATOM 2293 O O . HIS A 1 292 ? -45.151 4.786 -5.638 1.00 43.44 292 HIS A O 1
ATOM 2299 N N . ARG A 1 293 ? -45.867 5.661 -7.582 1.00 43.59 293 ARG A N 1
ATOM 2300 C CA . ARG A 1 293 ? -47.083 4.851 -7.645 1.00 43.59 293 ARG A CA 1
ATOM 2301 C C . ARG A 1 293 ? -46.675 3.392 -7.817 1.00 43.59 293 ARG A C 1
ATOM 2303 O O . ARG A 1 293 ? -45.858 3.068 -8.675 1.00 43.59 293 ARG A O 1
ATOM 2310 N N . THR A 1 294 ? -47.286 2.526 -7.022 1.00 43.06 294 THR A N 1
ATOM 2311 C CA . THR A 1 294 ? -47.278 1.078 -7.211 1.00 43.06 294 THR A CA 1
ATOM 2312 C C . THR A 1 294 ? -47.709 0.798 -8.652 1.00 43.06 294 THR A C 1
ATOM 2314 O O . THR A 1 294 ? -48.849 1.072 -9.027 1.00 43.06 294 THR A O 1
ATOM 2317 N N . LEU A 1 295 ? -46.783 0.338 -9.496 1.00 49.38 295 LEU A N 1
ATOM 2318 C CA . LEU A 1 295 ? -47.107 -0.019 -10.875 1.00 49.38 295 LEU A CA 1
ATOM 2319 C C . LEU A 1 295 ? -48.094 -1.196 -10.847 1.00 49.38 295 LEU A C 1
ATOM 2321 O O . LEU A 1 295 ? -47.912 -2.155 -10.097 1.00 49.38 295 LEU A O 1
ATOM 2325 N N . THR A 1 296 ? -49.156 -1.122 -11.649 1.00 52.09 296 THR A N 1
ATOM 2326 C CA . THR A 1 296 ? -50.103 -2.230 -11.839 1.00 52.09 296 THR A CA 1
ATOM 2327 C C . THR A 1 296 ? -49.397 -3.428 -12.493 1.00 52.09 296 THR A C 1
ATOM 2329 O O . THR A 1 296 ? -48.312 -3.291 -13.062 1.00 52.09 296 THR A O 1
ATOM 2332 N N . GLY A 1 297 ? -50.002 -4.622 -12.450 1.00 57.38 297 GLY A N 1
ATOM 2333 C CA . GLY A 1 297 ? -49.377 -5.857 -12.955 1.00 57.38 297 GLY A CA 1
ATOM 2334 C C . GLY A 1 297 ? -48.917 -5.813 -14.424 1.00 57.38 297 GLY A C 1
ATOM 2335 O O . GLY A 1 297 ? -48.026 -6.566 -14.808 1.00 57.38 297 GLY A O 1
ATOM 2336 N N . THR A 1 298 ? -49.468 -4.914 -15.246 1.00 60.66 298 THR A N 1
ATOM 2337 C CA . THR A 1 298 ? -48.988 -4.634 -16.610 1.00 60.66 298 THR A CA 1
ATOM 2338 C C . THR A 1 298 ? -47.715 -3.783 -16.615 1.00 60.66 298 THR A C 1
ATOM 2340 O O . THR A 1 298 ? -46.759 -4.139 -17.298 1.00 60.66 298 THR A O 1
ATOM 2343 N N . GLY A 1 299 ? -47.638 -2.726 -15.800 1.00 65.50 299 GLY A N 1
ATOM 2344 C CA . GLY A 1 299 ? -46.447 -1.876 -15.672 1.00 65.50 299 GLY A CA 1
ATOM 2345 C C . GLY A 1 299 ? -45.227 -2.608 -15.100 1.00 65.50 299 GLY A C 1
ATOM 2346 O O . GLY A 1 299 ? -44.103 -2.354 -15.530 1.00 65.50 299 GLY A O 1
ATOM 2347 N N . GLN A 1 300 ? -45.435 -3.572 -14.196 1.00 68.94 300 GLN A N 1
ATOM 2348 C CA . GLN A 1 300 ? -44.355 -4.403 -13.646 1.00 68.94 300 GLN A CA 1
ATOM 2349 C C . GLN A 1 300 ? -43.760 -5.354 -14.704 1.00 68.94 300 GLN A C 1
ATOM 2351 O O . GLN A 1 300 ? -42.545 -5.550 -14.748 1.00 68.94 300 GLN A O 1
ATOM 2356 N N . LYS A 1 301 ? -44.590 -5.875 -15.621 1.00 74.94 301 LYS A N 1
ATOM 2357 C CA . LYS A 1 301 ? -44.134 -6.660 -16.784 1.00 74.94 301 LYS A CA 1
ATOM 2358 C C . LYS A 1 301 ? -43.371 -5.801 -17.795 1.00 74.94 301 LYS A C 1
ATOM 2360 O O . LYS A 1 301 ? -42.337 -6.237 -18.294 1.00 74.94 301 LYS A O 1
ATOM 2365 N N . THR A 1 302 ? -43.831 -4.576 -18.057 1.00 82.19 302 THR A N 1
ATOM 2366 C CA . THR A 1 302 ? -43.126 -3.623 -18.934 1.00 82.19 302 THR A CA 1
ATOM 2367 C C . THR A 1 302 ? -41.759 -3.245 -18.365 1.00 82.19 302 THR A C 1
ATOM 2369 O O . THR A 1 302 ? -40.771 -3.239 -19.096 1.00 82.19 302 THR A O 1
ATOM 2372 N N . LEU A 1 303 ? -41.675 -2.997 -17.052 1.00 85.12 303 LEU A N 1
ATOM 2373 C CA . LEU A 1 303 ? -40.410 -2.733 -16.365 1.00 85.12 303 LEU A CA 1
ATOM 2374 C C . LEU A 1 303 ? -39.451 -3.920 -16.475 1.00 85.12 303 LEU A C 1
ATOM 2376 O O . LEU A 1 303 ? -38.287 -3.727 -16.816 1.00 85.12 303 LEU A O 1
ATOM 2380 N N . LEU A 1 304 ? -39.935 -5.140 -16.229 1.00 84.62 304 LEU A N 1
ATOM 2381 C CA . LEU A 1 304 ? -39.136 -6.356 -16.370 1.00 84.62 304 LEU A CA 1
ATOM 2382 C C . LEU A 1 304 ? -38.611 -6.525 -17.805 1.00 84.62 304 LEU A C 1
ATOM 2384 O O . LEU A 1 304 ? -37.447 -6.875 -17.988 1.00 84.62 304 LEU A O 1
ATOM 2388 N N . HIS A 1 305 ? -39.431 -6.227 -18.817 1.00 84.75 305 HIS A N 1
ATOM 2389 C CA . HIS A 1 305 ? -39.027 -6.280 -20.222 1.00 84.75 305 HIS A CA 1
ATOM 2390 C C . HIS A 1 305 ? -37.965 -5.218 -20.554 1.00 84.75 305 HIS A C 1
ATOM 2392 O O . HIS A 1 305 ? -36.932 -5.553 -21.133 1.00 84.75 305 HIS A O 1
ATOM 2398 N N . ALA A 1 306 ? -38.148 -3.966 -20.121 1.00 87.81 306 ALA A N 1
ATOM 2399 C CA . ALA A 1 306 ? -37.129 -2.924 -20.270 1.00 87.81 306 ALA A CA 1
ATOM 2400 C C . ALA A 1 306 ? -35.810 -3.320 -19.580 1.00 87.81 306 ALA A C 1
ATOM 2402 O O . ALA A 1 306 ? -34.735 -3.197 -20.169 1.00 87.81 306 ALA A O 1
ATOM 2403 N N . CYS A 1 307 ? -35.889 -3.866 -18.361 1.00 89.06 307 CYS A N 1
ATOM 2404 C CA . CYS A 1 307 ? -34.730 -4.374 -17.628 1.00 89.06 307 CYS A CA 1
ATOM 2405 C C . CYS A 1 307 ? -34.043 -5.520 -18.371 1.00 89.06 307 CYS A C 1
ATOM 2407 O O . CYS A 1 307 ? -32.818 -5.553 -18.406 1.00 89.06 307 CYS A O 1
ATOM 2409 N N . ARG A 1 308 ? -34.806 -6.436 -18.981 1.00 88.31 308 ARG A N 1
ATOM 2410 C CA . ARG A 1 308 ? -34.278 -7.563 -19.762 1.00 88.31 308 ARG A CA 1
ATOM 2411 C C . ARG A 1 308 ? -33.470 -7.082 -20.961 1.00 88.31 308 ARG A C 1
ATOM 2413 O O . ARG A 1 308 ? -32.348 -7.538 -21.131 1.00 88.31 308 ARG A O 1
ATOM 2420 N N . LEU A 1 309 ? -33.971 -6.103 -21.711 1.00 87.62 309 LEU A N 1
ATOM 2421 C CA . LEU A 1 309 ? -33.260 -5.536 -22.863 1.00 87.62 309 LEU A CA 1
ATOM 2422 C C . LEU A 1 309 ? -31.932 -4.875 -22.463 1.00 87.62 309 LEU A C 1
ATOM 2424 O O . LEU A 1 309 ? -30.902 -5.090 -23.102 1.00 87.62 309 LEU A O 1
ATOM 2428 N N . VAL A 1 310 ? -31.936 -4.104 -21.371 1.00 90.00 310 VAL A N 1
ATOM 2429 C CA . VAL A 1 310 ? -30.719 -3.475 -20.828 1.00 90.00 310 VAL A CA 1
ATOM 2430 C C . VAL A 1 310 ? -29.749 -4.535 -20.279 1.00 90.00 310 VAL A C 1
ATOM 2432 O O . VAL A 1 310 ? -28.541 -4.464 -20.516 1.00 90.00 310 VAL A O 1
ATOM 2435 N N . ALA A 1 311 ? -30.264 -5.544 -19.573 1.00 86.31 311 ALA A N 1
ATOM 2436 C CA . ALA A 1 311 ? -29.489 -6.635 -18.987 1.00 86.31 311 ALA A CA 1
ATOM 2437 C C . ALA A 1 311 ? -28.837 -7.532 -20.049 1.00 86.31 311 ALA A C 1
ATOM 2439 O O . ALA A 1 311 ? -27.659 -7.861 -19.915 1.00 86.31 311 ALA A O 1
ATOM 2440 N N . GLU A 1 312 ? -29.550 -7.877 -21.123 1.00 85.31 312 GLU A N 1
ATOM 2441 C CA . GLU A 1 312 ? -29.034 -8.667 -22.247 1.00 85.31 312 GLU A CA 1
ATOM 2442 C C . GLU A 1 312 ? -27.849 -7.976 -22.923 1.00 85.31 312 GLU A C 1
ATOM 2444 O O . GLU A 1 312 ? -26.816 -8.608 -23.168 1.00 85.31 312 GLU A O 1
ATOM 2449 N N . GLN A 1 313 ? -27.945 -6.660 -23.139 1.00 81.88 313 GLN A N 1
ATOM 2450 C CA . GLN A 1 313 ? -26.850 -5.892 -23.726 1.00 81.88 313 GLN A CA 1
ATOM 2451 C C . GLN A 1 313 ? -25.606 -5.867 -22.826 1.00 81.88 313 GLN A C 1
ATOM 2453 O O . GLN A 1 313 ? -24.481 -5.873 -23.327 1.00 81.88 313 GLN A O 1
ATOM 2458 N N . MET A 1 314 ? -25.790 -5.903 -21.504 1.00 78.94 314 MET A N 1
ATOM 2459 C CA . MET A 1 314 ? -24.692 -6.008 -20.537 1.00 78.94 314 MET A CA 1
ATOM 2460 C C . MET A 1 314 ? -24.296 -7.451 -20.204 1.00 78.94 314 MET A C 1
ATOM 2462 O O . MET A 1 314 ? -23.379 -7.661 -19.414 1.00 78.94 314 MET A O 1
ATOM 2466 N N . GLY A 1 315 ? -24.955 -8.463 -20.775 1.00 75.44 315 GLY A N 1
ATOM 2467 C CA . GLY A 1 315 ? -24.691 -9.870 -20.465 1.00 75.44 315 GLY A CA 1
ATOM 2468 C C . GLY A 1 315 ? -24.977 -10.239 -19.006 1.00 75.44 315 GLY A C 1
ATOM 2469 O O . GLY A 1 315 ? -24.233 -11.036 -18.422 1.00 75.44 315 GLY A O 1
ATOM 2470 N N . ILE A 1 316 ? -26.001 -9.624 -18.406 1.00 82.00 316 ILE A N 1
ATOM 2471 C CA . ILE A 1 316 ? -26.520 -9.942 -17.073 1.00 82.00 316 ILE A CA 1
ATOM 2472 C C . ILE A 1 316 ? -27.628 -10.996 -17.225 1.00 82.00 316 ILE A C 1
ATOM 2474 O O . ILE A 1 316 ? -28.618 -10.729 -17.907 1.00 82.00 316 ILE A O 1
ATOM 2478 N N . PRO A 1 317 ? -27.513 -12.173 -16.585 1.00 76.75 317 PRO A N 1
ATOM 2479 C CA . PRO A 1 317 ? -28.598 -13.145 -16.552 1.00 76.75 317 PRO A CA 1
ATOM 2480 C C . PRO A 1 317 ? -29.706 -12.635 -15.622 1.00 76.75 317 PRO A C 1
ATOM 2482 O O . PRO A 1 317 ? -29.579 -12.688 -14.399 1.00 76.75 317 PRO A O 1
ATOM 2485 N N . LEU A 1 318 ? -30.779 -12.099 -16.203 1.00 80.81 318 LEU A N 1
ATOM 2486 C CA . LEU A 1 318 ? -31.925 -11.617 -15.438 1.00 80.81 318 LEU A CA 1
ATOM 2487 C C . LEU A 1 318 ? -32.750 -12.805 -14.920 1.00 80.81 318 LEU A C 1
ATOM 2489 O O . LEU A 1 318 ? -33.169 -13.657 -15.701 1.00 80.81 318 LEU A O 1
ATOM 2493 N N . VAL A 1 319 ? -33.009 -12.839 -13.615 1.00 79.69 319 VAL A N 1
ATOM 2494 C CA . VAL A 1 319 ? -33.871 -13.825 -12.953 1.00 79.69 319 VAL A CA 1
ATOM 2495 C C . VAL A 1 319 ? -35.189 -13.148 -12.600 1.00 79.69 319 VAL A C 1
ATOM 2497 O O . VAL A 1 319 ? -35.196 -12.073 -11.996 1.00 79.69 319 VAL A O 1
ATOM 2500 N N . GLU A 1 320 ? -36.309 -13.763 -12.978 1.00 75.62 320 GLU A N 1
ATOM 2501 C CA . GLU A 1 320 ? -37.627 -13.249 -12.603 1.00 75.62 320 GLU A CA 1
ATOM 2502 C C . GLU A 1 320 ? -37.833 -13.395 -11.083 1.00 75.62 320 GLU A C 1
ATOM 2504 O O . GLU A 1 320 ? -37.605 -14.479 -10.538 1.00 75.62 320 GLU A O 1
ATOM 2509 N N . PRO A 1 321 ? -38.220 -12.322 -10.368 1.00 71.06 321 PRO A N 1
ATOM 2510 C CA . PRO A 1 321 ? -38.438 -12.392 -8.929 1.00 71.06 321 PRO A CA 1
ATOM 2511 C C . PRO A 1 321 ? -39.635 -13.306 -8.594 1.00 71.06 321 PRO A C 1
ATOM 2513 O O . PRO A 1 321 ? -40.621 -13.321 -9.336 1.00 71.06 321 PRO A O 1
ATOM 2516 N N . PRO A 1 322 ? -39.582 -14.070 -7.484 1.00 63.53 322 PRO A N 1
ATOM 2517 C CA . PRO A 1 322 ? -40.673 -14.952 -7.081 1.00 63.53 322 PRO A CA 1
ATOM 2518 C C . PRO A 1 322 ? -41.965 -14.162 -6.820 1.00 63.53 322 PRO A C 1
ATOM 2520 O O . PRO A 1 322 ? -41.958 -13.117 -6.177 1.00 63.53 322 PRO A O 1
ATOM 2523 N N . THR A 1 323 ? -43.092 -14.690 -7.298 1.00 54.97 323 THR A N 1
ATOM 2524 C CA . THR A 1 323 ? -44.416 -14.040 -7.289 1.00 54.97 323 THR A CA 1
ATOM 2525 C C . THR A 1 323 ? -45.079 -13.944 -5.907 1.00 54.97 323 THR A C 1
ATOM 2527 O O . THR A 1 323 ? -46.083 -13.246 -5.758 1.00 54.97 323 THR A O 1
ATOM 2530 N N . HIS A 1 324 ? -44.541 -14.609 -4.878 1.00 48.94 324 HIS A N 1
ATOM 2531 C CA . HIS A 1 324 ? -45.115 -14.622 -3.531 1.00 48.94 324 HIS A CA 1
ATOM 2532 C C . HIS A 1 324 ? -44.659 -13.421 -2.692 1.00 48.94 324 HIS A C 1
ATOM 2534 O O . HIS A 1 324 ? -43.576 -13.420 -2.109 1.00 48.94 324 HIS A O 1
ATOM 2540 N N . ARG A 1 325 ? -45.542 -12.421 -2.568 1.00 52.34 325 ARG A N 1
ATOM 2541 C CA . ARG A 1 325 ? -45.446 -11.355 -1.558 1.00 52.34 325 ARG A CA 1
ATOM 2542 C C . ARG A 1 325 ? -45.703 -11.938 -0.166 1.00 52.34 325 ARG A C 1
ATOM 2544 O O . ARG A 1 325 ? -46.846 -12.000 0.279 1.00 52.34 325 ARG A O 1
ATOM 2551 N N . VAL A 1 326 ? -44.654 -12.388 0.514 1.00 41.31 326 VAL A N 1
ATOM 2552 C CA . VAL A 1 326 ? -44.722 -12.697 1.947 1.00 41.31 326 VAL A CA 1
ATOM 2553 C C . VAL A 1 326 ? -44.376 -11.415 2.696 1.00 41.31 326 VAL A C 1
ATOM 2555 O O . VAL A 1 326 ? -43.229 -10.981 2.686 1.00 41.31 326 VAL A O 1
ATOM 2558 N N . ASN A 1 327 ? -45.394 -10.833 3.329 1.00 39.78 327 ASN A N 1
ATOM 2559 C CA . ASN A 1 327 ? -45.396 -9.575 4.084 1.00 39.78 327 ASN A CA 1
ATOM 2560 C C . ASN A 1 327 ? -45.419 -8.316 3.205 1.00 39.78 327 ASN A C 1
ATOM 2562 O O . ASN A 1 327 ? -44.636 -8.168 2.278 1.00 39.78 327 ASN A O 1
ATOM 2566 N N . GLY A 1 328 ? -46.356 -7.409 3.498 1.00 46.25 328 GLY A N 1
ATOM 2567 C CA . GLY A 1 328 ? -46.674 -6.198 2.730 1.00 46.25 328 GLY A CA 1
ATOM 2568 C C . GLY A 1 328 ? -45.601 -5.102 2.723 1.00 46.25 328 GLY A C 1
ATOM 2569 O O . GLY A 1 328 ? -45.932 -3.927 2.858 1.00 46.25 328 GLY A O 1
ATOM 2570 N N . THR A 1 329 ? -44.326 -5.452 2.567 1.00 46.53 329 THR A N 1
ATOM 2571 C CA . THR A 1 329 ? -43.254 -4.499 2.288 1.00 46.53 329 THR A CA 1
ATOM 2572 C C . THR A 1 329 ? -43.366 -4.035 0.836 1.00 46.53 329 THR A C 1
ATOM 2574 O O . THR A 1 329 ? -43.177 -4.794 -0.111 1.00 46.53 329 THR A O 1
ATOM 2577 N N . ASN A 1 330 ? -43.712 -2.761 0.656 1.00 52.88 330 ASN A N 1
ATOM 2578 C CA . ASN A 1 330 ? -43.825 -2.087 -0.639 1.00 52.88 330 ASN A CA 1
ATOM 2579 C C . ASN A 1 330 ? -42.410 -1.772 -1.176 1.00 52.88 330 ASN A C 1
ATOM 2581 O O . ASN A 1 330 ? -41.986 -0.619 -1.222 1.00 52.88 330 ASN A O 1
ATOM 2585 N N . LEU A 1 331 ? -41.623 -2.808 -1.476 1.00 55.72 331 LEU A N 1
ATOM 2586 C CA . LEU A 1 331 ? -40.292 -2.649 -2.059 1.00 55.72 331 LEU A CA 1
ATOM 2587 C C . LEU A 1 331 ? -40.412 -2.145 -3.505 1.00 55.72 331 LEU A C 1
ATOM 2589 O O . LEU A 1 331 ? -41.322 -2.528 -4.239 1.00 55.72 331 LEU A O 1
ATOM 2593 N N . ASP A 1 332 ? -39.481 -1.280 -3.910 1.00 72.00 332 ASP A N 1
ATOM 2594 C CA . ASP A 1 332 ? -39.356 -0.825 -5.296 1.00 72.00 332 ASP A CA 1
ATOM 2595 C C . ASP A 1 332 ? -39.235 -2.047 -6.239 1.00 72.00 332 ASP A C 1
ATOM 2597 O O . ASP A 1 332 ? -38.307 -2.848 -6.064 1.00 72.00 332 ASP A O 1
ATOM 2601 N N . PRO A 1 333 ? -40.130 -2.212 -7.238 1.00 76.56 333 PRO A N 1
ATOM 2602 C CA . PRO A 1 333 ? -40.097 -3.333 -8.176 1.00 76.56 333 PRO A CA 1
ATOM 2603 C C . PRO A 1 333 ? -38.744 -3.529 -8.870 1.00 76.56 333 PRO A C 1
ATOM 2605 O O . PRO A 1 333 ? -38.357 -4.660 -9.169 1.00 76.56 333 PRO A O 1
ATOM 2608 N N . LEU A 1 334 ? -37.992 -2.450 -9.110 1.00 83.06 334 LEU A N 1
ATOM 2609 C CA . LEU A 1 334 ? -36.652 -2.556 -9.684 1.00 83.06 334 LEU A CA 1
ATOM 2610 C C . LEU A 1 334 ? -35.651 -3.171 -8.696 1.00 83.06 334 LEU A C 1
ATOM 2612 O O . LEU A 1 334 ? -34.813 -3.986 -9.088 1.00 83.06 334 LEU A O 1
ATOM 2616 N N . ALA A 1 335 ? -35.744 -2.816 -7.414 1.00 79.69 335 ALA A N 1
ATOM 2617 C CA . ALA A 1 335 ? -34.891 -3.372 -6.370 1.00 79.69 335 ALA A CA 1
ATOM 2618 C C . ALA A 1 335 ? -35.135 -4.878 -6.175 1.00 79.69 335 ALA A C 1
ATOM 2620 O O . ALA A 1 335 ? -34.193 -5.619 -5.890 1.00 79.69 335 ALA A O 1
ATOM 2621 N N . GLU A 1 336 ? -36.368 -5.350 -6.374 1.00 78.81 336 GLU A N 1
ATOM 2622 C CA . GLU A 1 336 ? -36.696 -6.782 -6.359 1.00 78.81 336 GLU A CA 1
ATOM 2623 C C . GLU A 1 336 ? -36.037 -7.535 -7.518 1.00 78.81 336 GLU A C 1
ATOM 2625 O O . GLU A 1 336 ? -35.379 -8.555 -7.294 1.00 78.81 336 GLU A O 1
ATOM 2630 N N . ILE A 1 337 ? -36.144 -6.999 -8.740 1.00 83.06 337 ILE A N 1
ATOM 2631 C CA . ILE A 1 337 ? -35.504 -7.566 -9.937 1.00 83.06 337 ILE A CA 1
ATOM 2632 C C . ILE A 1 337 ? -33.978 -7.605 -9.759 1.00 83.06 337 ILE A C 1
ATOM 2634 O O . ILE A 1 337 ? -33.343 -8.631 -10.024 1.00 83.06 337 ILE A O 1
ATOM 2638 N N . ALA A 1 338 ? -33.394 -6.512 -9.262 1.00 83.69 338 ALA A N 1
ATOM 2639 C CA . ALA A 1 338 ? -31.965 -6.399 -8.989 1.00 83.69 338 ALA A CA 1
ATOM 2640 C C . ALA A 1 338 ? -31.483 -7.416 -7.952 1.00 83.69 338 ALA A C 1
ATOM 2642 O O . ALA A 1 338 ? -30.461 -8.073 -8.160 1.00 83.69 338 ALA A O 1
ATOM 2643 N N . ARG A 1 339 ? -32.243 -7.604 -6.867 1.00 79.06 339 ARG A N 1
ATOM 2644 C CA . ARG A 1 339 ? -31.924 -8.569 -5.808 1.00 79.06 339 ARG A CA 1
ATOM 2645 C C . ARG A 1 339 ? -32.000 -10.009 -6.312 1.00 79.06 339 ARG A C 1
ATOM 2647 O O . ARG A 1 339 ? -31.066 -10.772 -6.072 1.00 79.06 339 ARG A O 1
ATOM 2654 N N . ALA A 1 340 ? -33.065 -10.367 -7.032 1.00 80.44 340 ALA A N 1
ATOM 2655 C CA . ALA A 1 340 ? -33.235 -11.705 -7.606 1.00 80.44 340 ALA A CA 1
ATOM 2656 C C . ALA A 1 340 ? -32.121 -12.039 -8.613 1.00 80.44 340 ALA A C 1
ATOM 2658 O O . ALA A 1 340 ? -31.563 -13.135 -8.604 1.00 80.44 340 ALA A O 1
ATOM 2659 N N . SER A 1 341 ? -31.741 -11.053 -9.426 1.00 80.94 341 SER A N 1
ATOM 2660 C CA . SER A 1 341 ? -30.709 -11.180 -10.461 1.00 80.94 341 SER A CA 1
ATOM 2661 C C . SER A 1 341 ? -29.284 -10.886 -9.959 1.00 80.94 341 SER A C 1
ATOM 2663 O O . SER A 1 341 ? -28.328 -10.974 -10.727 1.00 80.94 341 SER A O 1
ATOM 2665 N N . ARG A 1 342 ? -29.126 -10.532 -8.675 1.00 78.19 342 ARG A N 1
ATOM 2666 C CA . ARG A 1 342 ? -27.858 -10.197 -7.997 1.00 78.19 342 ARG A CA 1
ATOM 2667 C C . ARG A 1 342 ? -27.012 -9.117 -8.685 1.00 78.19 342 ARG A C 1
ATOM 2669 O O . ARG A 1 342 ? -25.787 -9.152 -8.585 1.00 78.19 342 ARG A O 1
ATOM 2676 N N . PHE A 1 343 ? -27.635 -8.142 -9.344 1.00 80.25 343 PHE A N 1
ATOM 2677 C CA . PHE A 1 343 ? -26.927 -6.985 -9.903 1.00 80.25 343 PHE A CA 1
ATOM 2678 C C . PHE A 1 343 ? -27.115 -5.740 -9.032 1.00 80.25 343 PHE A C 1
ATOM 2680 O O . PHE A 1 343 ? -28.127 -5.584 -8.352 1.00 80.25 343 PHE A O 1
ATOM 2687 N N . GLN A 1 344 ? -26.135 -4.837 -9.064 1.00 81.94 344 GLN A N 1
ATOM 2688 C CA . GLN A 1 344 ? -26.274 -3.502 -8.480 1.00 81.94 344 GLN A CA 1
ATOM 2689 C C . GLN A 1 344 ? -26.672 -2.495 -9.555 1.00 81.94 344 GLN A C 1
ATOM 2691 O O . GLN A 1 344 ? -26.415 -2.701 -10.741 1.00 81.94 344 GLN A O 1
ATOM 2696 N N . TRP A 1 345 ? -27.262 -1.381 -9.144 1.00 85.00 345 TRP A N 1
ATOM 2697 C CA . TRP A 1 345 ? -27.644 -0.302 -10.043 1.00 85.00 345 TRP A CA 1
ATOM 2698 C C . TRP A 1 345 ? -27.333 1.056 -9.422 1.00 85.00 345 TRP A C 1
ATOM 2700 O O . TRP A 1 345 ? -27.220 1.189 -8.205 1.00 85.00 345 TRP A O 1
ATOM 2710 N N . ARG A 1 346 ? -27.174 2.072 -10.271 1.00 83.19 346 ARG A N 1
ATOM 2711 C CA . ARG A 1 346 ? -27.029 3.468 -9.848 1.00 83.19 346 ARG A CA 1
ATOM 2712 C C . ARG A 1 346 ? -27.924 4.382 -10.666 1.00 83.19 346 ARG A C 1
ATOM 2714 O O . ARG A 1 346 ? -28.164 4.125 -11.846 1.00 83.19 346 ARG A O 1
ATOM 2721 N N . ARG A 1 347 ? -28.341 5.492 -10.060 1.00 84.69 347 ARG A N 1
ATOM 2722 C CA . ARG A 1 347 ? -28.991 6.591 -10.777 1.00 84.69 347 ARG A CA 1
ATOM 2723 C C . ARG A 1 347 ? -27.933 7.468 -11.446 1.00 84.69 347 ARG A C 1
ATOM 2725 O O . ARG A 1 347 ? -26.948 7.842 -10.814 1.00 84.69 347 ARG A O 1
ATOM 2732 N N . VAL A 1 348 ? -28.143 7.793 -12.714 1.00 84.81 348 VAL A N 1
ATOM 2733 C CA . VAL A 1 348 ? -27.314 8.706 -13.507 1.00 84.81 348 VAL A CA 1
ATOM 2734 C C . VAL A 1 348 ? -28.168 9.867 -13.999 1.00 84.81 348 VAL A C 1
ATOM 2736 O O . VAL A 1 348 ? -29.378 9.725 -14.173 1.00 84.81 348 VAL A O 1
ATOM 2739 N N . VAL A 1 349 ? -27.545 11.029 -14.188 1.00 89.19 349 VAL A N 1
ATOM 2740 C CA . VAL A 1 349 ? -28.231 12.211 -14.719 1.00 89.19 349 VAL A CA 1
ATOM 2741 C C . VAL A 1 349 ? -27.886 12.356 -16.194 1.00 89.19 349 VAL A C 1
ATOM 2743 O O . VAL A 1 349 ? -26.711 12.454 -16.548 1.00 89.19 349 VAL A O 1
ATOM 2746 N N . LEU A 1 350 ? -28.910 12.379 -17.036 1.00 87.38 350 LEU A N 1
ATOM 2747 C CA . LEU A 1 350 ? -28.808 12.602 -18.469 1.00 87.38 350 LEU A CA 1
ATOM 2748 C C . LEU A 1 350 ? -28.765 14.117 -18.724 1.00 87.38 350 LEU A C 1
ATOM 2750 O O . LEU A 1 350 ? -29.800 14.775 -18.766 1.00 87.38 350 LEU A O 1
ATOM 2754 N N . LYS A 1 351 ? -27.560 14.698 -18.814 1.00 84.94 351 LYS A N 1
ATOM 2755 C CA . LYS A 1 351 ? -27.360 16.146 -19.031 1.00 84.94 351 LYS A CA 1
ATOM 2756 C C . LYS A 1 351 ? -26.742 16.443 -20.395 1.00 84.94 351 LYS A C 1
ATOM 2758 O O . LYS A 1 351 ? -25.826 15.743 -20.820 1.00 84.94 351 LYS A O 1
ATOM 2763 N N . GLY A 1 352 ? -27.188 17.536 -21.018 1.00 86.06 352 GLY A N 1
ATOM 2764 C CA . GLY A 1 352 ? -26.677 18.000 -22.312 1.00 86.06 352 GLY A CA 1
ATOM 2765 C C . GLY A 1 352 ? -26.841 16.942 -23.405 1.00 86.06 352 GLY A C 1
ATOM 2766 O O . GLY A 1 352 ? -27.779 16.151 -23.364 1.00 86.06 352 GLY A O 1
ATOM 2767 N N . CYS A 1 353 ? -25.891 16.880 -24.339 1.00 86.38 353 CYS A N 1
ATOM 2768 C CA . CYS A 1 353 ? -25.877 15.915 -25.443 1.00 86.38 353 CYS A CA 1
ATOM 2769 C C . CYS A 1 353 ? -25.368 14.523 -25.025 1.00 86.38 353 CYS A C 1
ATOM 2771 O O . CYS A 1 353 ? -24.469 13.962 -25.656 1.00 86.38 353 CYS A O 1
ATOM 2773 N N . TRP A 1 354 ? -25.914 13.958 -23.944 1.00 87.75 354 TRP A N 1
ATOM 2774 C CA . TRP A 1 354 ? -25.453 12.688 -23.367 1.00 87.75 354 TRP A CA 1
ATOM 2775 C C . TRP A 1 354 ? -25.474 11.525 -24.371 1.00 87.75 354 TRP A C 1
ATOM 2777 O O . TRP A 1 354 ? -24.622 10.646 -24.307 1.00 87.75 354 TRP A O 1
ATOM 2787 N N . TRP A 1 355 ? -26.389 11.539 -25.345 1.00 88.00 355 TRP A N 1
ATOM 2788 C CA . TRP A 1 355 ? -26.510 10.509 -26.384 1.00 88.00 355 TRP A CA 1
ATOM 2789 C C . TRP A 1 355 ? -25.376 10.533 -27.423 1.00 88.00 355 TRP A C 1
ATOM 2791 O O . TRP A 1 355 ? -25.300 9.645 -28.273 1.00 88.00 355 TRP A O 1
ATOM 2801 N N . GLN A 1 356 ? -24.496 11.536 -27.376 1.00 85.62 356 GLN A N 1
ATOM 2802 C CA . GLN A 1 356 ? -23.276 11.602 -28.185 1.00 85.62 356 GLN A CA 1
ATOM 2803 C C . GLN A 1 356 ? -22.045 11.056 -27.443 1.00 85.62 356 GLN A C 1
ATOM 2805 O O . GLN A 1 356 ? -20.960 10.993 -28.025 1.00 85.62 356 GLN A O 1
ATOM 2810 N N . LEU A 1 357 ? -22.201 10.681 -26.169 1.00 81.06 357 LEU A N 1
ATOM 2811 C CA . LEU A 1 357 ? -21.136 10.197 -25.297 1.00 81.06 357 LEU A CA 1
ATOM 2812 C C . LEU A 1 357 ? -21.339 8.713 -24.982 1.00 81.06 357 LEU A C 1
ATOM 2814 O O . LEU A 1 357 ? -22.454 8.264 -24.743 1.00 81.06 357 LEU A O 1
ATOM 2818 N N . ASP A 1 358 ? -20.249 7.952 -24.938 1.00 78.56 358 ASP A N 1
ATOM 2819 C CA . ASP A 1 358 ? -20.284 6.527 -24.605 1.00 78.56 358 ASP A CA 1
ATOM 2820 C C . ASP A 1 358 ? -20.474 6.331 -23.090 1.00 78.56 358 ASP A C 1
ATOM 2822 O O . ASP A 1 358 ? -19.517 6.404 -22.315 1.00 78.56 358 ASP A O 1
ATOM 2826 N N . GLY A 1 359 ? -21.727 6.141 -22.669 1.00 77.50 359 GLY A N 1
ATOM 2827 C CA . GLY A 1 359 ? -22.126 5.999 -21.264 1.00 77.50 359 GLY A CA 1
ATOM 2828 C C . GLY A 1 359 ? -22.655 4.614 -20.871 1.00 77.50 359 GLY A C 1
ATOM 2829 O O . GLY A 1 359 ? -22.993 4.409 -19.707 1.00 77.50 359 GLY A O 1
ATOM 2830 N N . GLY A 1 360 ? -22.716 3.666 -21.813 1.00 85.12 360 GLY A N 1
ATOM 2831 C CA . GLY A 1 360 ? -23.341 2.350 -21.621 1.00 85.12 360 GLY A CA 1
ATOM 2832 C C . GLY A 1 360 ? -24.871 2.365 -21.770 1.00 85.12 360 GLY A C 1
ATOM 2833 O O . GLY A 1 360 ? -25.440 3.409 -22.081 1.00 85.12 360 GLY A O 1
ATOM 2834 N N . PRO A 1 361 ? -25.543 1.209 -21.630 1.00 89.94 361 PRO A N 1
ATOM 2835 C CA . PRO A 1 361 ? -26.998 1.114 -21.705 1.00 89.94 361 PRO A CA 1
ATOM 2836 C C . PRO A 1 361 ? -27.668 1.568 -20.405 1.00 89.94 361 PRO A C 1
ATOM 2838 O O . PRO A 1 361 ? -27.143 1.365 -19.307 1.00 89.94 361 PRO A O 1
ATOM 2841 N N . PHE A 1 362 ? -28.861 2.141 -20.536 1.00 92.75 362 PHE A N 1
ATOM 2842 C CA . PHE A 1 362 ? -29.632 2.666 -19.417 1.00 92.75 362 PHE A CA 1
ATOM 2843 C C . PHE A 1 362 ? -31.074 2.177 -19.443 1.00 92.75 362 PHE A C 1
ATOM 2845 O O . PHE A 1 362 ? -31.695 2.046 -20.495 1.00 92.75 362 PHE A O 1
ATOM 2852 N N . LEU A 1 363 ? -31.636 1.989 -18.260 1.00 92.62 363 LEU A N 1
ATOM 2853 C CA . LEU A 1 363 ? -33.073 1.986 -18.057 1.00 92.62 363 LEU A CA 1
ATOM 2854 C C . LEU A 1 363 ? -33.522 3.440 -17.867 1.00 92.62 363 LEU A C 1
ATOM 2856 O O . LEU A 1 363 ? -33.122 4.101 -16.908 1.00 92.62 363 LEU A O 1
ATOM 2860 N N . GLY A 1 364 ? -34.316 3.945 -18.802 1.00 90.94 364 GLY A N 1
ATOM 2861 C CA . GLY A 1 364 ? -34.908 5.277 -18.753 1.00 90.94 364 GLY A CA 1
ATOM 2862 C C . GLY A 1 364 ? -36.402 5.228 -18.468 1.00 90.94 364 GLY A C 1
ATOM 2863 O O . GLY A 1 364 ? -37.011 4.160 -18.402 1.00 90.94 364 GLY A O 1
ATOM 2864 N N . TYR A 1 365 ? -36.996 6.410 -18.348 1.00 89.19 365 TYR A N 1
ATOM 2865 C CA . TYR A 1 365 ? -38.440 6.583 -18.241 1.00 89.19 365 TYR A CA 1
ATOM 2866 C C . TYR A 1 365 ? -38.879 7.716 -19.163 1.00 89.19 365 TYR A C 1
ATOM 2868 O O . TYR A 1 365 ? -38.173 8.719 -19.274 1.00 89.19 365 TYR A O 1
ATOM 2876 N N . TRP A 1 366 ? -40.040 7.583 -19.798 1.00 85.94 366 TRP A N 1
ATOM 2877 C CA . TRP A 1 366 ? -40.691 8.716 -20.457 1.00 85.94 366 TRP A CA 1
ATOM 2878 C C . TRP A 1 366 ? -41.123 9.751 -19.411 1.00 85.94 366 TRP A C 1
ATOM 2880 O O . TRP A 1 366 ? -41.659 9.381 -18.365 1.00 85.94 366 TRP A O 1
ATOM 2890 N N . GLU A 1 367 ? -40.911 11.041 -19.670 1.00 84.94 367 GLU A N 1
ATOM 2891 C CA . GLU A 1 367 ? -41.157 12.081 -18.664 1.00 84.94 367 GLU A CA 1
ATOM 2892 C C . GLU A 1 367 ? -42.654 12.263 -18.373 1.00 84.94 367 GLU A C 1
ATOM 2894 O O . GLU A 1 367 ? -43.034 12.377 -17.208 1.00 84.94 367 GLU A O 1
ATOM 2899 N N . GLU A 1 368 ? -43.499 12.203 -19.404 1.00 79.00 368 GLU A N 1
ATOM 2900 C CA . GLU A 1 368 ? -44.950 12.406 -19.301 1.00 79.00 368 GLU A CA 1
ATOM 2901 C C . GLU A 1 368 ? -45.682 11.169 -18.755 1.00 79.00 368 GLU A C 1
ATOM 2903 O O . GLU A 1 368 ? -46.460 11.260 -17.807 1.00 79.00 368 GLU A O 1
ATOM 2908 N N . SER A 1 369 ? -45.403 9.985 -19.311 1.00 77.69 369 SER A N 1
ATOM 2909 C CA . SER A 1 369 ? -46.114 8.748 -18.956 1.00 77.69 369 SER A CA 1
ATOM 2910 C C . SER A 1 369 ? -45.474 7.970 -17.802 1.00 77.69 369 SER A C 1
ATOM 2912 O O . SER A 1 369 ? -46.079 7.023 -17.294 1.00 77.69 369 SER A O 1
ATOM 2914 N N . LYS A 1 370 ? -44.243 8.330 -17.401 1.00 79.25 370 LYS A N 1
ATOM 2915 C CA . LYS A 1 370 ? -43.402 7.599 -16.432 1.00 79.25 370 LYS A CA 1
ATOM 2916 C C . LYS A 1 370 ? -43.237 6.108 -16.760 1.00 79.25 370 LYS A C 1
ATOM 2918 O O . LYS A 1 370 ? -42.908 5.310 -15.884 1.00 79.25 370 LYS A O 1
ATOM 2923 N N . GLN A 1 371 ? -43.453 5.715 -18.016 1.00 83.38 371 GLN A N 1
ATOM 2924 C CA . GLN A 1 371 ? -43.286 4.333 -18.455 1.00 83.38 371 GLN A CA 1
ATOM 2925 C C . GLN A 1 371 ? -41.801 4.001 -18.658 1.00 83.38 371 GLN A C 1
ATOM 2927 O O . GLN A 1 371 ? -41.062 4.846 -19.169 1.00 83.38 371 GLN A O 1
ATOM 2932 N N . PRO A 1 372 ? -41.358 2.792 -18.269 1.00 88.44 372 PRO A N 1
ATOM 2933 C CA . PRO A 1 372 ? -39.967 2.382 -18.400 1.00 88.44 372 PRO A CA 1
ATOM 2934 C C . PRO A 1 372 ? -39.610 2.081 -19.857 1.00 88.44 372 PRO A C 1
ATOM 2936 O O . PRO A 1 372 ? -40.350 1.393 -20.561 1.00 88.44 372 PRO A O 1
ATOM 2939 N N . VAL A 1 373 ? -38.433 2.537 -20.276 1.00 91.50 373 VAL A N 1
ATOM 2940 C CA . VAL A 1 373 ? -37.867 2.311 -21.609 1.00 91.50 373 VAL A CA 1
ATOM 2941 C C . VAL A 1 373 ? -36.411 1.882 -21.529 1.00 91.50 373 VAL A C 1
ATOM 2943 O O . VAL A 1 373 ? -35.690 2.236 -20.596 1.00 91.50 373 VAL A O 1
ATOM 2946 N N . ALA A 1 374 ? -35.954 1.129 -22.523 1.00 92.88 374 ALA A N 1
ATOM 2947 C CA . ALA A 1 374 ? -34.562 0.716 -22.619 1.00 92.88 374 ALA A CA 1
ATOM 2948 C C . ALA A 1 374 ? -33.800 1.668 -23.551 1.00 92.88 374 ALA A C 1
ATOM 2950 O O . ALA A 1 374 ? -34.103 1.766 -24.736 1.00 92.88 374 ALA A O 1
ATOM 2951 N N . ILE A 1 375 ? -32.807 2.377 -23.025 1.00 93.56 375 ILE A N 1
ATOM 2952 C CA . ILE A 1 375 ? -31.933 3.277 -23.779 1.00 93.56 375 ILE A CA 1
ATOM 2953 C C . ILE A 1 375 ? -30.644 2.512 -24.089 1.00 93.56 375 ILE A C 1
ATOM 2955 O O . ILE A 1 375 ? -29.827 2.259 -23.205 1.00 93.56 375 ILE A O 1
ATOM 2959 N N . LEU A 1 376 ? -30.460 2.124 -25.346 1.00 90.88 376 LEU A N 1
ATOM 2960 C CA . LEU A 1 376 ? -29.406 1.204 -25.772 1.00 90.88 376 LEU A CA 1
ATOM 2961 C C . LEU A 1 376 ? -28.415 1.921 -26.708 1.00 90.88 376 LEU A C 1
ATOM 2963 O O . LEU A 1 376 ? -28.850 2.562 -27.672 1.00 90.88 376 LEU A O 1
ATOM 2967 N N . PRO A 1 377 ? -27.090 1.831 -26.485 1.00 87.88 377 PRO A N 1
ATOM 2968 C CA . PRO A 1 377 ? -26.111 2.380 -27.413 1.00 87.88 377 PRO A CA 1
ATOM 2969 C C . PRO A 1 377 ? -26.128 1.595 -28.728 1.00 87.88 377 PRO A C 1
ATOM 2971 O O . PRO A 1 377 ? -26.142 0.363 -28.742 1.00 87.88 377 PRO A O 1
ATOM 2974 N N . GLN A 1 378 ? -26.111 2.326 -29.841 1.00 85.19 378 GLN A N 1
ATOM 2975 C CA . GLN A 1 378 ? -25.951 1.790 -31.196 1.00 85.19 378 GLN A CA 1
ATOM 2976 C C . GLN A 1 378 ? -24.522 2.007 -31.717 1.00 85.19 378 GLN A C 1
ATOM 2978 O O . GLN A 1 378 ? -24.019 1.197 -32.491 1.00 85.19 378 GLN A O 1
ATOM 2983 N N . SER A 1 379 ? -23.865 3.086 -31.288 1.00 79.06 379 SER A N 1
ATOM 2984 C CA . SER A 1 379 ? -22.447 3.369 -31.530 1.00 79.06 379 SER A CA 1
ATOM 2985 C C . SER A 1 379 ? -21.876 4.175 -30.359 1.00 79.06 379 SER A C 1
ATOM 2987 O O . SER A 1 379 ? -22.623 4.586 -29.474 1.00 79.06 379 SER A O 1
ATOM 2989 N N . ALA A 1 380 ? -20.575 4.479 -30.380 1.00 72.81 380 ALA A N 1
ATOM 2990 C CA . ALA A 1 380 ? -19.942 5.338 -29.372 1.00 72.81 380 ALA A CA 1
ATOM 2991 C C . ALA A 1 380 ? -20.531 6.766 -29.294 1.00 72.81 380 ALA A C 1
ATOM 2993 O O . ALA A 1 380 ? -20.215 7.494 -28.360 1.00 72.81 380 ALA A O 1
ATOM 2994 N N . LYS A 1 381 ? -21.341 7.184 -30.281 1.00 82.50 381 LYS A N 1
ATOM 2995 C CA . LYS A 1 381 ? -21.949 8.524 -30.361 1.00 82.50 381 LYS A CA 1
ATOM 2996 C C . LYS A 1 381 ? -23.446 8.504 -30.685 1.00 82.50 381 LYS A C 1
ATOM 2998 O O . LYS A 1 381 ? -23.981 9.504 -31.162 1.00 82.50 381 LYS A O 1
ATOM 3003 N N . SER A 1 382 ? -24.115 7.360 -30.548 1.00 87.19 382 SER A N 1
ATOM 3004 C CA . SER A 1 382 ? -25.538 7.274 -30.882 1.00 87.19 382 SER A CA 1
ATOM 3005 C C . SER A 1 382 ? -26.280 6.256 -30.036 1.00 87.19 382 SER A C 1
ATOM 3007 O O . SER A 1 382 ? -25.816 5.130 -29.848 1.00 87.19 382 SER A O 1
ATOM 3009 N N . TYR A 1 383 ? -27.489 6.631 -29.631 1.00 91.50 383 TYR A N 1
ATOM 3010 C CA . TYR A 1 383 ? -28.387 5.819 -28.822 1.00 91.50 383 TYR A CA 1
ATOM 3011 C C . TYR A 1 383 ? -29.733 5.605 -29.503 1.00 91.50 383 TYR A C 1
ATOM 3013 O O . TYR A 1 383 ? -30.170 6.398 -30.340 1.00 91.50 383 TYR A O 1
ATOM 3021 N N . VAL A 1 384 ? -30.396 4.524 -29.111 1.00 93.00 384 VAL A N 1
ATOM 3022 C CA . VAL A 1 384 ? -31.778 4.214 -29.469 1.00 93.00 384 VAL A CA 1
ATOM 3023 C C . VAL A 1 384 ? -32.589 3.986 -28.197 1.00 93.00 384 VAL A C 1
ATOM 3025 O O . VAL A 1 384 ? -32.110 3.351 -27.261 1.00 93.00 384 VAL A O 1
ATOM 3028 N N . VAL A 1 385 ? -33.818 4.483 -28.168 1.00 92.94 385 VAL A N 1
ATOM 3029 C CA . VAL A 1 385 ? -34.820 4.119 -27.167 1.00 92.94 385 VAL A CA 1
ATOM 3030 C C . VAL A 1 385 ? -35.629 2.962 -27.725 1.00 92.94 385 VAL A C 1
ATOM 3032 O O . VAL A 1 385 ? -36.127 3.035 -28.849 1.00 92.94 385 VAL A O 1
ATOM 3035 N N . TYR A 1 386 ? -35.742 1.897 -26.948 1.00 90.38 386 TYR A N 1
ATOM 3036 C CA . TYR A 1 386 ? -36.664 0.807 -27.191 1.00 90.38 386 TYR A CA 1
ATOM 3037 C C . TYR A 1 386 ? -37.807 0.900 -26.188 1.00 90.38 386 TYR A C 1
ATOM 3039 O O . TYR A 1 386 ? -37.595 0.829 -24.971 1.00 90.38 386 TYR A O 1
ATOM 3047 N N . ASP A 1 387 ? -39.014 1.060 -26.712 1.00 86.94 387 ASP A N 1
ATOM 3048 C CA . ASP A 1 387 ? -40.230 1.115 -25.919 1.00 86.94 387 ASP A CA 1
ATOM 3049 C C . ASP A 1 387 ? -40.837 -0.301 -25.814 1.00 86.94 387 ASP A C 1
ATOM 3051 O O . ASP A 1 387 ? -41.247 -0.867 -26.831 1.00 86.94 387 ASP A O 1
ATOM 3055 N N . PRO A 1 388 ? -40.909 -0.908 -24.613 1.00 79.94 388 PRO A N 1
ATOM 3056 C CA . PRO A 1 388 ? -41.397 -2.276 -24.449 1.00 79.94 388 PRO A CA 1
ATOM 3057 C C . PRO A 1 388 ? -42.915 -2.420 -24.622 1.00 79.94 388 PRO A C 1
ATOM 3059 O O . PRO A 1 388 ? -43.392 -3.549 -24.728 1.00 79.94 388 PRO A O 1
ATOM 3062 N N . VAL A 1 389 ? -43.671 -1.314 -24.611 1.00 76.06 389 VAL A N 1
ATOM 3063 C CA . VAL A 1 389 ? -45.130 -1.292 -24.800 1.00 76.06 389 VAL A CA 1
ATOM 3064 C C . VAL A 1 389 ? -45.468 -1.282 -26.284 1.00 76.06 389 VAL A C 1
ATOM 3066 O O . VAL A 1 389 ? -46.326 -2.040 -26.727 1.00 76.06 389 VAL A O 1
ATOM 3069 N N . THR A 1 390 ? -44.784 -0.437 -27.056 1.00 76.69 390 THR A N 1
ATOM 3070 C CA . THR A 1 390 ? -45.036 -0.290 -28.501 1.00 76.69 390 THR A CA 1
ATOM 3071 C C . THR A 1 390 ? -44.148 -1.182 -29.367 1.00 76.69 390 THR A C 1
ATOM 3073 O O . THR A 1 390 ? -44.427 -1.351 -30.551 1.00 76.69 390 THR A O 1
ATOM 3076 N N . GLY A 1 391 ? -43.065 -1.732 -28.809 1.00 77.56 391 GLY A N 1
ATOM 3077 C CA . GLY A 1 391 ? -42.030 -2.451 -29.557 1.00 77.56 391 GLY A CA 1
ATOM 3078 C C . GLY A 1 391 ? -41.233 -1.553 -30.508 1.00 77.56 391 GLY A C 1
ATOM 3079 O O . GLY A 1 391 ? -40.490 -2.049 -31.355 1.00 77.56 391 GLY A O 1
ATOM 3080 N N . SER A 1 392 ? -41.400 -0.231 -30.405 1.00 82.56 392 SER A N 1
ATOM 3081 C CA . SER A 1 392 ? -40.771 0.723 -31.309 1.00 82.56 392 SER A CA 1
ATOM 3082 C C . SER A 1 392 ? -39.318 0.993 -30.920 1.00 82.56 392 SER A C 1
ATOM 3084 O O . SER A 1 392 ? -38.945 0.996 -29.745 1.00 82.56 392 SER A O 1
ATOM 3086 N N . ARG A 1 393 ? -38.484 1.231 -31.938 1.00 89.12 393 ARG A N 1
ATOM 3087 C CA . ARG A 1 393 ? -37.076 1.599 -31.787 1.00 89.12 393 ARG A CA 1
ATOM 3088 C C . ARG A 1 393 ? -36.856 2.986 -32.378 1.00 89.12 393 ARG A C 1
ATOM 3090 O O . ARG A 1 393 ? -36.888 3.147 -33.595 1.00 89.12 393 ARG A O 1
ATOM 3097 N N . ILE A 1 394 ? -36.614 3.972 -31.521 1.00 91.31 394 ILE A N 1
ATOM 3098 C CA . ILE A 1 394 ? -36.503 5.386 -31.899 1.00 91.31 394 ILE A CA 1
ATOM 3099 C C . ILE A 1 394 ? -35.066 5.848 -31.660 1.00 91.31 394 ILE A C 1
ATOM 3101 O O . ILE A 1 394 ? -34.515 5.643 -30.582 1.00 91.31 394 ILE A O 1
ATOM 3105 N N . LYS A 1 395 ? -34.425 6.466 -32.655 1.00 91.62 395 LYS A N 1
ATOM 3106 C CA . LYS A 1 395 ? -33.088 7.052 -32.474 1.00 91.62 395 LYS A CA 1
ATOM 3107 C C . LYS A 1 395 ? -33.176 8.266 -31.546 1.00 91.62 395 LYS A C 1
ATOM 3109 O O . LYS A 1 395 ? -34.054 9.102 -31.728 1.00 91.62 395 LYS A O 1
ATOM 3114 N N . VAL A 1 396 ? -32.262 8.374 -30.583 1.00 90.75 396 VAL A N 1
ATOM 3115 C CA . VAL A 1 396 ? -32.213 9.527 -29.675 1.00 90.75 396 VAL A CA 1
ATOM 3116 C C . VAL A 1 396 ? -31.706 10.753 -30.439 1.00 90.75 396 VAL A C 1
ATOM 3118 O O . VAL A 1 396 ? -30.569 10.773 -30.917 1.00 90.75 396 VAL A O 1
ATOM 3121 N N . THR A 1 397 ? -32.574 11.750 -30.563 1.00 90.06 397 THR A N 1
ATOM 3122 C CA . THR A 1 397 ? -32.305 13.123 -31.019 1.00 90.06 397 THR A CA 1
ATOM 3123 C C . THR A 1 397 ? -32.557 14.090 -29.859 1.00 90.06 397 THR A C 1
ATOM 3125 O O . THR A 1 397 ? -33.043 13.652 -28.815 1.00 90.06 397 THR A O 1
ATOM 3128 N N . ASP A 1 398 ? -32.267 15.385 -30.027 1.00 88.31 398 ASP A N 1
ATOM 3129 C CA . ASP A 1 398 ? -32.586 16.412 -29.018 1.00 88.31 398 ASP A CA 1
ATOM 3130 C C . ASP A 1 398 ? -34.063 16.337 -28.580 1.00 88.31 398 ASP A C 1
ATOM 3132 O O . ASP A 1 398 ? -34.356 16.219 -27.393 1.00 88.31 398 ASP A O 1
ATOM 3136 N N . GLU A 1 399 ? -34.989 16.243 -29.540 1.00 87.94 399 GLU A N 1
ATOM 3137 C CA . GLU A 1 399 ? -36.437 16.138 -29.286 1.00 87.94 399 GLU A CA 1
ATOM 3138 C C . GLU A 1 399 ? -36.824 14.896 -28.463 1.00 87.94 399 GLU A C 1
ATOM 3140 O O . GLU A 1 399 ? -37.700 14.940 -27.599 1.00 87.94 399 GLU A O 1
ATOM 3145 N N . VAL A 1 400 ? -36.184 13.752 -28.728 1.00 87.69 400 VAL A N 1
ATOM 3146 C CA . VAL A 1 400 ? -36.447 12.505 -27.992 1.00 87.69 400 VAL A CA 1
ATOM 3147 C C . VAL A 1 400 ? -35.811 12.556 -26.605 1.00 87.69 400 VAL A C 1
ATOM 3149 O O . VAL A 1 400 ? -36.385 12.029 -25.655 1.00 87.69 400 VAL A O 1
ATOM 3152 N N . ALA A 1 401 ? -34.648 13.194 -26.471 1.00 88.12 401 ALA A N 1
ATOM 3153 C CA . ALA A 1 401 ? -33.965 13.356 -25.196 1.00 88.12 401 ALA A CA 1
ATOM 3154 C C . ALA A 1 401 ? -34.742 14.259 -24.228 1.00 88.12 401 ALA A C 1
ATOM 3156 O O . ALA A 1 401 ? -34.771 13.957 -23.039 1.00 88.12 401 ALA A O 1
ATOM 3157 N N . GLU A 1 402 ? -35.421 15.298 -24.724 1.00 87.81 402 GLU A N 1
ATOM 3158 C CA . GLU A 1 402 ? -36.307 16.156 -23.917 1.00 87.81 402 GLU A CA 1
ATOM 3159 C C . GLU A 1 402 ? -37.563 15.428 -23.419 1.00 87.81 402 GLU A C 1
ATOM 3161 O O . GLU A 1 402 ? -38.095 15.745 -22.357 1.00 87.81 402 GLU A O 1
ATOM 3166 N N . ARG A 1 403 ? -38.028 14.417 -24.162 1.00 89.62 403 ARG A N 1
ATOM 3167 C CA . ARG A 1 403 ? -39.160 13.563 -23.762 1.00 89.62 403 ARG A CA 1
ATOM 3168 C C . ARG A 1 403 ? -38.787 12.513 -22.717 1.00 89.62 403 ARG A C 1
ATOM 3170 O O . ARG A 1 403 ? -39.676 11.904 -22.116 1.00 89.62 403 ARG A O 1
ATOM 3177 N N . LEU A 1 404 ? -37.496 12.256 -22.524 1.00 88.38 404 LEU A N 1
ATOM 3178 C CA . LEU A 1 404 ? -36.995 11.326 -21.522 1.00 88.38 404 LEU A CA 1
ATOM 3179 C C . LEU A 1 404 ? -36.818 12.028 -20.179 1.00 88.38 404 LEU A C 1
ATOM 3181 O O . LEU A 1 404 ? -36.489 13.208 -20.094 1.00 88.38 404 LEU A O 1
ATOM 3185 N N . SER A 1 405 ? -36.985 11.264 -19.108 1.00 88.56 405 SER A N 1
ATOM 3186 C CA . SER A 1 405 ? -36.699 11.761 -17.774 1.00 88.56 405 SER A CA 1
ATOM 3187 C C . SER A 1 405 ? -35.210 12.094 -17.622 1.00 88.56 405 SER A C 1
ATOM 3189 O O . SER A 1 405 ? -34.361 11.319 -18.076 1.00 88.56 405 SER A O 1
ATOM 3191 N N . PRO A 1 406 ? -34.848 13.194 -16.930 1.00 85.75 406 PRO A N 1
ATOM 3192 C CA . PRO A 1 406 ? -33.451 13.591 -16.738 1.00 85.75 406 PRO A CA 1
ATOM 3193 C C . PRO A 1 406 ? -32.651 12.601 -15.879 1.00 85.75 406 PRO A C 1
ATOM 3195 O O . PRO A 1 406 ? -31.427 12.709 -15.788 1.00 85.75 406 PRO A O 1
ATOM 3198 N N . PHE A 1 407 ? -33.315 11.640 -15.233 1.00 86.31 407 PHE A N 1
ATOM 3199 C CA . PHE A 1 407 ? -32.676 10.565 -14.489 1.00 86.31 407 PHE A CA 1
ATOM 3200 C C . PHE A 1 407 ? -32.867 9.231 -15.204 1.00 86.31 407 PHE A C 1
ATOM 3202 O O . PHE A 1 407 ? -33.984 8.843 -15.539 1.00 86.31 407 PHE A O 1
ATOM 3209 N N . ALA A 1 408 ? -31.770 8.499 -15.358 1.00 89.56 408 ALA A N 1
ATOM 3210 C CA . ALA A 1 408 ? -31.776 7.131 -15.849 1.00 89.56 408 ALA A CA 1
ATOM 3211 C C . ALA A 1 408 ? -31.048 6.211 -14.870 1.00 89.56 408 ALA A C 1
ATOM 3213 O O . ALA A 1 408 ? -30.402 6.659 -13.917 1.00 89.56 408 ALA A O 1
ATOM 3214 N N . ILE A 1 409 ? -31.169 4.910 -15.090 1.00 87.69 409 ILE A N 1
ATOM 3215 C CA . ILE A 1 409 ? -30.599 3.884 -14.230 1.00 87.69 409 ILE A CA 1
ATOM 3216 C C . ILE A 1 409 ? -29.613 3.058 -15.039 1.00 87.69 409 ILE A C 1
ATOM 3218 O O . ILE A 1 409 ? -29.927 2.552 -16.111 1.00 87.69 409 ILE A O 1
ATOM 3222 N N . MET A 1 410 ? -28.408 2.916 -14.505 1.00 87.69 410 MET A N 1
ATOM 3223 C CA . MET A 1 410 ? -27.348 2.099 -15.079 1.00 87.69 410 MET A CA 1
ATOM 3224 C C . MET A 1 410 ? -27.160 0.868 -14.196 1.00 87.69 410 MET A C 1
ATOM 3226 O O . MET A 1 410 ? -27.038 1.021 -12.976 1.00 87.69 410 MET A O 1
ATOM 3230 N N . PHE A 1 411 ? -27.125 -0.333 -14.776 1.00 87.75 411 PHE A N 1
ATOM 3231 C CA . PHE A 1 411 ? -26.820 -1.542 -14.003 1.00 87.75 411 PHE A CA 1
ATOM 3232 C C . PHE A 1 411 ? -25.334 -1.888 -14.078 1.00 87.75 411 PHE A C 1
ATOM 3234 O O . PHE A 1 411 ? -24.632 -1.519 -15.017 1.00 87.75 411 PHE A O 1
ATOM 3241 N N . TYR A 1 412 ? -24.863 -2.613 -13.072 1.00 79.62 412 TYR A N 1
ATOM 3242 C CA . TYR A 1 412 ? -23.516 -3.156 -13.003 1.00 79.62 412 TYR A CA 1
ATOM 3243 C C . TYR A 1 412 ? -23.565 -4.668 -13.136 1.00 79.62 412 TYR A C 1
ATOM 3245 O O . TYR A 1 412 ? -24.275 -5.344 -12.389 1.00 79.62 412 TYR A O 1
ATOM 3253 N N . ARG A 1 413 ? -22.775 -5.200 -14.069 1.00 76.75 413 ARG A N 1
ATOM 3254 C CA . ARG A 1 413 ? -22.696 -6.637 -14.308 1.00 76.75 413 ARG A CA 1
ATOM 3255 C C . ARG A 1 413 ? -22.053 -7.346 -13.106 1.00 76.75 413 ARG A C 1
ATOM 3257 O O . ARG A 1 413 ? -20.909 -7.034 -12.777 1.00 76.75 413 ARG A O 1
ATOM 3264 N N . PRO A 1 414 ? -22.743 -8.290 -12.443 1.00 69.25 414 PRO A N 1
ATOM 3265 C CA . PRO A 1 414 ? -22.151 -9.044 -11.345 1.00 69.25 414 PRO A CA 1
ATOM 3266 C C . PRO A 1 414 ? -21.225 -10.151 -11.865 1.00 69.25 414 PRO A C 1
ATOM 3268 O O . PRO A 1 414 ? -21.402 -10.650 -12.979 1.00 69.25 414 PRO A O 1
ATOM 3271 N N . PHE A 1 415 ? -20.266 -10.588 -11.042 1.00 64.88 415 PHE A N 1
ATOM 3272 C CA . PHE A 1 415 ? -19.580 -11.858 -11.289 1.00 64.88 415 PHE A CA 1
ATOM 3273 C C . PHE A 1 415 ? -20.571 -13.022 -11.170 1.00 64.88 415 PHE A C 1
ATOM 3275 O O . PHE A 1 415 ? -21.457 -13.007 -10.312 1.00 64.88 415 PHE A O 1
ATOM 3282 N N . ALA A 1 416 ? -20.403 -14.051 -12.005 1.00 58.53 416 ALA A N 1
ATOM 3283 C CA . ALA A 1 416 ? -21.130 -15.304 -11.831 1.00 58.53 416 ALA A CA 1
ATOM 3284 C C . ALA A 1 416 ? -20.861 -15.865 -10.423 1.00 58.53 416 ALA A C 1
ATOM 3286 O O . ALA A 1 416 ? -19.757 -15.743 -9.898 1.00 58.53 416 ALA A O 1
ATOM 3287 N N . SER A 1 417 ? -21.857 -16.494 -9.797 1.00 51.09 417 SER A N 1
ATOM 3288 C CA . SER A 1 417 ? -21.782 -16.978 -8.409 1.00 51.09 417 SER A CA 1
ATOM 3289 C C . SER A 1 417 ? -20.841 -18.180 -8.185 1.00 51.09 417 SER A C 1
ATOM 3291 O O . SER A 1 417 ? -20.918 -18.817 -7.137 1.00 51.09 417 SER A O 1
ATOM 3293 N N . GLN A 1 418 ? -19.977 -18.507 -9.150 1.00 56.16 418 GLN A N 1
ATOM 3294 C CA . GLN A 1 418 ? -19.019 -19.618 -9.128 1.00 56.16 418 GLN A CA 1
ATOM 3295 C C . GLN A 1 418 ? -17.574 -19.096 -9.034 1.00 56.16 418 GLN A C 1
ATOM 3297 O O . GLN A 1 418 ? -17.329 -17.900 -9.183 1.00 56.16 418 GLN A O 1
ATOM 3302 N N . VAL A 1 419 ? -16.614 -19.986 -8.753 1.00 53.62 419 VAL A N 1
ATOM 3303 C CA . VAL A 1 419 ? -15.177 -19.658 -8.745 1.00 53.62 419 VAL A CA 1
ATOM 3304 C C . VAL A 1 419 ? -14.802 -19.100 -10.117 1.00 53.62 419 VAL A C 1
ATOM 3306 O O . VAL A 1 419 ? -14.893 -19.804 -11.118 1.00 53.62 419 VAL A O 1
ATOM 3309 N N . VAL A 1 420 ? -14.424 -17.824 -10.171 1.00 60.53 420 VAL A N 1
ATOM 3310 C CA . VAL A 1 420 ? -14.109 -17.149 -11.432 1.00 60.53 420 VAL A CA 1
ATOM 3311 C C . VAL A 1 420 ? -12.658 -17.464 -11.792 1.00 60.53 420 VAL A C 1
ATOM 3313 O O . VAL A 1 420 ? -11.741 -17.049 -11.085 1.00 60.53 420 VAL A O 1
ATOM 3316 N N . SER A 1 421 ? -12.440 -18.208 -12.878 1.00 63.16 421 SER A N 1
ATOM 3317 C CA . SER A 1 421 ? -11.098 -18.426 -13.429 1.00 63.16 421 SER A CA 1
ATOM 3318 C C . SER A 1 421 ? -10.568 -17.147 -14.092 1.00 63.16 421 SER A C 1
ATOM 3320 O O . SER A 1 421 ? -11.346 -16.320 -14.571 1.00 63.16 421 SER A O 1
ATOM 3322 N N . ALA A 1 422 ? -9.243 -16.999 -14.212 1.00 62.81 422 ALA A N 1
ATOM 3323 C CA . ALA A 1 422 ? -8.622 -15.900 -14.966 1.00 62.81 422 ALA A CA 1
ATOM 3324 C C . ALA A 1 422 ? -9.143 -15.822 -16.419 1.00 62.81 422 ALA A C 1
ATOM 3326 O O . ALA A 1 422 ? -9.332 -14.735 -16.967 1.00 62.81 422 ALA A O 1
ATOM 3327 N N . LEU A 1 423 ? -9.463 -16.973 -17.021 1.00 60.56 423 LEU A N 1
ATOM 3328 C CA . LEU A 1 423 ? -10.090 -17.064 -18.344 1.00 60.56 423 LEU A CA 1
ATOM 3329 C C . LEU A 1 423 ? -11.531 -16.535 -18.359 1.00 60.56 423 LEU A C 1
ATOM 3331 O O . LEU A 1 423 ? -11.952 -15.934 -19.347 1.00 60.56 423 LEU A O 1
ATOM 3335 N N . ASP A 1 424 ? -12.280 -16.714 -17.275 1.00 65.56 424 ASP A N 1
ATOM 3336 C CA . ASP A 1 424 ? -13.650 -16.211 -17.162 1.00 65.56 424 ASP A CA 1
ATOM 3337 C C . ASP A 1 424 ? -13.668 -14.703 -16.900 1.00 65.56 424 ASP A C 1
ATOM 3339 O O . ASP A 1 424 ? -14.528 -14.007 -17.438 1.00 65.56 424 ASP A O 1
ATOM 3343 N N . MET A 1 425 ? -12.670 -14.169 -16.185 1.00 64.75 425 MET A N 1
ATOM 3344 C CA . MET A 1 425 ? -12.450 -12.720 -16.057 1.00 64.75 425 MET A CA 1
ATOM 3345 C C . MET A 1 425 ? -12.127 -12.073 -17.410 1.00 64.75 425 MET A C 1
ATOM 3347 O O . MET A 1 425 ? -12.631 -10.991 -17.716 1.00 64.75 425 MET A O 1
ATOM 3351 N N . LEU A 1 426 ? -11.336 -12.745 -18.254 1.00 64.62 426 LEU A N 1
ATOM 3352 C CA . LEU A 1 426 ? -11.058 -12.279 -19.615 1.00 64.62 426 LEU A CA 1
ATOM 3353 C C . LEU A 1 426 ? -12.313 -12.322 -20.483 1.00 64.62 426 LEU A C 1
ATOM 3355 O O . LEU A 1 426 ? -12.667 -11.311 -21.085 1.00 64.62 426 LEU A O 1
ATOM 3359 N N . LYS A 1 427 ? -13.037 -13.447 -20.514 1.00 69.12 427 LYS A N 1
ATOM 3360 C CA . LYS A 1 427 ? -14.314 -13.552 -21.246 1.00 69.12 427 LYS A CA 1
ATOM 3361 C C . LYS A 1 427 ? -15.323 -12.496 -20.791 1.00 69.12 427 LYS A C 1
ATOM 3363 O O . LYS A 1 427 ? -16.018 -11.918 -21.623 1.00 69.12 427 LYS A O 1
ATOM 3368 N N . PHE A 1 428 ? -15.378 -12.220 -19.489 1.00 68.00 428 PHE A N 1
ATOM 3369 C CA . PHE A 1 428 ? -16.196 -11.161 -18.910 1.00 68.00 428 PHE A CA 1
ATOM 3370 C C . PHE A 1 428 ? -15.784 -9.784 -19.439 1.00 68.00 428 PHE A C 1
ATOM 3372 O O . PHE A 1 428 ? -16.638 -9.039 -19.918 1.00 68.00 428 PHE A O 1
ATOM 3379 N N . GLY A 1 429 ? -14.483 -9.484 -19.435 1.00 65.75 429 GLY A N 1
ATOM 3380 C CA . GLY A 1 429 ? -13.945 -8.217 -19.919 1.00 65.75 429 GLY A CA 1
ATOM 3381 C C . GLY A 1 429 ? -14.009 -8.028 -21.441 1.00 65.75 429 GLY A C 1
ATOM 3382 O O . GLY A 1 429 ? -14.126 -6.900 -21.902 1.00 65.75 429 GLY A O 1
ATOM 3383 N N . PHE A 1 430 ? -14.017 -9.086 -22.252 1.00 68.19 430 PHE A N 1
ATOM 3384 C CA . PHE A 1 430 ? -14.150 -8.968 -23.714 1.00 68.19 430 PHE A CA 1
ATOM 3385 C C . PHE A 1 430 ? -15.605 -8.984 -24.218 1.00 68.19 430 PHE A C 1
ATOM 3387 O O . PHE A 1 430 ? -15.856 -8.722 -25.400 1.00 68.19 430 PHE A O 1
ATOM 3394 N N . TYR A 1 431 ? -16.580 -9.270 -23.351 1.00 67.81 431 TYR A N 1
ATOM 3395 C CA . TYR A 1 431 ? -17.992 -9.318 -23.728 1.00 67.81 431 TYR A CA 1
ATOM 3396 C C . TYR A 1 431 ? -18.489 -7.949 -24.223 1.00 67.81 431 TYR A C 1
ATOM 3398 O O . TYR A 1 431 ? -18.260 -6.928 -23.583 1.00 67.81 431 TYR A O 1
ATOM 3406 N N . GLY A 1 432 ? -19.155 -7.921 -25.383 1.00 65.56 432 GLY A N 1
ATOM 3407 C CA . GLY A 1 432 ? -19.708 -6.692 -25.972 1.00 65.56 432 GLY A CA 1
ATOM 3408 C C . GLY A 1 432 ? -18.695 -5.748 -26.641 1.00 65.56 432 GLY A C 1
ATOM 3409 O O . GLY A 1 432 ? -19.102 -4.721 -27.171 1.00 65.56 432 GLY A O 1
ATOM 3410 N N . ARG A 1 433 ? -17.396 -6.091 -26.682 1.00 74.06 433 ARG A N 1
ATOM 3411 C CA . ARG A 1 433 ? -16.302 -5.206 -27.154 1.00 74.06 433 ARG A CA 1
ATOM 3412 C C . ARG A 1 433 ? -15.664 -5.655 -28.476 1.00 74.06 433 ARG A C 1
ATOM 3414 O O . ARG A 1 433 ? -14.457 -5.539 -28.693 1.00 74.06 433 ARG A O 1
ATOM 3421 N N . ARG A 1 434 ? -16.476 -6.235 -29.369 1.00 76.00 434 ARG A N 1
ATOM 3422 C CA . ARG A 1 434 ? -16.006 -6.818 -30.642 1.00 76.00 434 ARG A CA 1
ATOM 3423 C C . ARG A 1 434 ? -15.405 -5.779 -31.588 1.00 76.00 434 ARG A C 1
ATOM 3425 O O . ARG A 1 434 ? -14.447 -6.097 -32.280 1.00 76.00 434 ARG A O 1
ATOM 3432 N N . HIS A 1 435 ? -15.941 -4.561 -31.608 1.00 78.56 435 HIS A N 1
ATOM 3433 C CA . HIS A 1 435 ? -15.469 -3.509 -32.508 1.00 78.56 435 HIS A CA 1
ATOM 3434 C C . HIS A 1 435 ? -14.060 -3.031 -32.130 1.00 78.56 435 HIS A C 1
ATOM 3436 O O . HIS A 1 435 ? -13.196 -2.870 -32.992 1.00 78.56 435 HIS A O 1
ATOM 3442 N N . GLU A 1 436 ? -13.797 -2.840 -30.837 1.00 83.25 436 GLU A N 1
ATOM 3443 C CA . GLU A 1 436 ? -12.476 -2.488 -30.319 1.00 83.25 436 GLU A CA 1
ATOM 3444 C C . GLU A 1 436 ? -11.464 -3.602 -30.605 1.00 83.25 436 GLU A C 1
ATOM 3446 O O . GLU A 1 436 ? -10.384 -3.319 -31.117 1.00 83.25 436 GLU A O 1
ATOM 3451 N N . LEU A 1 437 ? -11.838 -4.868 -30.389 1.00 83.31 437 LEU A N 1
ATOM 3452 C CA . LEU A 1 437 ? -11.002 -6.022 -30.742 1.00 83.31 437 LEU A CA 1
ATOM 3453 C C . LEU A 1 437 ? -10.686 -6.089 -32.243 1.00 83.31 437 LEU A C 1
ATOM 3455 O O . LEU A 1 437 ? -9.535 -6.301 -32.617 1.00 83.31 437 LEU A O 1
ATOM 3459 N N . GLN A 1 438 ? -11.682 -5.873 -33.105 1.00 85.75 438 GLN A N 1
ATOM 3460 C CA . GLN A 1 438 ? -11.485 -5.837 -34.557 1.00 85.75 438 GLN A CA 1
ATOM 3461 C C . GLN A 1 438 ? -10.576 -4.680 -34.979 1.00 85.75 438 GLN A C 1
ATOM 3463 O O . GLN A 1 438 ? -9.696 -4.876 -35.810 1.00 85.75 438 GLN A O 1
ATOM 3468 N N . THR A 1 439 ? -10.737 -3.500 -34.376 1.00 87.69 439 THR A N 1
ATOM 3469 C CA . THR A 1 439 ? -9.880 -2.335 -34.654 1.00 87.69 439 THR A CA 1
ATOM 3470 C C . THR A 1 439 ? -8.432 -2.623 -34.264 1.00 87.69 439 THR A C 1
ATOM 3472 O O . THR A 1 439 ? -7.525 -2.354 -35.046 1.00 87.69 439 THR A O 1
ATOM 3475 N N . ILE A 1 440 ? -8.214 -3.219 -33.087 1.00 88.25 440 ILE A N 1
ATOM 3476 C CA . ILE A 1 440 ? -6.883 -3.614 -32.609 1.00 88.25 440 ILE A CA 1
ATOM 3477 C C . ILE A 1 440 ? -6.244 -4.635 -33.556 1.00 88.25 440 ILE A C 1
ATOM 3479 O O . ILE A 1 440 ? -5.069 -4.496 -33.896 1.00 88.25 440 ILE A O 1
ATOM 3483 N N . LEU A 1 441 ? -7.010 -5.642 -33.987 1.00 86.50 441 LEU A N 1
ATOM 3484 C CA . LEU A 1 441 ? -6.527 -6.700 -34.869 1.00 86.50 441 LEU A CA 1
ATOM 3485 C C . LEU A 1 441 ? -6.189 -6.168 -36.267 1.00 86.50 441 LEU A C 1
ATOM 3487 O O . LEU A 1 441 ? -5.109 -6.447 -36.775 1.00 86.50 441 LEU A O 1
ATOM 3491 N N . LEU A 1 442 ? -7.084 -5.386 -36.877 1.00 89.75 442 LEU A N 1
ATOM 3492 C CA . LEU A 1 442 ? -6.902 -4.848 -38.227 1.00 89.75 442 LEU A CA 1
ATOM 3493 C C . LEU A 1 442 ? -5.770 -3.818 -38.283 1.00 89.75 442 LEU A C 1
ATOM 3495 O O . LEU A 1 442 ? -4.923 -3.896 -39.170 1.00 89.75 442 LEU A O 1
ATOM 3499 N N . ALA A 1 443 ? -5.718 -2.888 -37.324 1.00 90.12 443 ALA A N 1
ATOM 3500 C CA . ALA A 1 443 ? -4.634 -1.912 -37.247 1.00 90.12 443 ALA A CA 1
ATOM 3501 C C . ALA A 1 443 ? -3.292 -2.595 -36.944 1.00 90.12 443 ALA A C 1
ATOM 3503 O O . ALA A 1 443 ? -2.288 -2.270 -37.571 1.00 90.12 443 ALA A O 1
ATOM 3504 N N . GLY A 1 444 ? -3.282 -3.584 -36.042 1.00 88.88 444 GLY A N 1
ATOM 3505 C CA . GLY A 1 444 ? -2.093 -4.377 -35.738 1.00 88.88 444 GLY A CA 1
ATOM 3506 C C . GLY A 1 444 ? -1.572 -5.136 -36.956 1.00 88.88 444 GLY A C 1
ATOM 3507 O O . GLY A 1 444 ? -0.387 -5.063 -37.260 1.00 88.88 444 GLY A O 1
ATOM 3508 N N . LEU A 1 445 ? -2.459 -5.796 -37.703 1.00 88.81 445 LEU A N 1
ATOM 3509 C CA . LEU A 1 445 ? -2.101 -6.512 -38.927 1.00 88.81 445 LEU A CA 1
ATOM 3510 C C . LEU A 1 445 ? -1.571 -5.567 -40.016 1.00 88.81 445 LEU A C 1
ATOM 3512 O O . LEU A 1 445 ? -0.584 -5.895 -40.672 1.00 88.81 445 LEU A O 1
ATOM 3516 N N . ALA A 1 446 ? -2.165 -4.379 -40.170 1.00 91.00 446 ALA A N 1
ATOM 3517 C CA . ALA A 1 446 ? -1.660 -3.352 -41.080 1.00 91.00 446 ALA A CA 1
ATOM 3518 C C . ALA A 1 446 ? -0.241 -2.893 -40.694 1.00 91.00 446 ALA A C 1
ATOM 3520 O O . ALA A 1 446 ? 0.640 -2.844 -41.551 1.00 91.00 446 ALA A O 1
ATOM 3521 N N . VAL A 1 447 ? 0.012 -2.630 -39.405 1.00 90.50 447 VAL A N 1
ATOM 3522 C CA . VAL A 1 447 ? 1.348 -2.272 -38.893 1.00 90.50 447 VAL A CA 1
ATOM 3523 C C . VAL A 1 447 ? 2.356 -3.394 -39.133 1.00 90.50 447 VAL A C 1
ATOM 3525 O O . VAL A 1 447 ? 3.468 -3.131 -39.591 1.00 90.50 447 VAL A O 1
ATOM 3528 N N . SER A 1 448 ? 1.982 -4.644 -38.852 1.00 88.38 448 SER A N 1
ATOM 3529 C CA . SER A 1 448 ? 2.841 -5.808 -39.076 1.00 88.38 448 SER A CA 1
ATOM 3530 C C . SER A 1 448 ? 3.214 -5.956 -40.550 1.00 88.38 448 SER A C 1
ATOM 3532 O O . SER A 1 448 ? 4.388 -6.145 -40.858 1.00 88.38 448 SER A O 1
ATOM 3534 N N . LEU A 1 449 ? 2.253 -5.816 -41.467 1.00 87.81 449 LEU A N 1
ATOM 3535 C CA . LEU A 1 449 ? 2.507 -5.926 -42.903 1.00 87.81 449 LEU A CA 1
ATOM 3536 C C . LEU A 1 449 ? 3.408 -4.792 -43.411 1.00 87.81 449 LEU A C 1
ATOM 3538 O O . LEU A 1 449 ? 4.378 -5.045 -44.121 1.00 87.81 449 LEU A O 1
ATOM 3542 N N . LEU A 1 450 ? 3.131 -3.550 -43.006 1.00 91.00 450 LEU A N 1
ATOM 3543 C CA . LEU A 1 450 ? 3.939 -2.387 -43.386 1.00 91.00 450 LEU A CA 1
ATOM 3544 C C . LEU A 1 450 ? 5.363 -2.452 -42.820 1.00 91.00 450 LEU A C 1
ATOM 3546 O O . LEU A 1 450 ? 6.298 -1.952 -43.436 1.00 91.00 450 LEU A O 1
ATOM 3550 N N . SER A 1 451 ? 5.556 -3.120 -41.686 1.00 88.19 451 SER A N 1
ATOM 3551 C CA . SER A 1 451 ? 6.869 -3.282 -41.056 1.00 88.19 451 SER A CA 1
ATOM 3552 C C . SER A 1 451 ? 7.792 -4.248 -41.813 1.00 88.19 451 SER A C 1
ATOM 3554 O O . SER A 1 451 ? 9.011 -4.192 -41.643 1.00 88.19 451 SER A O 1
ATOM 3556 N N . LEU A 1 452 ? 7.251 -5.080 -42.713 1.00 87.56 452 LEU A N 1
ATOM 3557 C CA . LEU A 1 452 ? 8.051 -5.913 -43.623 1.00 87.56 452 LEU A CA 1
ATOM 3558 C C . LEU A 1 452 ? 8.829 -5.092 -44.658 1.00 87.56 452 LEU A C 1
ATOM 3560 O O . LEU A 1 452 ? 9.739 -5.607 -45.302 1.00 87.56 452 LEU A O 1
ATOM 3564 N N . VAL A 1 453 ? 8.518 -3.805 -44.804 1.00 89.00 453 VAL A N 1
ATOM 3565 C CA . VAL A 1 453 ? 9.242 -2.904 -45.704 1.00 89.00 453 VAL A CA 1
ATOM 3566 C C . VAL A 1 453 ? 10.709 -2.780 -45.308 1.00 89.00 453 VAL A C 1
ATOM 3568 O O . VAL A 1 453 ? 11.541 -2.626 -46.190 1.00 89.00 453 VAL A O 1
ATOM 3571 N N . ILE A 1 454 ? 11.051 -2.903 -44.022 1.00 87.88 454 ILE A N 1
ATOM 3572 C CA . ILE A 1 454 ? 12.440 -2.812 -43.552 1.00 87.88 454 ILE A CA 1
ATOM 3573 C C . ILE A 1 454 ? 13.321 -3.905 -44.186 1.00 87.88 454 ILE A C 1
ATOM 3575 O O . ILE A 1 454 ? 14.256 -3.546 -44.901 1.00 87.88 454 ILE A O 1
ATOM 3579 N N . PRO A 1 455 ? 13.045 -5.216 -44.008 1.00 85.69 455 PRO A N 1
ATOM 3580 C CA . PRO A 1 455 ? 13.859 -6.259 -44.632 1.00 85.69 455 PRO A CA 1
ATOM 3581 C C . PRO A 1 455 ? 13.828 -6.210 -46.168 1.00 85.69 455 PRO A C 1
ATOM 3583 O O . PRO A 1 455 ? 14.856 -6.460 -46.797 1.00 85.69 455 PRO A O 1
ATOM 3586 N N . ILE A 1 456 ? 12.700 -5.828 -46.783 1.00 86.75 456 ILE A N 1
ATOM 3587 C CA . ILE A 1 456 ? 12.610 -5.638 -48.243 1.00 86.75 456 ILE A CA 1
ATOM 3588 C C . ILE A 1 456 ? 13.540 -4.507 -48.702 1.00 86.75 456 ILE A C 1
ATOM 3590 O O . ILE A 1 456 ? 14.312 -4.686 -49.643 1.00 86.75 456 ILE A O 1
ATOM 3594 N N . ALA A 1 457 ? 13.501 -3.356 -48.029 1.00 88.00 457 ALA A N 1
ATOM 3595 C CA . ALA A 1 457 ? 14.339 -2.203 -48.338 1.00 88.00 457 ALA A CA 1
ATOM 3596 C C . ALA A 1 457 ? 15.821 -2.539 -48.167 1.00 88.00 457 ALA A C 1
ATOM 3598 O O . ALA A 1 457 ? 16.619 -2.214 -49.042 1.00 88.00 457 ALA A O 1
ATOM 3599 N N . THR A 1 458 ? 16.191 -3.252 -47.098 1.00 86.44 458 THR A N 1
ATOM 3600 C CA . THR A 1 458 ? 17.558 -3.757 -46.916 1.00 86.44 458 THR A CA 1
ATOM 3601 C C . THR A 1 458 ? 17.979 -4.642 -48.090 1.00 86.44 458 THR A C 1
ATOM 3603 O O . THR A 1 458 ? 19.044 -4.417 -48.662 1.00 86.44 458 THR A O 1
ATOM 3606 N N . GLY A 1 459 ? 17.132 -5.586 -48.513 1.00 84.06 459 GLY A N 1
ATOM 3607 C CA . GLY A 1 459 ? 17.398 -6.434 -49.678 1.00 84.06 459 GLY A CA 1
ATOM 3608 C C . GLY A 1 459 ? 17.609 -5.637 -50.970 1.00 84.06 459 GLY A C 1
ATOM 3609 O O . GLY A 1 459 ? 18.581 -5.871 -51.684 1.00 84.06 459 GLY A O 1
ATOM 3610 N N . LEU A 1 460 ? 16.752 -4.650 -51.251 1.00 86.19 460 LEU A N 1
ATOM 3611 C CA . LEU A 1 460 ? 16.873 -3.787 -52.434 1.00 86.19 460 LEU A CA 1
ATOM 3612 C C . LEU A 1 460 ? 18.150 -2.936 -52.404 1.00 86.19 460 LEU A C 1
ATOM 3614 O O . LEU A 1 460 ? 18.841 -2.823 -53.421 1.00 86.19 460 LEU A O 1
ATOM 3618 N N . ILE A 1 461 ? 18.495 -2.378 -51.240 1.00 88.19 461 ILE A N 1
ATOM 3619 C CA . ILE A 1 461 ? 19.704 -1.570 -51.061 1.00 88.19 461 ILE A CA 1
ATOM 3620 C C . ILE A 1 461 ? 20.949 -2.386 -51.417 1.00 88.19 461 ILE A C 1
ATOM 3622 O O . ILE A 1 461 ? 21.741 -1.946 -52.251 1.00 88.19 461 ILE A O 1
ATOM 3626 N N . PHE A 1 462 ? 21.098 -3.582 -50.840 1.00 85.75 462 PHE A N 1
ATOM 3627 C CA . PHE A 1 462 ? 22.277 -4.423 -51.062 1.00 85.75 462 PHE A CA 1
ATOM 3628 C C . PHE A 1 462 ? 22.324 -5.051 -52.458 1.00 85.75 462 PHE A C 1
ATOM 3630 O O . PHE A 1 462 ? 23.395 -5.087 -53.057 1.00 85.75 462 PHE A O 1
ATOM 3637 N N . ASN A 1 463 ? 21.188 -5.506 -52.995 1.00 80.69 463 ASN A N 1
ATOM 3638 C CA . ASN A 1 463 ? 21.179 -6.286 -54.237 1.00 80.69 463 ASN A CA 1
ATOM 3639 C C . ASN A 1 463 ? 21.098 -5.440 -55.504 1.00 80.69 463 ASN A C 1
ATOM 3641 O O . ASN A 1 463 ? 21.533 -5.890 -56.560 1.00 80.69 463 ASN A O 1
ATOM 3645 N N . THR A 1 464 ? 20.519 -4.240 -55.430 1.00 82.94 464 THR A N 1
ATOM 3646 C CA . THR A 1 464 ? 20.243 -3.436 -56.632 1.00 82.94 464 THR A CA 1
ATOM 3647 C C . THR A 1 464 ? 20.805 -2.026 -56.565 1.00 82.94 464 THR A C 1
ATOM 3649 O O . THR A 1 464 ? 21.405 -1.582 -57.539 1.00 82.94 464 THR A O 1
ATOM 3652 N N . ILE A 1 465 ? 20.673 -1.320 -55.442 1.00 86.69 465 ILE A N 1
ATOM 3653 C CA . ILE A 1 465 ? 21.010 0.111 -55.392 1.00 86.69 465 ILE A CA 1
ATOM 3654 C C . ILE A 1 465 ? 22.518 0.329 -55.227 1.00 86.69 465 ILE A C 1
ATOM 3656 O O . ILE A 1 465 ? 23.103 1.111 -55.978 1.00 86.69 465 ILE A O 1
ATOM 3660 N N . ILE A 1 466 ? 23.154 -0.367 -54.274 1.00 85.50 466 ILE A N 1
ATOM 3661 C CA . ILE A 1 466 ? 24.602 -0.258 -54.032 1.00 85.50 466 ILE A CA 1
ATOM 3662 C C . ILE A 1 466 ? 25.410 -0.730 -55.255 1.00 85.50 466 ILE A C 1
ATOM 3664 O O . ILE A 1 466 ? 26.276 0.032 -55.689 1.00 85.50 466 ILE A O 1
ATOM 3668 N N . PRO A 1 467 ? 25.139 -1.907 -55.864 1.00 86.75 467 PRO A N 1
ATOM 3669 C CA . PRO A 1 467 ? 25.927 -2.380 -57.004 1.00 86.75 467 PRO A CA 1
ATOM 3670 C C . PRO A 1 467 ? 25.791 -1.500 -58.254 1.00 86.75 467 PRO A C 1
ATOM 3672 O O . PRO A 1 467 ? 26.770 -1.306 -58.967 1.00 86.75 467 PRO A O 1
ATOM 3675 N N . ASN A 1 468 ? 24.602 -0.938 -58.509 1.00 84.44 468 ASN A N 1
ATOM 3676 C CA . ASN A 1 468 ? 24.337 -0.119 -59.699 1.00 84.44 468 ASN A CA 1
ATOM 3677 C C . ASN A 1 468 ? 24.615 1.383 -59.499 1.00 84.44 468 ASN A C 1
ATOM 3679 O O . ASN A 1 468 ? 24.373 2.166 -60.415 1.00 84.44 468 ASN A O 1
ATOM 3683 N N . ALA A 1 469 ? 25.072 1.804 -58.311 1.00 82.88 469 ALA A N 1
ATOM 3684 C CA . ALA A 1 469 ? 25.293 3.209 -57.946 1.00 82.88 469 ALA A CA 1
ATOM 3685 C C . ALA A 1 469 ? 24.094 4.145 -58.250 1.00 82.88 469 ALA A C 1
ATOM 3687 O O . ALA A 1 469 ? 24.267 5.332 -58.538 1.00 82.88 469 ALA A O 1
ATOM 3688 N N . ALA A 1 470 ? 22.864 3.624 -58.173 1.00 83.69 470 ALA A N 1
ATOM 3689 C CA . ALA A 1 470 ? 21.645 4.328 -58.573 1.00 83.69 470 ALA A CA 1
ATOM 3690 C C . ALA A 1 470 ? 21.142 5.281 -57.468 1.00 83.69 470 ALA A C 1
ATOM 3692 O O . ALA A 1 470 ? 20.219 4.959 -56.717 1.00 83.69 470 ALA A O 1
ATOM 3693 N N . GLN A 1 471 ? 21.747 6.469 -57.362 1.00 83.44 471 GLN A N 1
ATOM 3694 C CA . GLN A 1 471 ? 21.419 7.458 -56.319 1.00 83.44 471 GLN A CA 1
ATOM 3695 C C . GLN A 1 471 ? 19.953 7.925 -56.354 1.00 83.44 471 GLN A C 1
ATOM 3697 O O . GLN A 1 471 ? 19.355 8.144 -55.301 1.00 83.44 471 GLN A O 1
ATOM 3702 N N . ASP A 1 472 ? 19.342 7.997 -57.538 1.00 86.81 472 ASP A N 1
ATOM 3703 C CA . ASP A 1 472 ? 17.933 8.384 -57.682 1.00 86.81 472 ASP A CA 1
ATOM 3704 C C . ASP A 1 472 ? 16.980 7.350 -57.060 1.00 86.81 472 ASP A C 1
ATOM 3706 O O . ASP A 1 472 ? 16.012 7.713 -56.389 1.00 86.81 472 ASP A O 1
ATOM 3710 N N . GLN A 1 473 ? 17.277 6.052 -57.207 1.00 86.12 473 GLN A N 1
ATOM 3711 C CA . GLN A 1 473 ? 16.486 4.975 -56.595 1.00 86.12 473 GLN A CA 1
ATOM 3712 C C . GLN A 1 473 ? 16.603 4.979 -55.067 1.00 86.12 473 GLN A C 1
ATOM 3714 O O . GLN A 1 473 ? 15.636 4.656 -54.375 1.00 86.12 473 GLN A O 1
ATOM 3719 N N . LEU A 1 474 ? 17.756 5.391 -54.527 1.00 88.25 474 LEU A N 1
ATOM 3720 C CA . LEU A 1 474 ? 17.954 5.519 -53.083 1.00 88.25 474 LEU A CA 1
ATOM 3721 C C . LEU A 1 474 ? 17.044 6.601 -52.484 1.00 88.25 474 LEU A C 1
ATOM 3723 O O . LEU A 1 474 ? 16.397 6.362 -51.464 1.00 88.25 474 LEU A O 1
ATOM 3727 N N . TRP A 1 475 ? 16.944 7.765 -53.134 1.00 90.06 475 TRP A N 1
ATOM 3728 C CA . TRP A 1 475 ? 16.050 8.842 -52.695 1.00 90.06 475 TRP A CA 1
ATOM 3729 C C . TRP A 1 475 ? 14.572 8.458 -52.804 1.00 90.06 475 TRP A C 1
ATOM 3731 O O . TRP A 1 475 ? 13.799 8.744 -51.887 1.00 90.06 475 TRP A O 1
ATOM 3741 N N . GLN A 1 476 ? 14.180 7.761 -53.875 1.00 91.75 476 GLN A N 1
ATOM 3742 C CA . GLN A 1 476 ? 12.817 7.241 -54.037 1.00 91.75 476 GLN A CA 1
ATOM 3743 C C . GLN A 1 476 ? 12.453 6.243 -52.932 1.00 91.75 476 GLN A C 1
ATOM 3745 O O . GLN A 1 476 ? 11.380 6.347 -52.334 1.00 91.75 476 GLN A O 1
ATOM 3750 N N . LEU A 1 477 ? 13.359 5.312 -52.615 1.00 91.38 477 LEU A N 1
ATOM 3751 C CA . LEU A 1 477 ? 13.165 4.346 -51.537 1.00 91.38 477 LEU A CA 1
ATOM 3752 C C . LEU A 1 477 ? 13.077 5.040 -50.171 1.00 91.38 477 LEU A C 1
ATOM 3754 O O . LEU A 1 477 ? 12.185 4.724 -49.386 1.00 91.38 477 LEU A O 1
ATOM 3758 N N . GLY A 1 478 ? 13.941 6.025 -49.907 1.00 91.94 478 GLY A N 1
ATOM 3759 C CA . GLY A 1 478 ? 13.899 6.822 -48.679 1.00 91.94 478 GLY A CA 1
ATOM 3760 C C . GLY A 1 478 ? 12.569 7.560 -48.500 1.00 91.94 478 GLY A C 1
ATOM 3761 O O . GLY A 1 478 ? 11.970 7.510 -47.424 1.00 91.94 478 GLY A O 1
ATOM 3762 N N . PHE A 1 479 ? 12.056 8.182 -49.565 1.00 94.19 479 PHE A N 1
ATOM 3763 C CA . PHE A 1 479 ? 10.758 8.859 -49.537 1.00 94.19 479 PHE A CA 1
ATOM 3764 C C . PHE A 1 479 ? 9.590 7.877 -49.342 1.00 94.19 479 PHE A C 1
ATOM 3766 O O . PHE A 1 479 ? 8.694 8.133 -48.536 1.00 94.19 479 PHE A O 1
ATOM 3773 N N . ALA A 1 480 ? 9.621 6.719 -50.008 1.00 93.12 480 ALA A N 1
ATOM 3774 C CA . ALA A 1 480 ? 8.625 5.667 -49.810 1.00 93.12 480 ALA A CA 1
ATOM 3775 C C . ALA A 1 480 ? 8.622 5.149 -48.360 1.00 93.12 480 ALA A C 1
ATOM 3777 O O . ALA A 1 480 ? 7.561 5.037 -47.744 1.00 93.12 480 ALA A O 1
ATOM 3778 N N . MET A 1 481 ? 9.802 4.906 -47.779 1.00 93.75 481 MET A N 1
ATOM 3779 C CA . MET A 1 481 ? 9.940 4.500 -46.377 1.00 93.75 481 MET A CA 1
ATOM 3780 C C . MET A 1 481 ? 9.414 5.562 -45.409 1.00 93.75 481 MET A C 1
ATOM 3782 O O . MET A 1 481 ? 8.791 5.208 -44.411 1.00 93.75 481 MET A O 1
ATOM 3786 N N . PHE A 1 482 ? 9.604 6.849 -45.708 1.00 95.00 482 PHE A N 1
ATOM 3787 C CA . PHE A 1 482 ? 9.050 7.934 -44.899 1.00 95.00 482 PHE A CA 1
ATOM 3788 C C . PHE A 1 482 ? 7.512 7.928 -44.894 1.00 95.00 482 PHE A C 1
ATOM 3790 O O . PHE A 1 482 ? 6.899 8.000 -43.828 1.00 95.00 482 PHE A O 1
ATOM 3797 N N . ILE A 1 483 ? 6.876 7.767 -46.061 1.00 96.19 483 ILE A N 1
ATOM 3798 C CA . ILE A 1 483 ? 5.409 7.652 -46.165 1.00 96.19 483 ILE A CA 1
ATOM 3799 C C . ILE A 1 483 ? 4.902 6.427 -45.395 1.00 96.19 483 ILE A C 1
ATOM 3801 O O . ILE A 1 483 ? 3.910 6.507 -44.669 1.00 96.19 483 ILE A O 1
ATOM 3805 N N . ILE A 1 484 ? 5.594 5.296 -45.523 1.00 95.25 484 ILE A N 1
ATOM 3806 C CA . ILE A 1 484 ? 5.243 4.054 -44.829 1.00 95.25 484 ILE A CA 1
ATOM 3807 C C . ILE A 1 484 ? 5.378 4.226 -43.314 1.00 95.25 484 ILE A C 1
ATOM 3809 O O . ILE A 1 484 ? 4.483 3.815 -42.577 1.00 95.25 484 ILE A O 1
ATOM 3813 N N . ALA A 1 485 ? 6.435 4.890 -42.840 1.00 93.25 485 ALA A N 1
ATOM 3814 C CA . ALA A 1 485 ? 6.612 5.201 -41.425 1.00 93.25 485 ALA A CA 1
ATOM 3815 C C . ALA A 1 485 ? 5.465 6.074 -40.887 1.00 93.25 485 ALA A C 1
ATOM 3817 O O . ALA A 1 485 ? 4.947 5.810 -39.800 1.00 93.25 485 ALA A O 1
ATOM 3818 N N . LEU A 1 486 ? 5.007 7.061 -41.666 1.00 96.44 486 LEU A N 1
ATOM 3819 C CA . LEU A 1 486 ? 3.853 7.887 -41.306 1.00 96.44 486 LEU A CA 1
ATOM 3820 C C . LEU A 1 486 ? 2.556 7.063 -41.232 1.00 96.44 486 LEU A C 1
ATOM 3822 O O . LEU A 1 486 ? 1.776 7.218 -40.290 1.00 96.44 486 LEU A O 1
ATOM 3826 N N . ALA A 1 487 ? 2.336 6.153 -42.185 1.00 95.00 487 ALA A N 1
ATOM 3827 C CA . ALA A 1 487 ? 1.189 5.248 -42.168 1.00 95.00 487 ALA A CA 1
ATOM 3828 C C . ALA A 1 487 ? 1.208 4.325 -40.939 1.00 95.00 487 ALA A C 1
ATOM 3830 O O . ALA A 1 487 ? 0.201 4.219 -40.235 1.00 95.00 487 ALA A O 1
ATOM 3831 N N . VAL A 1 488 ? 2.361 3.716 -40.635 1.00 93.44 488 VAL A N 1
ATOM 3832 C CA . VAL A 1 488 ? 2.562 2.886 -39.436 1.00 93.44 488 VAL A CA 1
ATOM 3833 C C . VAL A 1 488 ? 2.229 3.676 -38.171 1.00 93.44 488 VAL A C 1
ATOM 3835 O O . VAL A 1 488 ? 1.454 3.193 -37.345 1.00 93.44 488 VAL A O 1
ATOM 3838 N N . ALA A 1 489 ? 2.725 4.911 -38.047 1.00 93.81 489 ALA A N 1
ATOM 3839 C CA . ALA A 1 489 ? 2.437 5.764 -36.898 1.00 93.81 489 ALA A CA 1
ATOM 3840 C C . ALA A 1 489 ? 0.927 6.024 -36.723 1.00 93.81 489 ALA A C 1
ATOM 3842 O O . ALA A 1 489 ? 0.406 5.901 -35.613 1.00 93.81 489 ALA A O 1
ATOM 3843 N N . MET A 1 490 ? 0.196 6.317 -37.805 1.00 95.50 490 MET A N 1
ATOM 3844 C CA . MET A 1 490 ? -1.257 6.543 -37.753 1.00 95.50 490 MET A CA 1
ATOM 3845 C C . MET A 1 490 ? -2.042 5.297 -37.315 1.00 95.50 490 MET A C 1
ATOM 3847 O O . MET A 1 490 ? -2.937 5.388 -36.462 1.00 95.50 490 MET A O 1
ATOM 3851 N N . PHE A 1 491 ? -1.705 4.122 -37.857 1.00 93.12 491 PHE A N 1
ATOM 3852 C CA . PHE A 1 491 ? -2.333 2.867 -37.436 1.00 93.12 491 PHE A CA 1
ATOM 3853 C C . PHE A 1 491 ? -2.013 2.540 -35.977 1.00 93.12 491 PHE A C 1
ATOM 3855 O O . PHE A 1 491 ? -2.907 2.128 -35.236 1.00 93.12 491 PHE A O 1
ATOM 3862 N N . GLN A 1 492 ? -0.784 2.795 -35.533 1.00 90.00 492 GLN A N 1
ATOM 3863 C CA . GLN A 1 492 ? -0.364 2.527 -34.162 1.00 90.00 492 GLN A CA 1
ATOM 3864 C C . GLN A 1 492 ? -1.048 3.451 -33.147 1.00 90.00 492 GLN A C 1
ATOM 3866 O O . GLN A 1 492 ? -1.478 2.991 -32.091 1.00 90.00 492 GLN A O 1
ATOM 3871 N N . VAL A 1 493 ? -1.258 4.731 -33.477 1.00 93.31 493 VAL A N 1
ATOM 3872 C CA . VAL A 1 493 ? -2.081 5.639 -32.655 1.00 93.31 493 VAL A CA 1
ATOM 3873 C C . VAL A 1 493 ? -3.520 5.128 -32.554 1.00 93.31 493 VAL A C 1
ATOM 3875 O O . VAL A 1 493 ? -4.071 5.047 -31.455 1.00 93.31 493 VAL A O 1
ATOM 3878 N N . THR A 1 494 ? -4.119 4.728 -33.677 1.00 90.81 494 THR A N 1
ATOM 3879 C CA . THR A 1 494 ? -5.487 4.180 -33.714 1.00 90.81 494 THR A CA 1
ATOM 3880 C C . THR A 1 494 ? -5.608 2.926 -32.849 1.00 90.81 494 THR A C 1
ATOM 3882 O O . THR A 1 494 ? -6.537 2.795 -32.047 1.00 90.81 494 THR A O 1
ATOM 3885 N N . GLN A 1 495 ? -4.632 2.028 -32.969 1.00 87.06 495 GLN A N 1
ATOM 3886 C CA . GLN A 1 495 ? -4.535 0.811 -32.179 1.00 87.06 495 GLN A CA 1
ATOM 3887 C C . GLN A 1 495 ? -4.403 1.119 -30.682 1.00 87.06 495 GLN A C 1
ATOM 3889 O O . GLN A 1 495 ? -5.159 0.571 -29.881 1.00 87.06 495 GLN A O 1
ATOM 3894 N N . ASN A 1 496 ? -3.504 2.028 -30.299 1.00 87.69 496 ASN A N 1
ATOM 3895 C CA . ASN A 1 496 ? -3.285 2.419 -28.906 1.00 87.69 496 ASN A CA 1
ATOM 3896 C C . ASN A 1 496 ? -4.546 3.017 -28.276 1.00 87.69 496 ASN A C 1
ATOM 3898 O O . ASN A 1 496 ? -4.902 2.663 -27.153 1.00 87.69 496 ASN A O 1
ATOM 3902 N N . ILE A 1 497 ? -5.273 3.868 -29.006 1.00 88.44 497 ILE A N 1
ATOM 3903 C CA . ILE A 1 497 ? -6.557 4.412 -28.543 1.00 88.44 497 ILE A CA 1
ATOM 3904 C C . ILE A 1 497 ? -7.584 3.289 -28.349 1.00 88.44 497 ILE A C 1
ATOM 3906 O O . ILE A 1 497 ? -8.316 3.292 -27.357 1.00 88.44 497 ILE A O 1
ATOM 3910 N N . ALA A 1 498 ? -7.645 2.315 -29.260 1.00 85.19 498 ALA A N 1
ATOM 3911 C CA . ALA A 1 498 ? -8.547 1.173 -29.127 1.00 85.19 498 ALA A CA 1
ATOM 3912 C C . ALA A 1 498 ? -8.199 0.297 -27.906 1.00 85.19 498 ALA A C 1
ATOM 3914 O O . ALA A 1 498 ? -9.104 -0.091 -27.165 1.00 85.19 498 ALA A O 1
ATOM 3915 N N . VAL A 1 499 ? -6.908 0.062 -27.639 1.00 83.75 499 VAL A N 1
ATOM 3916 C CA . VAL A 1 499 ? -6.430 -0.642 -26.434 1.00 83.75 499 VAL A CA 1
ATOM 3917 C C . VAL A 1 499 ? -6.795 0.127 -25.163 1.00 83.75 499 VAL A C 1
ATOM 3919 O O . VAL A 1 499 ? -7.354 -0.462 -24.241 1.00 83.75 499 VAL A O 1
ATOM 3922 N N . LEU A 1 500 ? -6.558 1.442 -25.119 1.00 84.69 500 LEU A N 1
ATOM 3923 C CA . LEU A 1 500 ? -6.907 2.279 -23.964 1.00 84.69 500 LEU A CA 1
ATOM 3924 C C . LEU A 1 500 ? -8.414 2.269 -23.682 1.00 84.69 500 LEU A C 1
ATOM 3926 O O . LEU A 1 500 ? -8.829 2.162 -22.528 1.00 84.69 500 LEU A O 1
ATOM 3930 N N . ARG A 1 501 ? -9.252 2.328 -24.725 1.00 81.62 501 ARG A N 1
ATOM 3931 C CA . ARG A 1 501 ? -10.716 2.223 -24.589 1.00 81.62 501 ARG A CA 1
ATOM 3932 C C . ARG A 1 501 ? -11.142 0.868 -24.034 1.00 81.62 501 ARG A C 1
ATOM 3934 O O . ARG A 1 501 ? -11.979 0.813 -23.135 1.00 81.62 501 ARG A O 1
ATOM 3941 N N . LEU A 1 502 ? -10.562 -0.212 -24.553 1.00 80.31 502 LEU A N 1
ATOM 3942 C CA . LEU A 1 502 ? -10.807 -1.569 -24.076 1.00 80.31 502 LEU A CA 1
ATOM 3943 C C . LEU A 1 502 ? -10.418 -1.710 -22.592 1.00 80.31 502 LEU A C 1
ATOM 3945 O O . LEU A 1 502 ? -11.233 -2.163 -21.789 1.00 80.31 502 LEU A O 1
ATOM 3949 N N . GLN A 1 503 ? -9.222 -1.250 -22.214 1.00 79.19 503 GLN A N 1
ATOM 3950 C CA . GLN A 1 503 ? -8.722 -1.278 -20.836 1.00 79.19 503 GLN A CA 1
ATOM 3951 C C . GLN A 1 503 ? -9.575 -0.440 -19.880 1.00 79.19 503 GLN A C 1
ATOM 3953 O O . GLN A 1 503 ? -9.940 -0.925 -18.809 1.00 79.19 503 GLN A O 1
ATOM 3958 N N . GLY A 1 504 ? -9.940 0.784 -20.266 1.00 77.31 504 GLY A N 1
ATOM 3959 C CA . GLY A 1 504 ? -10.759 1.668 -19.436 1.00 77.31 504 GLY A CA 1
ATOM 3960 C C . GLY A 1 504 ? -12.138 1.078 -19.141 1.00 77.31 504 GLY A C 1
ATOM 3961 O O . GLY A 1 504 ? -12.565 1.037 -17.988 1.00 77.31 504 GLY A O 1
ATOM 3962 N N . LYS A 1 505 ? -12.811 0.540 -20.167 1.00 75.00 505 LYS A N 1
ATOM 3963 C CA . LYS A 1 505 ? -14.128 -0.094 -20.009 1.00 75.00 505 LYS A CA 1
ATOM 3964 C C . LYS A 1 505 ? -14.060 -1.368 -19.155 1.00 75.00 505 LYS A C 1
ATOM 3966 O O . LYS A 1 505 ? -14.895 -1.557 -18.276 1.00 75.00 505 LYS A O 1
ATOM 3971 N N . MET A 1 506 ? -13.059 -2.221 -19.386 1.00 73.75 506 MET A N 1
ATOM 3972 C CA . MET A 1 506 ? -12.843 -3.439 -18.594 1.00 73.75 506 MET A CA 1
ATOM 3973 C C . MET A 1 506 ? -12.516 -3.137 -17.125 1.00 73.75 506 MET A C 1
ATOM 3975 O O . MET A 1 506 ? -12.994 -3.847 -16.243 1.00 73.75 506 MET A O 1
ATOM 3979 N N . GLY A 1 507 ? -11.722 -2.095 -16.859 1.00 73.88 507 GLY A N 1
ATOM 3980 C CA . GLY A 1 507 ? -11.272 -1.751 -15.509 1.00 73.88 507 GLY A CA 1
ATOM 3981 C C . GLY A 1 507 ? -12.432 -1.362 -14.597 1.00 73.88 507 GLY A C 1
ATOM 3982 O O . GLY A 1 507 ? -12.543 -1.880 -13.489 1.00 73.88 507 GLY A O 1
ATOM 3983 N N . ILE A 1 508 ? -13.354 -0.529 -15.093 1.00 71.50 508 ILE A N 1
ATOM 3984 C CA . ILE A 1 508 ? -14.527 -0.079 -14.326 1.00 71.50 508 ILE A CA 1
ATOM 3985 C C . ILE A 1 508 ? -15.431 -1.263 -13.952 1.00 71.50 508 ILE A C 1
ATOM 3987 O O . ILE A 1 508 ? -15.862 -1.373 -12.805 1.00 71.50 508 ILE A O 1
ATOM 3991 N N . GLU A 1 509 ? -15.700 -2.166 -14.898 1.00 72.12 509 GLU A N 1
ATOM 3992 C CA . GLU A 1 509 ? -16.561 -3.330 -14.659 1.00 72.12 509 GLU A CA 1
ATOM 3993 C C . GLU A 1 509 ? -15.924 -4.338 -13.703 1.00 72.12 509 GLU A C 1
ATOM 3995 O O . GLU A 1 509 ? -16.581 -4.793 -12.766 1.00 72.12 509 GLU A O 1
ATOM 4000 N N . LEU A 1 510 ? -14.646 -4.671 -13.910 1.00 74.25 510 LEU A N 1
ATOM 4001 C CA . LEU A 1 510 ? -13.931 -5.617 -13.056 1.00 74.25 510 LEU A CA 1
ATOM 4002 C C . LEU A 1 510 ? -13.787 -5.069 -11.638 1.00 74.25 510 LEU A C 1
ATOM 4004 O O . LEU A 1 510 ? -14.104 -5.774 -10.686 1.00 74.25 510 LEU A O 1
ATOM 4008 N N . GLN A 1 511 ? -13.381 -3.809 -11.480 1.00 75.81 511 GLN A N 1
ATOM 4009 C CA . GLN A 1 511 ? -13.214 -3.198 -10.164 1.00 75.81 511 GLN A CA 1
ATOM 4010 C C . GLN A 1 511 ? -14.543 -3.154 -9.398 1.00 75.81 511 GLN A C 1
ATOM 4012 O O . GLN A 1 511 ? -14.590 -3.562 -8.236 1.00 75.81 511 GLN A O 1
ATOM 4017 N N . ALA A 1 512 ? -15.635 -2.730 -10.043 1.00 72.94 512 ALA A N 1
ATOM 4018 C CA . ALA A 1 512 ? -16.957 -2.717 -9.419 1.00 72.94 512 ALA A CA 1
ATOM 4019 C C . ALA A 1 512 ? -17.413 -4.128 -9.010 1.00 72.94 512 ALA A C 1
ATOM 4021 O O . ALA A 1 512 ? -17.917 -4.325 -7.902 1.00 72.94 512 ALA A O 1
ATOM 4022 N N . ALA A 1 513 ? -17.197 -5.125 -9.870 1.00 72.00 513 ALA A N 1
ATOM 4023 C CA . ALA A 1 513 ? -17.575 -6.505 -9.593 1.00 72.00 513 ALA A CA 1
ATOM 4024 C C . ALA A 1 513 ? -16.744 -7.123 -8.451 1.00 72.00 513 ALA A C 1
ATOM 4026 O O . ALA A 1 513 ? -17.293 -7.842 -7.612 1.00 72.00 513 ALA A O 1
ATOM 4027 N N . VAL A 1 514 ? -15.446 -6.809 -8.371 1.00 76.81 514 VAL A N 1
ATOM 4028 C CA . VAL A 1 514 ? -14.546 -7.268 -7.297 1.00 76.81 514 VAL A CA 1
ATOM 4029 C C . VAL A 1 514 ? -14.966 -6.678 -5.965 1.00 76.81 514 VAL A C 1
ATOM 4031 O O . VAL A 1 514 ? -15.116 -7.421 -4.999 1.00 76.81 514 VAL A O 1
ATOM 4034 N N . TRP A 1 515 ? -15.191 -5.365 -5.911 1.00 76.88 515 TRP A N 1
ATOM 4035 C CA . TRP A 1 515 ? -15.619 -4.693 -4.686 1.00 76.88 515 TRP A CA 1
ATOM 4036 C C . TRP A 1 515 ? -16.968 -5.213 -4.199 1.00 76.88 515 TRP A C 1
ATOM 4038 O O . TRP A 1 515 ? -17.112 -5.529 -3.021 1.00 76.88 515 TRP A O 1
ATOM 4048 N N . ASN A 1 516 ? -17.928 -5.385 -5.109 1.00 73.94 516 ASN A N 1
ATOM 4049 C CA . ASN A 1 516 ? -19.224 -5.970 -4.778 1.00 73.94 516 ASN A CA 1
ATOM 4050 C C . ASN A 1 516 ? -19.069 -7.390 -4.205 1.00 73.94 516 ASN A C 1
ATOM 4052 O O . ASN A 1 516 ? -19.659 -7.721 -3.177 1.00 73.94 516 ASN A O 1
ATOM 4056 N N . ARG A 1 517 ? -18.213 -8.220 -4.816 1.00 74.75 517 ARG A N 1
ATOM 4057 C CA . ARG A 1 517 ? -17.934 -9.568 -4.311 1.00 74.75 517 ARG A CA 1
ATOM 4058 C C . ARG A 1 517 ? -17.280 -9.524 -2.936 1.00 74.75 517 ARG A C 1
ATOM 4060 O O . ARG A 1 517 ? -17.765 -10.219 -2.052 1.00 74.75 517 ARG A O 1
ATOM 4067 N N . LEU A 1 518 ? -16.242 -8.710 -2.758 1.00 81.38 518 LEU A N 1
ATOM 4068 C CA . LEU A 1 518 ? -15.491 -8.575 -1.512 1.00 81.38 518 LEU A CA 1
ATOM 4069 C C . LEU A 1 518 ? -16.410 -8.194 -0.349 1.00 81.38 518 LEU A C 1
ATOM 4071 O O . LEU A 1 518 ? -16.385 -8.853 0.681 1.00 81.38 518 LEU A O 1
ATOM 4075 N N . ILE A 1 519 ? -17.277 -7.197 -0.546 1.00 80.25 519 ILE A N 1
ATOM 4076 C CA . ILE A 1 519 ? -18.228 -6.724 0.474 1.00 80.25 519 ILE A CA 1
ATOM 4077 C C . ILE A 1 519 ? -19.306 -7.779 0.778 1.00 80.25 519 ILE A C 1
ATOM 4079 O O . ILE A 1 519 ? -19.811 -7.841 1.894 1.00 80.25 519 ILE A O 1
ATOM 4083 N N . SER A 1 520 ? -19.642 -8.639 -0.187 1.00 76.38 520 SER A N 1
ATOM 4084 C CA . SER A 1 520 ? -20.630 -9.712 -0.004 1.00 76.38 520 SER A CA 1
ATOM 4085 C C . SER A 1 520 ? -20.098 -10.967 0.711 1.00 76.38 520 SER A C 1
ATOM 4087 O O . SER A 1 520 ? -20.861 -11.915 0.908 1.00 76.38 520 SER A O 1
ATOM 4089 N N . LEU A 1 521 ? -18.805 -11.023 1.058 1.00 81.56 521 LEU A N 1
ATOM 4090 C CA . LEU A 1 521 ? -18.206 -12.195 1.707 1.00 81.56 521 LEU A CA 1
ATOM 4091 C C . LEU A 1 521 ? -18.565 -12.275 3.204 1.00 81.56 521 LEU A C 1
ATOM 4093 O O . LEU A 1 521 ? -18.735 -11.249 3.862 1.00 81.56 521 LEU A O 1
ATOM 4097 N N . PRO A 1 522 ? -18.682 -13.492 3.771 1.00 79.88 522 PRO A N 1
ATOM 4098 C CA . PRO A 1 522 ? -19.006 -13.677 5.183 1.00 79.88 522 PRO A CA 1
ATOM 4099 C C . PRO A 1 522 ? -17.870 -13.203 6.102 1.00 79.88 522 PRO A C 1
ATOM 4101 O O . PRO A 1 522 ? -16.696 -13.269 5.744 1.00 79.88 522 PRO A O 1
ATOM 4104 N N . ALA A 1 523 ? -18.210 -12.817 7.337 1.00 78.56 523 ALA A N 1
ATOM 4105 C CA . ALA A 1 523 ? -17.252 -12.335 8.341 1.00 78.56 523 ALA A CA 1
ATOM 4106 C C . ALA A 1 523 ? -16.107 -13.324 8.651 1.00 78.56 523 ALA A C 1
ATOM 4108 O O . ALA A 1 523 ? -15.024 -12.905 9.051 1.00 78.56 523 ALA A O 1
ATOM 4109 N N . SER A 1 524 ? -16.322 -14.629 8.450 1.00 78.94 524 SER A N 1
ATOM 4110 C CA . SER A 1 524 ? -15.286 -15.655 8.605 1.00 78.94 524 SER A CA 1
ATOM 4111 C C . SER A 1 524 ? -14.134 -15.492 7.615 1.00 78.94 524 SER A C 1
ATOM 4113 O O . SER A 1 524 ? -12.994 -15.701 8.001 1.00 78.94 524 SER A O 1
ATOM 4115 N N . PHE A 1 525 ? -14.406 -15.054 6.382 1.00 79.94 525 PHE A N 1
ATOM 4116 C CA . PHE A 1 525 ? -13.375 -14.830 5.367 1.00 79.94 525 PHE A CA 1
ATOM 4117 C C . PHE A 1 525 ? -12.403 -13.718 5.780 1.00 79.94 525 PHE A C 1
ATOM 4119 O O . PHE A 1 525 ? -11.200 -13.841 5.598 1.00 79.94 525 PHE A O 1
ATOM 4126 N N . PHE A 1 526 ? -12.908 -12.645 6.393 1.00 81.56 526 PHE A N 1
ATOM 4127 C CA . PHE A 1 526 ? -12.083 -11.514 6.829 1.00 81.56 526 PHE A CA 1
ATOM 4128 C C . PHE A 1 526 ? -11.196 -11.821 8.040 1.00 81.56 526 PHE A C 1
ATOM 4130 O O . PHE A 1 526 ? -10.322 -11.025 8.364 1.00 81.56 526 PHE A O 1
ATOM 4137 N N . ARG A 1 527 ? -11.404 -12.957 8.717 1.00 78.62 527 ARG A N 1
ATOM 4138 C CA . ARG A 1 527 ? -10.590 -13.358 9.871 1.00 78.62 527 ARG A CA 1
ATOM 4139 C C . ARG A 1 527 ? -9.176 -13.780 9.469 1.00 78.62 527 ARG A C 1
ATOM 4141 O O . ARG A 1 527 ? -8.249 -13.583 10.247 1.00 78.62 527 ARG A O 1
ATOM 4148 N N . ASP A 1 528 ? -9.023 -14.301 8.255 1.00 77.94 528 ASP A N 1
ATOM 4149 C CA . ASP A 1 528 ? -7.776 -14.900 7.771 1.00 77.94 528 ASP A CA 1
ATOM 4150 C C . ASP A 1 528 ? -6.899 -13.916 6.972 1.00 77.94 528 ASP A C 1
ATOM 4152 O O . ASP A 1 528 ? -5.787 -14.258 6.571 1.00 77.94 528 ASP A O 1
ATOM 4156 N N . TYR A 1 529 ? -7.372 -12.684 6.742 1.00 77.94 529 TYR A N 1
ATOM 4157 C CA . TYR A 1 529 ? -6.684 -11.691 5.914 1.00 77.94 529 TYR A CA 1
ATOM 4158 C C . TYR A 1 529 ? -6.694 -10.296 6.548 1.00 77.94 529 TYR A C 1
ATOM 4160 O O . TYR A 1 529 ? -7.709 -9.832 7.064 1.00 77.94 529 TYR A O 1
ATOM 4168 N N . SER A 1 530 ? -5.573 -9.575 6.456 1.00 79.56 530 SER A N 1
ATOM 4169 C CA . SER A 1 530 ? -5.508 -8.175 6.889 1.00 79.56 530 SER A CA 1
ATOM 4170 C C . SER A 1 530 ? -6.170 -7.241 5.869 1.00 79.56 530 SER A C 1
ATOM 4172 O O . SER A 1 530 ? -6.231 -7.536 4.672 1.00 79.56 530 SER A O 1
ATOM 4174 N N . ALA A 1 531 ? -6.609 -6.061 6.321 1.00 74.94 531 ALA A N 1
ATOM 4175 C CA . ALA A 1 531 ? -7.148 -5.029 5.430 1.00 74.94 531 ALA A CA 1
ATOM 4176 C C . ALA A 1 531 ? -6.139 -4.608 4.339 1.00 74.94 531 ALA A C 1
ATOM 4178 O O . ALA A 1 531 ? -6.530 -4.355 3.200 1.00 74.94 531 ALA A O 1
ATOM 4179 N N . GLY A 1 532 ? -4.841 -4.592 4.671 1.00 73.69 532 GLY A N 1
ATOM 4180 C CA . GLY A 1 532 ? -3.763 -4.308 3.722 1.00 73.69 532 GLY A CA 1
ATOM 4181 C C . GLY A 1 532 ? -3.567 -5.409 2.673 1.00 73.69 532 GLY A C 1
ATOM 4182 O O . GLY A 1 532 ? -3.391 -5.095 1.498 1.00 73.69 532 GLY A O 1
ATOM 4183 N N . ASP A 1 533 ? -3.655 -6.688 3.057 1.00 78.81 533 ASP A N 1
ATOM 4184 C CA . ASP A 1 533 ? -3.554 -7.812 2.111 1.00 78.81 533 ASP A CA 1
ATOM 4185 C C . ASP A 1 533 ? -4.755 -7.839 1.150 1.00 78.81 533 ASP A C 1
ATOM 4187 O O . ASP A 1 533 ? -4.587 -7.893 -0.068 1.00 78.81 533 ASP A O 1
ATOM 4191 N N . LEU A 1 534 ? -5.979 -7.696 1.671 1.00 80.81 534 LEU A N 1
ATOM 4192 C CA . LEU A 1 534 ? -7.196 -7.645 0.850 1.00 80.81 534 LEU A CA 1
ATOM 4193 C C . LEU A 1 534 ? -7.198 -6.449 -0.106 1.00 80.81 534 LEU A C 1
ATOM 4195 O O . LEU A 1 534 ? -7.548 -6.608 -1.277 1.00 80.81 534 LEU A O 1
ATOM 4199 N N . GLY A 1 535 ? -6.765 -5.275 0.363 1.00 78.94 535 GLY A N 1
ATOM 4200 C CA . GLY A 1 535 ? -6.607 -4.085 -0.472 1.00 78.94 535 GLY A CA 1
ATOM 4201 C C . GLY A 1 535 ? -5.595 -4.300 -1.599 1.00 78.94 535 GLY A C 1
ATOM 4202 O O . GLY A 1 535 ? -5.904 -4.044 -2.765 1.00 78.94 535 GLY A O 1
ATOM 4203 N N . ASN A 1 536 ? -4.421 -4.853 -1.282 1.00 78.81 536 ASN A N 1
ATOM 4204 C CA . ASN A 1 536 ? -3.386 -5.153 -2.274 1.00 78.81 536 ASN A CA 1
ATOM 4205 C C . ASN A 1 536 ? -3.853 -6.190 -3.304 1.00 78.81 536 ASN A C 1
ATOM 4207 O O . ASN A 1 536 ? -3.606 -6.019 -4.497 1.00 78.81 536 ASN A O 1
ATOM 4211 N N . ARG A 1 537 ? -4.578 -7.235 -2.886 1.00 79.25 537 ARG A N 1
ATOM 4212 C CA . ARG A 1 537 ? -5.140 -8.247 -3.799 1.00 79.25 537 ARG A CA 1
ATOM 4213 C C . ARG A 1 537 ? -6.245 -7.683 -4.686 1.00 79.25 537 ARG A C 1
ATOM 4215 O O . ARG A 1 537 ? -6.264 -7.973 -5.881 1.00 79.25 537 ARG A O 1
ATOM 4222 N N . ALA A 1 538 ? -7.129 -6.856 -4.131 1.00 76.31 538 ALA A N 1
ATOM 4223 C CA . ALA A 1 538 ? -8.171 -6.178 -4.896 1.00 76.31 538 ALA A CA 1
ATOM 4224 C C . ALA A 1 538 ? -7.568 -5.237 -5.954 1.00 76.31 538 ALA A C 1
ATOM 4226 O O . ALA A 1 538 ? -8.029 -5.225 -7.094 1.00 76.31 538 ALA A O 1
ATOM 4227 N N . MET A 1 539 ? -6.495 -4.512 -5.617 1.00 76.88 539 MET A N 1
ATOM 4228 C CA . MET A 1 539 ? -5.757 -3.682 -6.579 1.00 76.88 539 MET A CA 1
ATOM 4229 C C . MET A 1 539 ? -4.918 -4.502 -7.569 1.00 76.88 539 MET A C 1
ATOM 4231 O O . MET A 1 539 ? -4.758 -4.090 -8.718 1.00 76.88 539 MET A O 1
ATOM 4235 N N . GLY A 1 540 ? -4.439 -5.685 -7.176 1.00 72.81 540 GLY A N 1
ATOM 4236 C CA . GLY A 1 540 ? -3.694 -6.606 -8.041 1.00 72.81 540 GLY A CA 1
ATOM 4237 C C . GLY A 1 540 ? -4.472 -7.046 -9.284 1.00 72.81 540 GLY A C 1
ATOM 4238 O O . GLY A 1 540 ? -3.876 -7.378 -10.306 1.00 72.81 540 GLY A O 1
ATOM 4239 N N . ILE A 1 541 ? -5.802 -6.963 -9.255 1.00 72.12 541 ILE A N 1
ATOM 4240 C CA . ILE A 1 541 ? -6.653 -7.265 -10.411 1.00 72.12 541 ILE A CA 1
ATOM 4241 C C . ILE A 1 541 ? -6.431 -6.266 -11.552 1.00 72.12 541 ILE A C 1
ATOM 4243 O O . ILE A 1 541 ? -6.435 -6.675 -12.713 1.00 72.12 541 ILE A O 1
ATOM 4247 N N . ASN A 1 542 ? -6.123 -5.000 -11.246 1.00 69.81 542 ASN A N 1
ATOM 4248 C CA . ASN A 1 542 ? -5.741 -4.018 -12.265 1.00 69.81 542 ASN A CA 1
ATOM 4249 C C . ASN A 1 542 ? -4.410 -4.401 -12.932 1.00 69.81 542 ASN A C 1
ATOM 4251 O O . ASN A 1 542 ? -4.266 -4.260 -14.144 1.00 69.81 542 ASN A O 1
ATOM 4255 N N . VAL A 1 543 ? -3.461 -4.955 -12.170 1.00 72.25 543 VAL A N 1
ATOM 4256 C CA . VAL A 1 543 ? -2.167 -5.425 -12.699 1.00 72.25 543 VAL A CA 1
ATOM 4257 C C . VAL A 1 543 ? -2.356 -6.644 -13.604 1.00 72.25 543 VAL A C 1
ATOM 4259 O O . VAL A 1 543 ? -1.804 -6.687 -14.706 1.00 72.25 543 VAL A O 1
ATOM 4262 N N . ILE A 1 544 ? -3.182 -7.612 -13.190 1.00 69.88 544 ILE A N 1
ATOM 4263 C CA . ILE A 1 544 ? -3.524 -8.788 -14.009 1.00 69.88 544 ILE A CA 1
ATOM 4264 C C . ILE A 1 544 ? -4.206 -8.340 -15.306 1.00 69.88 544 ILE A C 1
ATOM 4266 O O . ILE A 1 544 ? -3.827 -8.791 -16.387 1.00 69.88 544 ILE A O 1
ATOM 4270 N N . GLN A 1 545 ? -5.159 -7.410 -15.219 1.00 68.25 545 GLN A N 1
ATOM 4271 C CA . GLN A 1 545 ? -5.859 -6.853 -16.374 1.00 68.25 545 GLN A CA 1
ATOM 4272 C C . GLN A 1 545 ? -4.900 -6.141 -17.343 1.00 68.25 545 GLN A C 1
ATOM 4274 O O . GLN A 1 545 ? -4.973 -6.371 -18.553 1.00 68.25 545 GLN A O 1
ATOM 4279 N N . GLN A 1 546 ? -3.999 -5.290 -16.847 1.00 68.56 546 GLN A N 1
ATOM 4280 C CA . GLN A 1 546 ? -3.025 -4.568 -17.676 1.00 68.56 546 GLN A CA 1
ATOM 4281 C C . GLN A 1 546 ? -2.052 -5.526 -18.373 1.00 68.56 546 GLN A C 1
ATOM 4283 O O . GLN A 1 546 ? -1.814 -5.398 -19.576 1.00 68.56 546 GLN A O 1
ATOM 4288 N N . THR A 1 547 ? -1.561 -6.528 -17.642 1.00 68.06 547 THR A N 1
ATOM 4289 C CA . THR A 1 547 ? -0.634 -7.538 -18.169 1.00 68.06 547 THR A CA 1
ATOM 4290 C C . THR A 1 547 ? -1.307 -8.382 -19.253 1.00 68.06 547 THR A C 1
ATOM 4292 O O . THR A 1 547 ? -0.773 -8.516 -20.353 1.00 68.06 547 THR A O 1
ATOM 4295 N N . PHE A 1 548 ? -2.521 -8.883 -19.003 1.00 65.56 548 PHE A N 1
ATOM 4296 C CA . PHE A 1 548 ? -3.232 -9.724 -19.968 1.00 65.56 548 PHE A CA 1
ATOM 4297 C C . PHE A 1 548 ? -3.778 -8.963 -21.180 1.00 65.56 548 PHE A C 1
ATOM 4299 O O . PHE A 1 548 ? -3.771 -9.503 -22.279 1.00 65.56 548 PHE A O 1
ATOM 4306 N N . SER A 1 549 ? -4.282 -7.738 -21.016 1.00 66.81 549 SER A N 1
ATOM 4307 C CA . SER A 1 549 ? -4.879 -6.995 -22.137 1.00 66.81 549 SER A CA 1
ATOM 4308 C C . SER A 1 549 ? -3.830 -6.377 -23.060 1.00 66.81 549 SER A C 1
ATOM 4310 O O . SER A 1 549 ? -4.010 -6.401 -24.269 1.00 66.81 549 SER A O 1
ATOM 4312 N N . GLY A 1 550 ? -2.733 -5.837 -22.522 1.00 69.19 550 GLY A N 1
ATOM 4313 C CA . GLY A 1 550 ? -1.692 -5.203 -23.329 1.00 69.19 550 GLY A CA 1
ATOM 4314 C C . GLY A 1 550 ? -0.710 -6.221 -23.900 1.00 69.19 550 GLY A C 1
ATOM 4315 O O . GLY A 1 550 ? -0.589 -6.367 -25.115 1.00 69.19 550 GLY A O 1
ATOM 4316 N N . GLN A 1 551 ? -0.010 -6.947 -23.026 1.00 71.69 551 GLN A N 1
ATOM 4317 C CA . GLN A 1 551 ? 1.141 -7.756 -23.437 1.00 71.69 551 GLN A CA 1
ATOM 4318 C C . GLN A 1 551 ? 0.745 -8.970 -24.279 1.00 71.69 551 GLN A C 1
ATOM 4320 O O . GLN A 1 551 ? 1.460 -9.294 -25.219 1.00 71.69 551 GLN A O 1
ATOM 4325 N N . VAL A 1 552 ? -0.400 -9.609 -24.011 1.00 75.62 552 VAL A N 1
ATOM 4326 C CA . VAL A 1 552 ? -0.865 -10.756 -24.816 1.00 75.62 552 VAL A CA 1
ATOM 4327 C C . VAL A 1 552 ? -1.246 -10.319 -26.228 1.00 75.62 552 VAL A C 1
ATOM 4329 O O . VAL A 1 552 ? -0.891 -10.995 -27.190 1.00 75.62 552 VAL A O 1
ATOM 4332 N N . ILE A 1 553 ? -1.918 -9.171 -26.369 1.00 74.06 553 ILE A N 1
ATOM 4333 C CA . ILE A 1 553 ? -2.255 -8.605 -27.682 1.00 74.06 553 ILE A CA 1
ATOM 4334 C C . ILE A 1 553 ? -0.972 -8.279 -28.453 1.00 74.06 553 ILE A C 1
ATOM 4336 O O . ILE A 1 553 ? -0.839 -8.670 -29.613 1.00 74.06 553 ILE A O 1
ATOM 4340 N N . TYR A 1 554 ? -0.002 -7.627 -27.804 1.00 76.25 554 TYR A N 1
ATOM 4341 C CA . TYR A 1 554 ? 1.293 -7.338 -28.419 1.00 76.25 554 TYR A CA 1
ATOM 4342 C C . TYR A 1 554 ? 2.073 -8.606 -28.784 1.00 76.25 554 TYR A C 1
ATOM 4344 O O . TYR A 1 554 ? 2.631 -8.673 -29.874 1.00 76.25 554 TYR A O 1
ATOM 4352 N N . ALA A 1 555 ? 2.098 -9.622 -27.921 1.00 81.56 555 ALA A N 1
ATOM 4353 C CA . ALA A 1 555 ? 2.785 -10.884 -28.183 1.00 81.56 555 ALA A CA 1
ATOM 4354 C C . ALA A 1 555 ? 2.157 -11.641 -29.360 1.00 81.56 555 ALA A C 1
ATOM 4356 O O . ALA A 1 555 ? 2.877 -12.144 -30.219 1.00 81.56 555 ALA A O 1
ATOM 4357 N N . PHE A 1 556 ? 0.824 -11.674 -29.442 1.00 82.31 556 PHE A N 1
ATOM 4358 C CA . PHE A 1 556 ? 0.107 -12.301 -30.550 1.00 82.31 556 PHE A CA 1
ATOM 4359 C C . PHE A 1 556 ? 0.421 -11.619 -31.889 1.00 82.31 556 PHE A C 1
ATOM 4361 O O . PHE A 1 556 ? 0.762 -12.288 -32.864 1.00 82.31 556 PHE A O 1
ATOM 4368 N N . LEU A 1 557 ? 0.379 -10.285 -31.929 1.00 77.19 557 LEU A N 1
ATOM 4369 C CA . LEU A 1 557 ? 0.691 -9.514 -33.135 1.00 77.19 557 LEU A CA 1
ATOM 4370 C C . LEU A 1 557 ? 2.169 -9.613 -33.529 1.00 77.19 557 LEU A C 1
ATOM 4372 O O . LEU A 1 557 ? 2.479 -9.803 -34.703 1.00 77.19 557 LEU A O 1
ATOM 4376 N N . SER A 1 558 ? 3.079 -9.549 -32.555 1.00 81.88 558 SER A N 1
ATOM 4377 C CA . SER A 1 558 ? 4.510 -9.784 -32.778 1.00 81.88 558 SER A CA 1
ATOM 4378 C C . SER A 1 558 ? 4.776 -11.198 -33.290 1.00 81.88 558 SER A C 1
ATOM 4380 O O . SER A 1 558 ? 5.640 -11.377 -34.141 1.00 81.88 558 SER A O 1
ATOM 4382 N N . GLY A 1 559 ? 4.012 -12.193 -32.833 1.00 86.06 559 GLY A N 1
ATOM 4383 C CA . GLY A 1 559 ? 4.057 -13.557 -33.356 1.00 86.06 559 GLY A CA 1
ATOM 4384 C C . GLY A 1 559 ? 3.666 -13.620 -34.831 1.00 86.06 559 GLY A C 1
ATOM 4385 O O . GLY A 1 559 ? 4.405 -14.181 -35.636 1.00 86.06 559 GLY A O 1
ATOM 4386 N N . ILE A 1 560 ? 2.558 -12.974 -35.211 1.00 82.81 560 ILE A N 1
ATOM 4387 C CA . ILE A 1 560 ? 2.136 -12.865 -36.617 1.00 82.81 560 ILE A CA 1
ATOM 4388 C C . ILE A 1 560 ? 3.230 -12.192 -37.457 1.00 82.81 560 ILE A C 1
ATOM 4390 O O . ILE A 1 560 ? 3.638 -12.732 -38.485 1.00 82.81 560 ILE A O 1
ATOM 4394 N N . PHE A 1 561 ? 3.750 -11.047 -37.004 1.00 82.88 561 PHE A N 1
ATOM 4395 C CA . PHE A 1 561 ? 4.847 -10.347 -37.677 1.00 82.88 561 PHE A CA 1
ATOM 4396 C C . PHE A 1 561 ? 6.095 -11.225 -37.822 1.00 82.88 561 PHE A C 1
ATOM 4398 O O . PHE A 1 561 ? 6.688 -11.281 -38.898 1.00 82.88 561 PHE A O 1
ATOM 4405 N N . SER A 1 562 ? 6.476 -11.936 -36.761 1.00 87.06 562 SER A N 1
ATOM 4406 C CA . SER A 1 562 ? 7.644 -12.815 -36.747 1.00 87.06 562 SER A CA 1
ATOM 4407 C C . SER A 1 562 ? 7.516 -13.944 -37.767 1.00 87.06 562 SER A C 1
ATOM 4409 O O . SER A 1 562 ? 8.490 -14.212 -38.464 1.00 87.06 562 SER A O 1
ATOM 4411 N N . ILE A 1 563 ? 6.330 -14.545 -37.918 1.00 88.06 563 ILE A N 1
ATOM 4412 C CA . ILE A 1 563 ? 6.070 -15.587 -38.925 1.00 88.06 563 ILE A CA 1
ATOM 4413 C C . ILE A 1 563 ? 6.262 -15.030 -40.342 1.00 88.06 563 ILE A C 1
ATOM 4415 O O . ILE A 1 563 ? 6.977 -15.629 -41.146 1.00 88.06 563 ILE A O 1
ATOM 4419 N N . PHE A 1 564 ? 5.668 -13.871 -40.645 1.00 84.75 564 PHE A N 1
ATOM 4420 C CA . PHE A 1 564 ? 5.805 -13.250 -41.966 1.00 84.75 564 PHE A CA 1
ATOM 4421 C C . PHE A 1 564 ? 7.244 -12.817 -42.262 1.00 84.75 564 PHE A C 1
ATOM 4423 O O . PHE A 1 564 ? 7.748 -13.066 -43.356 1.00 84.75 564 PHE A O 1
ATOM 4430 N N . SER A 1 565 ? 7.917 -12.205 -41.287 1.00 82.69 565 SER A N 1
ATOM 4431 C CA . SER A 1 565 ? 9.308 -11.765 -41.412 1.00 82.69 565 SER A CA 1
ATOM 4432 C C . SER A 1 565 ? 10.257 -12.948 -41.610 1.00 82.69 565 SER A C 1
ATOM 4434 O O . SER A 1 565 ? 11.108 -12.911 -42.496 1.00 82.69 565 SER A O 1
ATOM 4436 N N . PHE A 1 566 ? 10.066 -14.037 -40.856 1.00 86.69 566 PHE A N 1
ATOM 4437 C CA . PHE A 1 566 ? 10.837 -15.269 -41.013 1.00 86.69 566 PHE A CA 1
ATOM 4438 C C . PHE A 1 566 ? 10.664 -15.874 -42.409 1.00 86.69 566 PHE A C 1
ATOM 4440 O O . PHE A 1 566 ? 11.658 -16.196 -43.054 1.00 86.69 566 PHE A O 1
ATOM 4447 N N . PHE A 1 567 ? 9.426 -15.984 -42.903 1.00 86.75 567 PHE A N 1
ATOM 4448 C CA . PHE A 1 567 ? 9.161 -16.509 -44.245 1.00 86.75 567 PHE A CA 1
ATOM 4449 C C . PHE A 1 567 ? 9.816 -15.647 -45.330 1.00 86.75 567 PHE A C 1
ATOM 4451 O O . PHE A 1 567 ? 10.479 -16.166 -46.226 1.00 86.75 567 PHE A O 1
ATOM 4458 N N . LEU A 1 568 ? 9.690 -14.325 -45.214 1.00 83.62 568 LEU A N 1
ATOM 4459 C CA . LEU A 1 568 ? 10.287 -13.383 -46.153 1.00 83.62 568 LEU A CA 1
ATOM 4460 C C . LEU A 1 568 ? 11.815 -13.504 -46.150 1.00 83.62 568 LEU A C 1
ATOM 4462 O O . LEU A 1 568 ? 12.419 -13.668 -47.209 1.00 83.62 568 LEU A O 1
ATOM 4466 N N . LEU A 1 569 ? 12.443 -13.507 -44.974 1.00 82.62 569 LEU A N 1
ATOM 4467 C CA . LEU A 1 569 ? 13.890 -13.662 -44.853 1.00 82.62 569 LEU A CA 1
ATOM 4468 C C . LEU A 1 569 ? 14.353 -15.011 -45.415 1.00 82.62 569 LEU A C 1
ATOM 4470 O O . LEU A 1 569 ? 15.321 -15.042 -46.167 1.00 82.62 569 LEU A O 1
ATOM 4474 N N . PHE A 1 570 ? 13.635 -16.100 -45.132 1.00 84.44 570 PHE A N 1
ATOM 4475 C CA . PHE A 1 570 ? 13.931 -17.423 -45.682 1.00 84.44 570 PHE A CA 1
ATOM 4476 C C . PHE A 1 570 ? 13.882 -17.431 -47.216 1.00 84.44 570 PHE A C 1
ATOM 4478 O O . PHE A 1 570 ? 14.799 -17.945 -47.850 1.00 84.44 570 PHE A O 1
ATOM 4485 N N . THR A 1 571 ? 12.866 -16.809 -47.827 1.00 81.19 571 THR A N 1
ATOM 4486 C CA . THR A 1 571 ? 12.785 -16.701 -49.295 1.00 81.19 571 THR A CA 1
ATOM 4487 C C . THR A 1 571 ? 13.891 -15.838 -49.891 1.00 81.19 571 THR A C 1
ATOM 4489 O O . THR A 1 571 ? 14.427 -16.194 -50.937 1.00 81.19 571 THR A O 1
ATOM 4492 N N . ILE A 1 572 ? 14.267 -14.736 -49.229 1.00 75.44 572 ILE A N 1
ATOM 4493 C CA . ILE A 1 572 ? 15.397 -13.917 -49.671 1.00 75.44 572 ILE A CA 1
ATOM 4494 C C . ILE A 1 572 ? 16.667 -14.758 -49.598 1.00 75.44 572 ILE A C 1
ATOM 4496 O O . ILE A 1 572 ? 17.297 -14.944 -50.623 1.00 75.44 572 ILE A O 1
ATOM 4500 N N . VAL A 1 573 ? 17.013 -15.325 -48.442 1.00 70.88 573 VAL A N 1
ATOM 4501 C CA . VAL A 1 573 ? 18.260 -16.087 -48.258 1.00 70.88 573 VAL A CA 1
ATOM 4502 C C . VAL A 1 573 ? 18.348 -17.300 -49.188 1.00 70.88 573 VAL A C 1
ATOM 4504 O O . VAL A 1 573 ? 19.415 -17.567 -49.727 1.00 70.88 573 VAL A O 1
ATOM 4507 N N . ASN A 1 574 ? 17.248 -18.011 -49.438 1.00 72.38 574 ASN A N 1
ATOM 4508 C CA . ASN A 1 574 ? 17.265 -19.160 -50.346 1.00 72.38 574 ASN A CA 1
ATOM 4509 C C . ASN A 1 574 ? 17.457 -18.765 -51.824 1.00 72.38 574 ASN A C 1
ATOM 4511 O O . ASN A 1 574 ? 17.911 -19.584 -52.609 1.00 72.38 574 ASN A O 1
ATOM 4515 N N . ASN A 1 575 ? 17.152 -17.517 -52.196 1.00 63.62 575 ASN A N 1
ATOM 4516 C CA . ASN A 1 575 ? 17.458 -16.959 -53.518 1.00 63.62 575 ASN A CA 1
ATOM 4517 C C . ASN A 1 575 ? 18.897 -16.396 -53.625 1.00 63.62 575 ASN A C 1
ATOM 4519 O O . ASN A 1 575 ? 19.252 -15.869 -54.677 1.00 63.62 575 ASN A O 1
ATOM 4523 N N . TRP A 1 576 ? 19.701 -16.431 -52.549 1.00 57.91 576 TRP A N 1
ATOM 4524 C CA . TRP A 1 576 ? 21.119 -16.023 -52.554 1.00 57.91 576 TRP A CA 1
ATOM 4525 C C . TRP A 1 576 ? 22.098 -17.184 -52.823 1.00 57.91 576 TRP A C 1
ATOM 4527 O O . TRP A 1 576 ? 23.296 -16.931 -52.961 1.00 57.91 576 TRP A O 1
ATOM 4537 N N . HIS A 1 577 ? 21.609 -18.427 -52.884 1.00 42.78 577 HIS A N 1
ATOM 4538 C CA . HIS A 1 577 ? 22.328 -19.572 -53.453 1.00 42.78 577 HIS A CA 1
ATOM 4539 C C . HIS A 1 577 ? 21.989 -19.709 -54.933 1.00 42.78 577 HIS A C 1
ATOM 4541 O O . HIS A 1 577 ? 22.923 -20.040 -55.699 1.00 42.78 577 HIS A O 1
#

pLDDT: mean 80.55, std 13.72, range [30.06, 96.44]

Secondary structure (DSSP, 8-state):
----------S-----S-HHHHHHHHIIIII-EEEEE-TTS-EE---TTEEEEEEES-EEEEEEEEETTEEEEEEEEEEEE-TT-EEE----GGGTT-EEEEEEEPTTEEEEEEEHHHHHHHHT-TTTHHHHHHHHHHHHHHHHHHH-SSPPPTTPEEE-TT-EEEE-TT-EEEESSS-EEEEEEE--EEETT-TTSEE-SSS-EEE-TT-EEEESS-EEEEEEEHHHHHHH-TT-HHHHHHHHHHHHHHHHHHHHHHHHHHHHHHHHHHHHHHHHHHHHHHHHGGGG-TT-----HHHHHHHHHHHHHHHHHTT----PPPS---S-----HHHHHHHHTT-EEEEEE--SSGGGS----EEEEBTTT--EEEEEEEETTEEEEE-TTT--EEE--HHHHHHB-SEEEEEEPPPPSS---HHHHHHHHHTT-HHHHHHHHHHHHHHHHHHTHHHHHHHHIIIIITTTT-HHHHHHHHHHHHHHHHHHHHHHHHHHHHHHHHHHHHHHHHHHHHHHHHHTS-TTGGGSS-HHHHHHHHHHHHHHHHIIIIIHHHHHHHHHHHHHHHHHHHHHHHTT-